Protein 8AHZ (pdb70)

Structure (mmCIF, N/CA/C/O backbone):
data_8AHZ
#
_entry.id   8AHZ
#
_cell.length_a   84.310
_cell.length_b   84.310
_cell.length_c   230.190
_cell.angle_alpha   90.000
_cell.angle_beta   90.000
_cell.angle_gamma   90.000
#
_symmetry.space_group_name_H-M   'P 41 21 2'
#
loop_
_entity.id
_entity.type
_entity.pdbx_description
1 polymer 'Enoyl-CoA hydratase'
2 non-polymer 1,2-ETHANEDIOL
3 non-polymer IMIDAZOLE
4 non-polymer 'CHLORIDE ION'
5 water water
#
loop_
_atom_site.group_PDB
_atom_site.id
_atom_site.type_symbol
_atom_site.label_atom_id
_atom_site.label_alt_id
_atom_site.label_comp_id
_atom_site.label_asym_id
_atom_site.label_entity_id
_atom_site.label_seq_id
_atom_site.pdbx_PDB_ins_code
_atom_site.Cartn_x
_atom_site.Cartn_y
_atom_site.Cartn_z
_atom_site.occupancy
_atom_site.B_iso_or_equiv
_atom_site.auth_seq_id
_atom_site.auth_comp_id
_atom_site.auth_asym_id
_atom_site.auth_atom_id
_atom_site.pdbx_PDB_model_num
ATOM 1 N N . GLY A 1 1 ? 2.951 38.376 0.358 0.70 62.84 -3 GLY A N 1
ATOM 2 C CA . GLY A 1 1 ? 3.175 39.408 -0.697 0.70 62.48 -3 GLY A CA 1
ATOM 3 C C . GLY A 1 1 ? 4.478 40.175 -0.478 0.70 60.01 -3 GLY A C 1
ATOM 4 O O . GLY A 1 1 ? 5.478 39.882 -1.132 0.70 60.79 -3 GLY A O 1
ATOM 5 N N . PRO A 1 2 ? 4.515 41.174 0.441 0.70 57.40 -2 PRO A N 1
ATOM 6 C CA . PRO A 1 2 ? 5.689 42.035 0.607 0.70 54.34 -2 PRO A CA 1
ATOM 7 C C . PRO A 1 2 ? 6.961 41.248 0.957 0.70 49.39 -2 PRO A C 1
ATOM 8 O O . PRO A 1 2 ? 6.904 40.418 1.838 0.70 49.63 -2 PRO A O 1
ATOM 12 N N . GLY A 1 3 ? 8.056 41.524 0.244 1.00 45.85 -1 GLY A N 1
ATOM 13 C CA . GLY A 1 3 ? 9.399 40.979 0.521 1.00 41.66 -1 GLY A CA 1
ATOM 14 C C . GLY A 1 3 ? 9.794 41.304 1.948 1.00 37.80 -1 GLY A C 1
ATOM 15 O O . GLY A 1 3 ? 9.640 42.459 2.363 1.00 37.62 -1 GLY A O 1
ATOM 16 N N . SER A 1 4 ? 10.250 40.327 2.717 1.00 35.25 0 SER A N 1
ATOM 17 C CA . SER A 1 4 ? 10.628 40.569 4.136 1.00 34.38 0 SER A CA 1
ATOM 18 C C . SER A 1 4 ? 11.883 41.458 4.206 1.00 30.72 0 SER A C 1
ATOM 19 O O . SER A 1 4 ? 12.064 42.159 5.226 1.00 28.54 0 SER A O 1
ATOM 22 N N . VAL A 1 5 ? 12.734 41.386 3.188 1.00 27.20 1 VAL A N 1
ATOM 23 C CA . VAL A 1 5 ? 14.072 42.045 3.183 1.00 26.55 1 VAL A CA 1
ATOM 24 C C . VAL A 1 5 ? 14.250 42.860 1.903 1.00 27.22 1 VAL A C 1
ATOM 25 O O . VAL A 1 5 ? 13.967 42.334 0.787 1.00 28.48 1 VAL A O 1
ATOM 29 N N A ARG A 1 6 ? 14.729 44.095 2.039 0.50 25.65 2 ARG A N 1
ATOM 30 N N B ARG A 1 6 ? 14.725 44.098 2.035 0.50 26.44 2 ARG A N 1
ATOM 31 C CA A ARG A 1 6 ? 15.131 44.961 0.908 0.50 26.12 2 ARG A CA 1
ATOM 32 C CA B ARG A 1 6 ? 15.128 44.944 0.891 0.50 27.43 2 ARG A CA 1
ATOM 33 C C A ARG A 1 6 ? 16.656 45.058 0.941 0.50 25.49 2 ARG A C 1
ATOM 34 C C B ARG A 1 6 ? 16.651 45.067 0.934 0.50 26.23 2 ARG A C 1
ATOM 35 O O A ARG A 1 6 ? 17.180 45.417 2.004 0.50 24.30 2 ARG A O 1
ATOM 36 O O B ARG A 1 6 ? 17.166 45.465 1.990 0.50 24.98 2 ARG A O 1
ATOM 51 N N . VAL A 1 7 ? 17.333 44.730 -0.162 1.00 25.42 3 VAL A N 1
ATOM 52 C CA . VAL A 1 7 ? 18.817 44.798 -0.234 1.00 25.16 3 VAL A CA 1
ATOM 53 C C . VAL A 1 7 ? 19.226 46.118 -0.879 1.00 26.02 3 VAL A C 1
ATOM 54 O O . VAL A 1 7 ? 18.674 46.444 -1.955 1.00 26.75 3 VAL A O 1
ATOM 58 N N . VAL A 1 8 ? 20.175 46.819 -0.262 1.00 25.20 4 VAL A N 1
ATOM 59 C CA . VAL A 1 8 ? 20.770 48.078 -0.795 1.00 27.15 4 VAL A CA 1
ATOM 60 C C . VAL A 1 8 ? 22.286 47.878 -0.857 1.00 26.79 4 VAL A C 1
ATOM 61 O O . VAL A 1 8 ? 22.876 47.518 0.161 1.00 25.27 4 VAL A O 1
ATOM 65 N N . ARG A 1 9 ? 22.892 48.063 -2.030 1.00 27.97 5 ARG A N 1
ATOM 66 C CA . ARG A 1 9 ? 24.369 48.000 -2.182 1.00 29.55 5 ARG A CA 1
ATOM 67 C C . ARG A 1 9 ? 24.985 49.382 -1.967 1.00 31.04 5 ARG A C 1
ATOM 68 O O . ARG A 1 9 ? 24.442 50.378 -2.488 1.00 29.98 5 ARG A O 1
ATOM 76 N N . GLY A 1 10 ? 26.142 49.430 -1.301 1.00 30.84 6 GLY A N 1
ATOM 77 C CA . GLY A 1 10 ? 26.994 50.630 -1.166 1.00 32.92 6 GLY A CA 1
ATOM 78 C C . GLY A 1 10 ? 28.434 50.290 -1.494 1.00 32.69 6 GLY A C 1
ATOM 79 O O . GLY A 1 10 ? 28.693 49.131 -1.775 1.00 30.21 6 GLY A O 1
ATOM 80 N N . ARG A 1 11 ? 29.356 51.255 -1.472 1.00 33.11 7 ARG A N 1
ATOM 81 C CA . ARG A 1 11 ? 30.790 50.964 -1.672 1.00 31.86 7 ARG A CA 1
ATOM 82 C C . ARG A 1 11 ? 31.288 50.242 -0.415 1.00 29.04 7 ARG A C 1
ATOM 83 O O . ARG A 1 11 ? 31.249 50.779 0.699 1.00 29.23 7 ARG A O 1
ATOM 85 N N . GLY A 1 12 ? 31.699 48.989 -0.579 1.00 26.43 8 GLY A N 1
ATOM 86 C CA . GLY A 1 12 ? 32.284 48.230 0.540 1.00 23.74 8 GLY A CA 1
ATOM 87 C C . GLY A 1 12 ? 31.256 47.605 1.460 1.00 23.23 8 GLY A C 1
ATOM 88 O O . GLY A 1 12 ? 31.664 46.994 2.434 1.00 21.52 8 GLY A O 1
ATOM 89 N N . LEU A 1 13 ? 29.972 47.764 1.143 1.00 22.64 9 LEU A N 1
ATOM 90 C CA . LEU A 1 13 ? 28.946 47.259 2.085 1.00 23.26 9 LEU A CA 1
ATOM 91 C C . LEU A 1 13 ? 27.666 46.777 1.413 1.00 22.60 9 LEU A C 1
ATOM 92 O O . LEU A 1 13 ? 27.354 47.246 0.317 1.00 23.50 9 LEU A O 1
ATOM 97 N N . LEU A 1 14 ? 26.989 45.844 2.073 1.00 20.61 10 LEU A N 1
ATOM 98 C CA . LEU A 1 14 ? 25.653 45.423 1.623 1.00 20.94 10 LEU A CA 1
ATOM 99 C C . LEU A 1 14 ? 24.723 45.605 2.819 1.00 20.81 10 LEU A C 1
ATOM 100 O O . LEU A 1 14 ? 25.090 45.191 3.905 1.00 20.38 10 LEU A O 1
ATOM 105 N N . ARG A 1 15 ? 23.559 46.222 2.571 1.00 21.40 11 ARG A N 1
ATOM 106 C CA . ARG A 1 15 ? 22.592 46.520 3.659 1.00 21.54 11 ARG A CA 1
ATOM 107 C C . ARG A 1 15 ? 21.284 45.746 3.477 1.00 21.72 11 ARG A C 1
ATOM 108 O O . ARG A 1 15 ? 20.586 46.001 2.479 1.00 21.40 11 ARG A O 1
ATOM 116 N N . ALA A 1 16 ? 20.972 44.844 4.404 1.00 20.14 12 ALA A N 1
ATOM 117 C CA . ALA A 1 16 ? 19.725 44.070 4.421 1.00 20.68 12 ALA A CA 1
ATOM 118 C C . ALA A 1 16 ? 18.763 44.816 5.333 1.00 20.68 12 ALA A C 1
ATOM 119 O O . ALA A 1 16 ? 19.013 44.878 6.561 1.00 21.37 12 ALA A O 1
ATOM 121 N N . VAL A 1 17 ? 17.689 45.343 4.763 1.00 21.67 13 VAL A N 1
ATOM 122 C CA . VAL A 1 17 ? 16.673 46.116 5.526 1.00 21.81 13 VAL A CA 1
ATOM 123 C C . VAL A 1 17 ? 15.451 45.216 5.758 1.00 22.51 13 VAL A C 1
ATOM 124 O O . VAL A 1 17 ? 14.852 44.756 4.770 1.00 22.59 13 VAL A O 1
ATOM 128 N N . LEU A 1 18 ? 15.124 44.955 7.015 1.00 21.50 14 LEU A N 1
ATOM 129 C CA . LEU A 1 18 ? 13.856 44.294 7.382 1.00 23.90 14 LEU A CA 1
ATOM 130 C C . LEU A 1 18 ? 12.755 45.292 7.037 1.00 24.79 14 LEU A C 1
ATOM 131 O O . LEU A 1 18 ? 12.787 46.407 7.607 1.00 23.78 14 LEU A O 1
ATOM 136 N N . ASP A 1 19 ? 11.890 44.940 6.087 1.00 25.84 15 ASP A N 1
ATOM 137 C CA . ASP A 1 19 ? 11.044 45.923 5.356 1.00 27.39 15 ASP A CA 1
ATOM 138 C C . ASP A 1 19 ? 9.541 45.604 5.457 1.00 28.60 15 ASP A C 1
ATOM 139 O O . ASP A 1 19 ? 8.803 45.911 4.483 1.00 28.34 15 ASP A O 1
ATOM 144 N N . ARG A 1 20 ? 9.056 45.143 6.610 1.00 27.72 16 ARG A N 1
ATOM 145 C CA . ARG A 1 20 ? 7.604 44.916 6.888 1.00 30.47 16 ARG A CA 1
ATOM 146 C C . ARG A 1 20 ? 7.223 45.623 8.187 1.00 30.20 16 ARG A C 1
ATOM 147 O O . ARG A 1 20 ? 6.885 44.984 9.191 1.00 31.29 16 ARG A O 1
ATOM 155 N N . PRO A 1 21 ? 7.282 46.969 8.228 1.00 30.12 17 PRO A N 1
ATOM 156 C CA . PRO A 1 21 ? 7.102 47.687 9.490 1.00 31.28 17 PRO A CA 1
ATOM 157 C C . PRO A 1 21 ? 5.695 47.489 10.069 1.00 33.73 17 PRO A C 1
ATOM 158 O O . PRO A 1 21 ? 5.551 47.394 11.267 1.00 33.20 17 PRO A O 1
ATOM 162 N N . GLU A 1 22 ? 4.695 47.364 9.210 1.00 36.16 18 GLU A N 1
ATOM 163 C CA . GLU A 1 22 ? 3.302 47.284 9.712 1.00 40.04 18 GLU A CA 1
ATOM 164 C C . GLU A 1 22 ? 3.038 45.882 10.280 1.00 39.46 18 GLU A C 1
ATOM 165 O O . GLU A 1 22 ? 2.113 45.765 11.091 1.00 42.24 18 GLU A O 1
ATOM 171 N N . ARG A 1 23 ? 3.885 44.890 9.974 1.00 36.29 19 ARG A N 1
ATOM 172 C CA . ARG A 1 23 ? 3.812 43.531 10.567 1.00 35.51 19 ARG A CA 1
ATOM 173 C C . ARG A 1 23 ? 4.791 43.419 11.755 1.00 33.02 19 ARG A C 1
ATOM 174 O O . ARG A 1 23 ? 4.874 42.337 12.328 1.00 31.98 19 ARG A O 1
ATOM 182 N N . ARG A 1 24 ? 5.514 44.495 12.088 1.00 31.90 20 ARG A N 1
ATOM 183 C CA . ARG A 1 24 ? 6.514 44.569 13.191 1.00 30.92 20 ARG A CA 1
ATOM 184 C C . ARG A 1 24 ? 7.728 43.703 12.838 1.00 28.07 20 ARG A C 1
ATOM 185 O O . ARG A 1 24 ? 8.428 43.273 13.752 1.00 27.11 20 ARG A O 1
ATOM 193 N N . ASN A 1 25 ? 8.017 43.488 11.556 1.00 26.78 21 ASN A N 1
ATOM 194 C CA . ASN A 1 25 ? 9.267 42.800 11.132 1.00 25.91 21 ASN A CA 1
ATOM 195 C C . ASN A 1 25 ? 9.435 41.472 11.859 1.00 26.52 21 ASN A C 1
ATOM 196 O O . ASN A 1 25 ? 10.437 41.226 12.542 1.00 24.57 21 ASN A O 1
ATOM 201 N N . PRO A 1 26 ? 8.470 40.546 11.698 1.00 27.82 22 PRO A N 1
ATOM 202 C CA . PRO A 1 26 ? 8.523 39.264 12.391 1.00 27.95 22 PRO A CA 1
ATOM 203 C C . PRO A 1 26 ? 9.518 38.304 11.746 1.00 28.07 22 PRO A C 1
ATOM 204 O O . PRO A 1 26 ? 9.800 38.447 10.561 1.00 27.74 22 PRO A O 1
ATOM 208 N N . ILE A 1 27 ? 9.982 37.322 12.514 1.00 27.06 23 ILE A N 1
ATOM 209 C CA . ILE A 1 27 ? 10.811 36.200 12.000 1.00 26.99 23 ILE A CA 1
ATOM 210 C C . ILE A 1 27 ? 9.867 35.126 11.460 1.00 28.87 23 ILE A C 1
ATOM 211 O O . ILE A 1 27 ? 8.997 34.643 12.218 1.00 31.23 23 ILE A O 1
ATOM 216 N N . ASP A 1 28 ? 9.992 34.808 10.184 1.00 28.47 24 ASP A N 1
ATOM 217 C CA . ASP A 1 28 ? 9.306 33.660 9.545 1.00 29.82 24 ASP A CA 1
ATOM 218 C C . ASP A 1 28 ? 10.328 33.005 8.621 1.00 29.51 24 ASP A C 1
ATOM 219 O O . ASP A 1 28 ? 11.462 33.539 8.529 1.00 27.25 24 ASP A O 1
ATOM 224 N N . ALA A 1 29 ? 9.985 31.862 8.026 1.00 30.60 25 ALA A N 1
ATOM 225 C CA . ALA A 1 29 ? 10.924 31.101 7.163 1.00 32.20 25 ALA A CA 1
ATOM 226 C C . ALA A 1 29 ? 11.443 32.022 6.059 1.00 31.32 25 ALA A C 1
ATOM 227 O O . ALA A 1 29 ? 12.650 31.940 5.744 1.00 30.93 25 ALA A O 1
ATOM 229 N N . GLY A 1 30 ? 10.565 32.863 5.502 1.00 31.81 26 GLY A N 1
ATOM 230 C CA . GLY A 1 30 ? 10.900 33.806 4.415 1.00 30.96 26 GLY A CA 1
ATOM 231 C C . GLY A 1 30 ? 11.952 34.820 4.836 1.00 28.87 26 GLY A C 1
ATOM 232 O O . GLY A 1 30 ? 12.883 35.060 4.056 1.00 28.21 26 GLY A O 1
ATOM 233 N N . LEU A 1 31 ? 11.827 35.419 6.024 1.00 26.07 27 LEU A N 1
ATOM 234 C CA A LEU A 1 31 ? 12.845 36.383 6.512 0.50 25.63 27 LEU A CA 1
ATOM 235 C CA B LEU A 1 31 ? 12.846 36.381 6.499 0.50 25.98 27 LEU A CA 1
ATOM 236 C C . LEU A 1 31 ? 14.190 35.664 6.593 1.00 24.66 27 LEU A C 1
ATOM 237 O O . LEU A 1 31 ? 15.190 36.242 6.170 1.00 23.24 27 LEU A O 1
ATOM 246 N N . LEU A 1 32 ? 14.210 34.475 7.192 1.00 25.26 28 LEU A N 1
ATOM 247 C CA . LEU A 1 32 ? 15.511 33.799 7.444 1.00 25.29 28 LEU A CA 1
ATOM 248 C C . LEU A 1 32 ? 16.149 33.424 6.105 1.00 25.10 28 LEU A C 1
ATOM 249 O O . LEU A 1 32 ? 17.372 33.636 5.976 1.00 24.16 28 LEU A O 1
ATOM 254 N N . THR A 1 33 ? 15.373 32.866 5.170 1.00 25.88 29 THR A N 1
ATOM 255 C CA . THR A 1 33 ? 15.894 32.554 3.819 1.00 26.09 29 THR A CA 1
ATOM 256 C C . THR A 1 33 ? 16.445 33.827 3.161 1.00 24.76 29 THR A C 1
ATOM 257 O O . THR A 1 33 ? 17.521 33.748 2.524 1.00 24.21 29 THR A O 1
ATOM 261 N N . SER A 1 34 ? 15.681 34.919 3.176 1.00 24.56 30 SER A N 1
ATOM 262 C CA A SER A 1 34 ? 16.066 36.199 2.521 0.50 24.22 30 SER A CA 1
ATOM 263 C CA B SER A 1 34 ? 16.067 36.197 2.518 0.50 24.23 30 SER A CA 1
ATOM 264 C C . SER A 1 34 ? 17.357 36.741 3.146 1.00 23.35 30 SER A C 1
ATOM 265 O O . SER A 1 34 ? 18.202 37.248 2.404 1.00 22.72 30 SER A O 1
ATOM 270 N N . LEU A 1 35 ? 17.502 36.660 4.478 1.00 22.10 31 LEU A N 1
ATOM 271 C CA . LEU A 1 35 ? 18.731 37.196 5.109 1.00 21.59 31 LEU A CA 1
ATOM 272 C C . LEU A 1 35 ? 19.922 36.302 4.747 1.00 21.48 31 LEU A C 1
ATOM 273 O O . LEU A 1 35 ? 21.038 36.818 4.502 1.00 21.18 31 LEU A O 1
ATOM 278 N N . ALA A 1 36 ? 19.736 34.993 4.708 1.00 21.71 32 ALA A N 1
ATOM 279 C CA . ALA A 1 36 ? 20.813 34.080 4.302 1.00 22.45 32 ALA A CA 1
ATOM 280 C C . ALA A 1 36 ? 21.217 34.373 2.849 1.00 22.95 32 ALA A C 1
ATOM 281 O O . ALA A 1 36 ? 22.415 34.381 2.574 1.00 23.35 32 ALA A O 1
ATOM 283 N N . ARG A 1 37 ? 20.265 34.616 1.945 1.00 23.10 33 ARG A N 1
ATOM 284 C CA A ARG A 1 37 ? 20.581 34.950 0.537 0.70 23.57 33 ARG A CA 1
ATOM 285 C CA B ARG A 1 37 ? 20.550 34.966 0.529 0.30 23.46 33 ARG A CA 1
ATOM 286 C C . ARG A 1 37 ? 21.308 36.302 0.476 1.00 22.64 33 ARG A C 1
ATOM 287 O O . ARG A 1 37 ? 22.232 36.426 -0.349 1.00 21.94 33 ARG A O 1
ATOM 302 N N . ALA A 1 38 ? 20.901 37.284 1.290 1.00 22.25 34 ALA A N 1
ATOM 303 C CA . ALA A 1 38 ? 21.575 38.603 1.284 1.00 21.87 34 ALA A CA 1
ATOM 304 C C . ALA A 1 38 ? 23.027 38.408 1.716 1.00 21.32 34 ALA A C 1
ATOM 305 O O . ALA A 1 38 ? 23.933 39.065 1.142 1.00 21.39 34 ALA A O 1
ATOM 307 N N . LEU A 1 39 ? 23.245 37.581 2.735 1.00 21.07 35 LEU A N 1
ATOM 308 C CA . LEU A 1 39 ? 24.614 37.365 3.267 1.00 21.05 35 LEU A CA 1
ATOM 309 C C . LEU A 1 39 ? 25.431 36.637 2.198 1.00 21.63 35 LEU A C 1
ATOM 310 O O . LEU A 1 39 ? 26.598 36.989 2.021 1.00 21.32 35 LEU A O 1
ATOM 315 N N . ASP A 1 40 ? 24.847 35.656 1.526 1.00 22.18 36 ASP A N 1
ATOM 316 C CA . ASP A 1 40 ? 25.517 34.965 0.383 1.00 24.29 36 ASP A CA 1
ATOM 317 C C . ASP A 1 40 ? 25.976 36.005 -0.650 1.00 23.11 36 ASP A C 1
ATOM 318 O O . ASP A 1 40 ? 27.104 35.929 -1.150 1.00 23.14 36 ASP A O 1
ATOM 323 N N . GLN A 1 41 ? 25.076 36.895 -1.040 1.00 23.26 37 GLN A N 1
ATOM 324 C CA . GLN A 1 41 ? 25.341 37.947 -2.055 1.00 24.47 37 GLN A CA 1
ATOM 325 C C . GLN A 1 41 ? 26.520 38.786 -1.563 1.00 22.66 37 GLN A C 1
ATOM 326 O O . GLN A 1 41 ? 27.414 39.078 -2.371 1.00 22.49 37 GLN A O 1
ATOM 332 N N . ALA A 1 42 ? 26.464 39.236 -0.310 1.00 20.99 38 ALA A N 1
ATOM 333 C CA . ALA A 1 42 ? 27.502 40.116 0.271 1.00 20.18 38 ALA A CA 1
ATOM 334 C C . ALA A 1 42 ? 28.865 39.401 0.278 1.00 20.23 38 ALA A C 1
ATOM 335 O O . ALA A 1 42 ? 29.861 39.980 -0.146 1.00 21.55 38 ALA A O 1
ATOM 337 N N . GLU A 1 43 ? 28.900 38.139 0.692 1.00 20.12 39 GLU A N 1
ATOM 338 C CA . GLU A 1 43 ? 30.164 37.366 0.779 1.00 20.14 39 GLU A CA 1
ATOM 339 C C . GLU A 1 43 ? 30.726 37.105 -0.619 1.00 21.25 39 GLU A C 1
ATOM 340 O O . GLU A 1 43 ? 31.939 37.113 -0.778 1.00 20.73 39 GLU A O 1
ATOM 346 N N A SER A 1 44 ? 29.862 36.877 -1.603 0.50 21.47 40 SER A N 1
ATOM 347 N N B SER A 1 44 ? 29.865 36.862 -1.613 0.50 22.02 40 SER A N 1
ATOM 348 C CA A SER A 1 44 ? 30.270 36.588 -2.997 0.50 21.69 40 SER A CA 1
ATOM 349 C CA B SER A 1 44 ? 30.292 36.579 -3.007 0.50 22.59 40 SER A CA 1
ATOM 350 C C A SER A 1 44 ? 31.027 37.774 -3.603 0.50 21.72 40 SER A C 1
ATOM 351 C C B SER A 1 44 ? 31.056 37.776 -3.582 0.50 22.19 40 SER A C 1
ATOM 352 O O A SER A 1 44 ? 31.900 37.551 -4.475 0.50 21.84 40 SER A O 1
ATOM 353 O O B SER A 1 44 ? 31.981 37.565 -4.397 0.50 22.29 40 SER A O 1
ATOM 358 N N . ASP A 1 45 ? 30.684 38.995 -3.201 1.00 21.29 41 ASP A N 1
ATOM 359 C CA . ASP A 1 45 ? 31.346 40.214 -3.701 1.00 21.95 41 ASP A CA 1
ATOM 360 C C . ASP A 1 45 ? 32.625 40.416 -2.911 1.00 21.30 41 ASP A C 1
ATOM 361 O O . ASP A 1 45 ? 32.536 40.771 -1.719 1.00 20.84 41 ASP A O 1
ATOM 366 N N . GLN A 1 46 ? 33.786 40.169 -3.536 1.00 20.44 42 GLN A N 1
ATOM 367 C CA . GLN A 1 46 ? 35.048 40.193 -2.779 1.00 20.68 42 GLN A CA 1
ATOM 368 C C . GLN A 1 46 ? 35.385 41.623 -2.326 1.00 21.10 42 GLN A C 1
ATOM 369 O O . GLN A 1 46 ? 36.189 41.732 -1.388 1.00 23.17 42 GLN A O 1
ATOM 375 N N . ASP A 1 47 ? 34.725 42.660 -2.855 1.00 20.73 43 ASP A N 1
ATOM 376 C CA . ASP A 1 47 ? 34.970 44.049 -2.401 1.00 22.08 43 ASP A CA 1
ATOM 377 C C . ASP A 1 47 ? 34.019 44.435 -1.268 1.00 22.21 43 ASP A C 1
ATOM 378 O O . ASP A 1 47 ? 34.168 45.528 -0.693 1.00 22.29 43 ASP A O 1
ATOM 383 N N . CYS A 1 48 ? 33.039 43.597 -0.965 1.00 21.11 44 CYS A N 1
ATOM 384 C CA . CYS A 1 48 ? 32.154 43.844 0.192 1.00 21.46 44 CYS A CA 1
ATOM 385 C C . CYS A 1 48 ? 32.917 43.527 1.482 1.00 21.15 44 CYS A C 1
ATOM 386 O O . CYS A 1 48 ? 33.530 42.441 1.575 1.00 21.59 44 CYS A O 1
ATOM 389 N N . ARG A 1 49 ? 32.913 44.449 2.442 1.00 19.50 45 ARG A N 1
ATOM 390 C CA . ARG A 1 49 ? 33.660 44.274 3.706 1.00 19.65 45 ARG A CA 1
ATOM 391 C C . ARG A 1 49 ? 32.693 44.271 4.897 1.00 19.57 45 ARG A C 1
ATOM 392 O O . ARG A 1 49 ? 33.105 43.774 5.962 1.00 19.39 45 ARG A O 1
ATOM 400 N N . VAL A 1 50 ? 31.493 44.810 4.729 1.00 19.63 46 VAL A N 1
ATOM 401 C CA . VAL A 1 50 ? 30.551 45.002 5.868 1.00 18.89 46 VAL A CA 1
ATOM 402 C C . VAL A 1 50 ? 29.165 44.543 5.415 1.00 19.36 46 VAL A C 1
ATOM 403 O O . VAL A 1 50 ? 28.775 44.885 4.285 1.00 20.46 46 VAL A O 1
ATOM 407 N N . PHE A 1 51 ? 28.466 43.826 6.295 1.00 18.52 47 PHE A N 1
ATOM 408 C CA . PHE A 1 51 ? 27.048 43.460 6.135 1.00 18.14 47 PHE A CA 1
ATOM 409 C C . PHE A 1 51 ? 26.267 44.204 7.195 1.00 18.75 47 PHE A C 1
ATOM 410 O O . PHE A 1 51 ? 26.584 44.019 8.367 1.00 18.97 47 PHE A O 1
ATOM 418 N N . VAL A 1 52 ? 25.321 45.035 6.779 1.00 19.12 48 VAL A N 1
ATOM 419 C CA . VAL A 1 52 ? 24.568 45.878 7.734 1.00 19.49 48 VAL A CA 1
ATOM 420 C C . VAL A 1 52 ? 23.140 45.360 7.784 1.00 19.55 48 VAL A C 1
ATOM 421 O O . VAL A 1 52 ? 22.485 45.292 6.720 1.00 20.26 48 VAL A O 1
ATOM 425 N N . LEU A 1 53 ? 22.679 45.046 8.986 1.00 18.30 49 LEU A N 1
ATOM 426 C CA . LEU A 1 53 ? 21.288 44.619 9.227 1.00 19.28 49 LEU A CA 1
ATOM 427 C C . LEU A 1 53 ? 20.580 45.820 9.848 1.00 19.41 49 LEU A C 1
ATOM 428 O O . LEU A 1 53 ? 20.934 46.242 10.963 1.00 19.47 49 LEU A O 1
ATOM 433 N N . SER A 1 54 ? 19.609 46.362 9.152 1.00 19.87 50 SER A N 1
ATOM 434 C CA . SER A 1 54 ? 18.818 47.501 9.683 1.00 19.56 50 SER A CA 1
ATOM 435 C C . SER A 1 54 ? 17.340 47.227 9.435 1.00 21.00 50 SER A C 1
ATOM 436 O O . SER A 1 54 ? 16.973 46.153 8.878 1.00 20.82 50 SER A O 1
ATOM 439 N N . SER A 1 55 ? 16.472 48.131 9.878 1.00 20.55 51 SER A N 1
ATOM 440 C CA . SER A 1 55 ? 15.041 47.824 9.918 1.00 21.23 51 SER A CA 1
ATOM 441 C C . SER A 1 55 ? 14.211 49.093 9.749 1.00 22.99 51 SER A C 1
ATOM 442 O O . SER A 1 55 ? 14.773 50.158 9.353 1.00 22.92 51 SER A O 1
ATOM 445 N N . THR A 1 56 ? 12.907 48.959 9.975 1.00 23.40 52 THR A N 1
ATOM 446 C CA . THR A 1 56 ? 11.876 49.965 9.623 1.00 24.49 52 THR A CA 1
ATOM 447 C C . THR A 1 56 ? 10.831 50.023 10.735 1.00 25.87 52 THR A C 1
ATOM 448 O O . THR A 1 56 ? 10.549 48.986 11.367 1.00 24.79 52 THR A O 1
ATOM 452 N N . GLY A 1 57 ? 10.229 51.196 10.911 1.00 26.84 53 GLY A N 1
ATOM 453 C CA . GLY A 1 57 ? 9.107 51.412 11.846 1.00 27.31 53 GLY A CA 1
ATOM 454 C C . GLY A 1 57 ? 9.540 51.248 13.292 1.00 27.19 53 GLY A C 1
ATOM 455 O O . GLY A 1 57 ? 10.718 51.487 13.614 1.00 27.93 53 GLY A O 1
ATOM 456 N N . GLU A 1 58 ? 8.614 50.832 14.143 0.90 27.19 54 GLU A N 1
ATOM 457 C CA . GLU A 1 58 ? 8.801 50.874 15.612 0.90 28.14 54 GLU A CA 1
ATOM 458 C C . GLU A 1 58 ? 9.553 49.633 16.098 0.90 26.10 54 GLU A C 1
ATOM 459 O O . GLU A 1 58 ? 10.155 49.703 17.174 0.90 24.15 54 GLU A O 1
ATOM 465 N N . ASP A 1 59 ? 9.490 48.555 15.332 1.00 26.84 55 ASP A N 1
ATOM 466 C CA . ASP A 1 59 ? 10.084 47.248 15.698 1.00 25.88 55 ASP A CA 1
ATOM 467 C C . ASP A 1 59 ? 11.264 46.941 14.781 1.00 25.23 55 ASP A C 1
ATOM 468 O O . ASP A 1 59 ? 11.093 46.841 13.569 1.00 24.76 55 ASP A O 1
ATOM 473 N N . PHE A 1 60 ? 12.457 46.825 15.358 1.00 22.50 56 PHE A N 1
ATOM 474 C CA . PHE A 1 60 ? 13.632 46.277 14.664 1.00 21.97 56 PHE A CA 1
ATOM 475 C C . PHE A 1 60 ? 13.234 44.875 14.178 1.00 22.16 56 PHE A C 1
ATOM 476 O O . PHE A 1 60 ? 13.376 44.545 13.005 1.00 21.85 56 PHE A O 1
ATOM 484 N N . CYS A 1 61 ? 12.798 44.054 15.126 1.00 21.75 57 CYS A N 1
ATOM 485 C CA . CYS A 1 61 ? 12.397 42.662 14.822 1.00 22.32 57 CYS A CA 1
ATOM 486 C C . CYS A 1 61 ? 11.606 42.138 16.021 1.00 23.61 57 CYS A C 1
ATOM 487 O O . CYS A 1 61 ? 12.156 42.137 17.110 1.00 23.26 57 CYS A O 1
ATOM 490 N N . ALA A 1 62 ? 10.364 41.722 15.791 1.00 24.44 58 ALA A N 1
ATOM 491 C CA . ALA A 1 62 ? 9.478 41.300 16.899 1.00 27.24 58 ALA A CA 1
ATOM 492 C C . ALA A 1 62 ? 9.629 39.816 17.226 1.00 26.60 58 ALA A C 1
ATOM 493 O O . ALA A 1 62 ? 8.932 39.352 18.121 1.00 27.90 58 ALA A O 1
ATOM 495 N N . GLY A 1 63 ? 10.486 39.108 16.512 1.00 26.05 59 GLY A N 1
ATOM 496 C CA . GLY A 1 63 ? 10.611 37.651 16.703 1.00 26.94 59 GLY A CA 1
ATOM 497 C C . GLY A 1 63 ? 9.480 36.904 16.017 1.00 30.21 59 GLY A C 1
ATOM 498 O O . GLY A 1 63 ? 8.797 37.479 15.131 1.00 29.31 59 GLY A O 1
ATOM 499 N N . THR A 1 64 ? 9.257 35.651 16.409 1.00 31.77 60 THR A N 1
ATOM 500 C CA A THR A 1 64 ? 8.310 34.752 15.703 0.50 36.08 60 THR A CA 1
ATOM 501 C CA B THR A 1 64 ? 8.310 34.752 15.703 0.50 36.08 60 THR A CA 1
ATOM 502 C C . THR A 1 64 ? 6.889 35.034 16.198 1.00 39.50 60 THR A C 1
ATOM 503 O O . THR A 1 64 ? 6.734 35.287 17.386 1.00 41.37 60 THR A O 1
ATOM 510 N N . ASP A 1 65 ? 5.918 35.010 15.281 1.00 47.97 61 ASP A N 1
ATOM 511 C CA . ASP A 1 65 ? 4.468 35.192 15.565 1.00 54.75 61 ASP A CA 1
ATOM 512 C C . ASP A 1 65 ? 3.953 33.983 16.351 1.00 56.18 61 ASP A C 1
ATOM 513 O O . ASP A 1 65 ? 4.035 32.879 15.775 1.00 57.08 61 ASP A O 1
ATOM 518 N N . LEU A 1 76 ? 13.096 16.587 15.556 0.80 45.86 72 LEU A N 1
ATOM 519 C CA . LEU A 1 76 ? 14.302 17.156 14.911 0.80 42.24 72 LEU A CA 1
ATOM 520 C C . LEU A 1 76 ? 15.322 16.037 14.735 0.80 41.39 72 LEU A C 1
ATOM 521 O O . LEU A 1 76 ? 15.723 15.411 15.714 0.80 40.73 72 LEU A O 1
ATOM 526 N N . PRO A 1 77 ? 15.781 15.740 13.496 1.00 40.82 73 PRO A N 1
ATOM 527 C CA . PRO A 1 77 ? 16.762 14.680 13.283 1.00 42.12 73 PRO A CA 1
ATOM 528 C C . PRO A 1 77 ? 18.014 14.935 14.128 1.00 43.09 73 PRO A C 1
ATOM 529 O O . PRO A 1 77 ? 18.348 16.088 14.381 1.00 38.09 73 PRO A O 1
ATOM 533 N N . ASP A 1 78 ? 18.668 13.859 14.560 1.00 43.83 74 ASP A N 1
ATOM 534 C CA . ASP A 1 78 ? 19.887 13.956 15.403 1.00 44.29 74 ASP A CA 1
ATOM 535 C C . ASP A 1 78 ? 20.946 14.823 14.704 1.00 43.11 74 ASP A C 1
ATOM 536 O O . ASP A 1 78 ? 21.220 14.619 13.493 1.00 43.03 74 ASP A O 1
ATOM 541 N N . GLY A 1 79 ? 21.495 15.804 15.429 1.00 39.48 75 GLY A N 1
ATOM 542 C CA . GLY A 1 79 ? 22.555 16.698 14.933 1.00 36.95 75 GLY A CA 1
ATOM 543 C C . GLY A 1 79 ? 22.023 17.860 14.113 1.00 35.09 75 GLY A C 1
ATOM 544 O O . GLY A 1 79 ? 22.827 18.769 13.844 1.00 34.63 75 GLY A O 1
ATOM 545 N N . ALA A 1 80 ? 20.736 17.876 13.758 1.00 33.52 76 ALA A N 1
ATOM 546 C CA . ALA A 1 80 ? 20.162 18.908 12.859 1.00 33.77 76 ALA A CA 1
ATOM 547 C C . ALA A 1 80 ? 19.975 20.215 13.637 1.00 31.00 76 ALA A C 1
ATOM 548 O O . ALA A 1 80 ? 19.697 20.180 14.853 1.00 30.46 76 ALA A O 1
ATOM 550 N N . GLU A 1 81 ? 20.118 21.331 12.943 1.00 30.31 77 GLU A N 1
ATOM 551 C CA . GLU A 1 81 ? 19.972 22.687 13.518 1.00 29.39 77 GLU A CA 1
ATOM 552 C C . GLU A 1 81 ? 18.847 23.392 12.769 1.00 29.58 77 GLU A C 1
ATOM 553 O O . GLU A 1 81 ? 18.744 23.213 11.521 1.00 28.71 77 GLU A O 1
ATOM 559 N N . LEU A 1 82 ? 18.054 24.192 13.478 1.00 27.74 78 LEU A N 1
ATOM 560 C CA . LEU A 1 82 ? 17.012 25.045 12.853 1.00 27.30 78 LEU A CA 1
ATOM 561 C C . LEU A 1 82 ? 17.668 26.201 12.094 1.00 25.77 78 LEU A C 1
ATOM 562 O O . LEU A 1 82 ? 18.751 26.691 12.437 1.00 24.95 78 LEU A O 1
ATOM 567 N N . PRO A 1 83 ? 17.010 26.679 11.021 1.00 26.12 79 PRO A N 1
ATOM 568 C CA . PRO A 1 83 ? 17.531 27.785 10.215 1.00 25.42 79 PRO A CA 1
ATOM 569 C C . PRO A 1 83 ? 17.923 29.037 11.018 1.00 24.20 79 PRO A C 1
ATOM 570 O O . PRO A 1 83 ? 18.889 29.713 10.658 1.00 24.65 79 PRO A O 1
ATOM 574 N N . TYR A 1 84 ? 17.178 29.375 12.072 1.00 22.98 80 TYR A N 1
ATOM 575 C CA . TYR A 1 84 ? 17.510 30.564 12.882 1.00 22.01 80 TYR A CA 1
ATOM 576 C C . TYR A 1 84 ? 18.915 30.382 13.461 1.00 21.62 80 TYR A C 1
ATOM 577 O O . TYR A 1 84 ? 19.736 31.306 13.394 1.00 20.69 80 TYR A O 1
ATOM 586 N N . TRP A 1 85 ? 19.226 29.198 14.005 1.00 20.97 81 TRP A N 1
ATOM 587 C CA . TRP A 1 85 ? 20.573 28.917 14.555 1.00 20.91 81 TRP A CA 1
ATOM 588 C C . TRP A 1 85 ? 21.645 29.089 13.461 1.00 20.98 81 TRP A C 1
ATOM 589 O O . TRP A 1 85 ? 22.698 29.709 13.704 1.00 21.34 81 TRP A O 1
ATOM 600 N N A THR A 1 86 ? 21.416 28.478 12.297 0.50 21.75 82 THR A N 1
ATOM 601 N N B THR A 1 86 ? 21.427 28.509 12.287 0.50 22.28 82 THR A N 1
ATOM 602 C CA A THR A 1 86 ? 22.365 28.513 11.153 0.50 22.16 82 THR A CA 1
ATOM 603 C CA B THR A 1 86 ? 22.455 28.524 11.218 0.50 23.06 82 THR A CA 1
ATOM 604 C C A THR A 1 86 ? 22.707 29.972 10.832 0.50 21.75 82 THR A C 1
ATOM 605 C C B THR A 1 86 ? 22.720 29.981 10.812 0.50 22.24 82 THR A C 1
ATOM 606 O O A THR A 1 86 ? 23.897 30.288 10.669 0.50 21.45 82 THR A O 1
ATOM 607 O O B THR A 1 86 ? 23.893 30.323 10.615 0.50 21.85 82 THR A O 1
ATOM 614 N N . LEU A 1 87 ? 21.681 30.822 10.742 1.00 21.30 83 LEU A N 1
ATOM 615 C CA . LEU A 1 87 ? 21.872 32.258 10.377 1.00 21.54 83 LEU A CA 1
ATOM 616 C C . LEU A 1 87 ? 22.684 32.974 11.458 1.00 20.43 83 LEU A C 1
ATOM 617 O O . LEU A 1 87 ? 23.651 33.710 11.099 1.00 20.09 83 LEU A O 1
ATOM 622 N N . LEU A 1 88 ? 22.324 32.823 12.746 1.00 20.17 84 LEU A N 1
ATOM 623 C CA . LEU A 1 88 ? 23.086 33.510 13.814 1.00 20.52 84 LEU A CA 1
ATOM 624 C C . LEU A 1 88 ? 24.548 33.065 13.762 1.00 19.21 84 LEU A C 1
ATOM 625 O O . LEU A 1 88 ? 25.461 33.899 13.860 1.00 19.69 84 LEU A O 1
ATOM 630 N N . GLU A 1 89 ? 24.792 31.764 13.627 1.00 20.09 85 GLU A N 1
ATOM 631 C CA . GLU A 1 89 ? 26.184 31.277 13.542 1.00 21.69 85 GLU A CA 1
ATOM 632 C C . GLU A 1 89 ? 26.893 31.909 12.339 1.00 20.78 85 GLU A C 1
ATOM 633 O O . GLU A 1 89 ? 28.040 32.330 12.474 1.00 21.24 85 GLU A O 1
ATOM 639 N N . ARG A 1 90 ? 26.218 32.034 11.204 1.00 20.51 86 ARG A N 1
ATOM 640 C CA . ARG A 1 90 ? 26.843 32.658 10.022 1.00 21.34 86 ARG A CA 1
ATOM 641 C C . ARG A 1 90 ? 27.224 34.094 10.310 1.00 20.88 86 ARG A C 1
ATOM 642 O O . ARG A 1 90 ? 28.281 34.522 9.810 1.00 20.84 86 ARG A O 1
ATOM 650 N N . LEU A 1 91 ? 26.402 34.842 11.057 1.00 19.71 87 LEU A N 1
ATOM 651 C CA . LEU A 1 91 ? 26.730 36.262 11.338 1.00 19.75 87 LEU A CA 1
ATOM 652 C C . LEU A 1 91 ? 28.014 36.347 12.164 1.00 21.91 87 LEU A C 1
ATOM 653 O O . LEU A 1 91 ? 28.737 37.355 12.049 1.00 22.37 87 LEU A O 1
ATOM 658 N N . THR A 1 92 ? 28.331 35.321 12.965 1.00 19.84 88 THR A N 1
ATOM 659 C CA . THR A 1 92 ? 29.575 35.295 13.776 1.00 19.76 88 THR A CA 1
ATOM 660 C C . THR A 1 92 ? 30.761 34.746 12.983 1.00 21.25 88 THR A C 1
ATOM 661 O O . THR A 1 92 ? 31.896 35.022 13.442 1.00 23.16 88 THR A O 1
ATOM 665 N N . ARG A 1 93 ? 30.537 34.016 11.891 1.00 21.64 89 ARG A N 1
ATOM 666 C CA . ARG A 1 93 ? 31.626 33.311 11.150 1.00 23.50 89 ARG A CA 1
ATOM 667 C C . ARG A 1 93 ? 31.885 33.963 9.795 1.00 23.12 89 ARG A C 1
ATOM 668 O O . ARG A 1 93 ? 32.917 33.640 9.189 1.00 24.29 89 ARG A O 1
ATOM 676 N N . SER A 1 94 ? 31.027 34.882 9.360 1.00 20.51 90 SER A N 1
ATOM 677 C CA . SER A 1 94 ? 31.171 35.588 8.062 1.00 20.47 90 SER A CA 1
ATOM 678 C C . SER A 1 94 ? 32.514 36.302 7.998 1.00 20.42 90 SER A C 1
ATOM 679 O O . SER A 1 94 ? 32.940 36.914 8.981 1.00 21.36 90 SER A O 1
ATOM 682 N N . PRO A 1 95 ? 33.203 36.349 6.832 1.00 20.01 91 PRO A N 1
ATOM 683 C CA . PRO A 1 95 ? 34.408 37.176 6.706 1.00 19.49 91 PRO A CA 1
ATOM 684 C C . PRO A 1 95 ? 34.084 38.667 6.751 1.00 19.28 91 PRO A C 1
ATOM 685 O O . PRO A 1 95 ? 34.982 39.495 6.900 1.00 21.63 91 PRO A O 1
ATOM 689 N N . LEU A 1 96 ? 32.799 38.986 6.569 1.00 19.55 92 LEU A N 1
ATOM 690 C CA . LEU A 1 96 ? 32.316 40.385 6.637 1.00 19.66 92 LEU A CA 1
ATOM 691 C C . LEU A 1 96 ? 32.200 40.814 8.097 1.00 19.36 92 LEU A C 1
ATOM 692 O O . LEU A 1 96 ? 31.730 40.008 8.925 1.00 19.40 92 LEU A O 1
ATOM 697 N N . ALA A 1 97 ? 32.454 42.090 8.357 1.00 18.27 93 ALA A N 1
ATOM 698 C CA . ALA A 1 97 ? 32.072 42.704 9.645 1.00 18.18 93 ALA A CA 1
ATOM 699 C C . ALA A 1 97 ? 30.547 42.809 9.602 1.00 18.62 93 ALA A C 1
ATOM 700 O O . ALA A 1 97 ? 30.006 43.398 8.639 1.00 20.03 93 ALA A O 1
ATOM 702 N N . THR A 1 98 ? 29.869 42.218 10.560 1.00 17.62 94 THR A N 1
ATOM 703 C CA . THR A 1 98 ? 28.385 42.225 10.592 1.00 17.53 94 THR A CA 1
ATOM 704 C C . THR A 1 98 ? 27.961 43.291 11.596 1.00 17.41 94 THR A C 1
ATOM 705 O O . THR A 1 98 ? 28.473 43.278 12.742 1.00 17.11 94 THR A O 1
ATOM 709 N N . VAL A 1 99 ? 27.038 44.155 11.213 1.00 17.09 95 VAL A N 1
ATOM 710 C CA . VAL A 1 99 ? 26.683 45.340 12.029 1.00 17.63 95 VAL A CA 1
ATOM 711 C C . VAL A 1 99 ? 25.169 45.422 12.134 1.00 18.47 95 VAL A C 1
ATOM 712 O O . VAL A 1 99 ? 24.533 45.537 11.087 1.00 19.01 95 VAL A O 1
ATOM 716 N N . ALA A 1 100 ? 24.632 45.423 13.358 1.00 17.38 96 ALA A N 1
ATOM 717 C CA . ALA A 1 100 ? 23.190 45.572 13.578 1.00 17.19 96 ALA A CA 1
ATOM 718 C C . ALA A 1 100 ? 22.909 47.035 13.927 1.00 18.16 96 ALA A C 1
ATOM 719 O O . ALA A 1 100 ? 23.581 47.579 14.838 1.00 18.39 96 ALA A O 1
ATOM 721 N N . VAL A 1 101 ? 21.964 47.629 13.209 1.00 17.52 97 VAL A N 1
ATOM 722 C CA . VAL A 1 101 ? 21.550 49.030 13.411 1.00 18.55 97 VAL A CA 1
ATOM 723 C C . VAL A 1 101 ? 20.167 48.984 14.056 1.00 18.62 97 VAL A C 1
ATOM 724 O O . VAL A 1 101 ? 19.163 48.744 13.335 1.00 19.72 97 VAL A O 1
ATOM 728 N N . VAL A 1 102 ? 20.123 49.165 15.371 1.00 18.57 98 VAL A N 1
ATOM 729 C CA . VAL A 1 102 ? 18.877 48.952 16.140 1.00 19.20 98 VAL A CA 1
ATOM 730 C C . VAL A 1 102 ? 18.322 50.315 16.562 1.00 19.89 98 VAL A C 1
ATOM 731 O O . VAL A 1 102 ? 18.903 50.984 17.463 1.00 19.33 98 VAL A O 1
ATOM 735 N N . ASP A 1 103 ? 17.235 50.716 15.920 1.00 20.75 99 ASP A N 1
ATOM 736 C CA . ASP A 1 103 ? 16.532 52.003 16.185 1.00 21.78 99 ASP A CA 1
ATOM 737 C C . ASP A 1 103 ? 15.063 51.687 16.454 1.00 23.37 99 ASP A C 1
ATOM 738 O O . ASP A 1 103 ? 14.163 52.464 16.040 1.00 25.61 99 ASP A O 1
ATOM 743 N N . GLY A 1 104 ? 14.806 50.581 17.136 1.00 22.42 100 GLY A N 1
ATOM 744 C CA . GLY A 1 104 ? 13.439 50.143 17.423 1.00 22.79 100 GLY A CA 1
ATOM 745 C C . GLY A 1 104 ? 13.437 48.966 18.372 1.00 22.41 100 GLY A C 1
ATOM 746 O O . GLY A 1 104 ? 14.518 48.589 18.887 1.00 20.68 100 GLY A O 1
ATOM 747 N N . ARG A 1 105 ? 12.267 48.384 18.600 1.00 22.86 101 ARG A N 1
ATOM 748 C CA . ARG A 1 105 ? 12.140 47.268 19.575 1.00 23.36 101 ARG A CA 1
ATOM 749 C C . ARG A 1 105 ? 12.676 45.980 18.944 1.00 22.50 101 ARG A C 1
ATOM 750 O O . ARG A 1 105 ? 12.239 45.620 17.863 1.00 23.28 101 ARG A O 1
ATOM 758 N N . ALA A 1 106 ? 13.596 45.307 19.636 1.00 21.37 102 ALA A N 1
ATOM 759 C CA . ALA A 1 106 ? 14.083 43.942 19.330 1.00 20.83 102 ALA A CA 1
ATOM 760 C C . ALA A 1 106 ? 13.482 43.025 20.390 1.00 21.79 102 ALA A C 1
ATOM 761 O O . ALA A 1 106 ? 13.784 43.222 21.616 1.00 21.15 102 ALA A O 1
ATOM 763 N N . THR A 1 107 ? 12.561 42.159 19.991 1.00 22.19 103 THR A N 1
ATOM 764 C CA . THR A 1 107 ? 11.802 41.337 20.962 1.00 22.93 103 THR A CA 1
ATOM 765 C C . THR A 1 107 ? 12.058 39.865 20.647 1.00 22.83 103 THR A C 1
ATOM 766 O O . THR A 1 107 ? 12.073 39.506 19.460 1.00 22.26 103 THR A O 1
ATOM 770 N N . ALA A 1 108 ? 12.269 39.075 21.689 1.00 22.96 104 ALA A N 1
ATOM 771 C CA . ALA A 1 108 ? 12.410 37.621 21.514 1.00 22.78 104 ALA A CA 1
ATOM 772 C C . ALA A 1 108 ? 13.534 37.328 20.520 1.00 22.42 104 ALA A C 1
ATOM 773 O O . ALA A 1 108 ? 14.623 37.820 20.730 1.00 21.68 104 ALA A O 1
ATOM 775 N N . GLY A 1 109 ? 13.248 36.532 19.494 1.00 23.37 105 GLY A N 1
ATOM 776 C CA . GLY A 1 109 ? 14.267 36.164 18.497 1.00 21.75 105 GLY A CA 1
ATOM 777 C C . GLY A 1 109 ? 14.947 37.371 17.868 1.00 21.03 105 GLY A C 1
ATOM 778 O O . GLY A 1 109 ? 16.060 37.223 17.394 1.00 22.14 105 GLY A O 1
ATOM 779 N N . GLY A 1 110 ? 14.261 38.510 17.833 1.00 20.07 106 GLY A N 1
ATOM 780 C CA . GLY A 1 110 ? 14.888 39.746 17.317 1.00 19.77 106 GLY A CA 1
ATOM 781 C C . GLY A 1 110 ? 16.146 40.119 18.075 1.00 19.85 106 GLY A C 1
ATOM 782 O O . GLY A 1 110 ? 17.104 40.687 17.498 1.00 20.10 106 GLY A O 1
ATOM 783 N N . VAL A 1 111 ? 16.209 39.810 19.367 1.00 19.53 107 VAL A N 1
ATOM 784 C CA . VAL A 1 111 ? 17.404 40.128 20.189 1.00 19.14 107 VAL A CA 1
ATOM 785 C C . VAL A 1 111 ? 18.598 39.305 19.700 1.00 19.74 107 VAL A C 1
ATOM 786 O O . VAL A 1 111 ? 19.693 39.867 19.528 1.00 19.64 107 VAL A O 1
ATOM 790 N N . GLY A 1 112 ? 18.399 38.005 19.492 1.00 19.86 108 GLY A N 1
ATOM 791 C CA . GLY A 1 112 ? 19.478 37.126 19.013 1.00 20.17 108 GLY A CA 1
ATOM 792 C C . GLY A 1 112 ? 19.989 37.569 17.648 1.00 20.11 108 GLY A C 1
ATOM 793 O O . GLY A 1 112 ? 21.208 37.511 17.421 1.00 19.75 108 GLY A O 1
ATOM 794 N N . LEU A 1 113 ? 19.116 38.018 16.758 1.00 20.06 109 LEU A N 1
ATOM 795 C CA A LEU A 1 113 ? 19.518 38.452 15.409 0.50 20.10 109 LEU A CA 1
ATOM 796 C CA B LEU A 1 113 ? 19.503 38.476 15.396 0.50 21.72 109 LEU A CA 1
ATOM 797 C C . LEU A 1 113 ? 20.489 39.634 15.524 1.00 20.24 109 LEU A C 1
ATOM 798 O O . LEU A 1 113 ? 21.533 39.628 14.834 1.00 21.02 109 LEU A O 1
ATOM 807 N N . ALA A 1 114 ? 20.193 40.601 16.384 1.00 19.43 110 ALA A N 1
ATOM 808 C CA . ALA A 1 114 ? 21.127 41.726 16.615 1.00 19.23 110 ALA A CA 1
ATOM 809 C C . ALA A 1 114 ? 22.403 41.223 17.293 1.00 19.16 110 ALA A C 1
ATOM 810 O O . ALA A 1 114 ? 23.506 41.574 16.870 1.00 19.38 110 ALA A O 1
ATOM 812 N N . ALA A 1 115 ? 22.266 40.446 18.366 1.00 18.08 111 ALA A N 1
ATOM 813 C CA . ALA A 1 115 ? 23.385 40.036 19.242 1.00 18.06 111 ALA A CA 1
ATOM 814 C C . ALA A 1 115 ? 24.434 39.220 18.491 1.00 17.86 111 ALA A C 1
ATOM 815 O O . ALA A 1 115 ? 25.626 39.256 18.911 1.00 18.14 111 ALA A O 1
ATOM 817 N N . ALA A 1 116 ? 24.029 38.495 17.443 1.00 17.66 112 ALA A N 1
ATOM 818 C CA . ALA A 1 116 ? 24.949 37.651 16.637 1.00 18.45 112 ALA A CA 1
ATOM 819 C C . ALA A 1 116 ? 25.835 38.498 15.722 1.00 19.15 112 ALA A C 1
ATOM 820 O O . ALA A 1 116 ? 26.792 37.960 15.180 1.00 19.17 112 ALA A O 1
ATOM 822 N N . CYS A 1 117 ? 25.514 39.777 15.506 1.00 18.13 113 CYS A N 1
ATOM 823 C CA . CYS A 1 117 ? 26.381 40.664 14.715 1.00 18.69 113 CYS A CA 1
ATOM 824 C C . CYS A 1 117 ? 27.651 40.968 15.513 1.00 18.34 113 CYS A C 1
ATOM 825 O O . CYS A 1 117 ? 27.627 40.961 16.793 1.00 18.49 113 CYS A O 1
ATOM 828 N N . ASP A 1 118 ? 28.735 41.272 14.802 1.00 18.23 114 ASP A N 1
ATOM 829 C CA . ASP A 1 118 ? 30.015 41.701 15.421 1.00 19.05 114 ASP A CA 1
ATOM 830 C C . ASP A 1 118 ? 29.860 42.998 16.227 1.00 17.85 114 ASP A C 1
ATOM 831 O O . ASP A 1 118 ? 30.506 43.132 17.304 1.00 18.34 114 ASP A O 1
ATOM 836 N N . LEU A 1 119 ? 29.121 43.962 15.675 1.00 18.01 115 LEU A N 1
ATOM 837 C CA . LEU A 1 119 ? 28.880 45.271 16.327 1.00 17.83 115 LEU A CA 1
ATOM 838 C C . LEU A 1 119 ? 27.379 45.541 16.351 1.00 18.38 115 LEU A C 1
ATOM 839 O O . LEU A 1 119 ? 26.708 45.346 15.337 1.00 19.00 115 LEU A O 1
ATOM 844 N N . VAL A 1 120 ? 26.873 45.891 17.519 1.00 17.82 116 VAL A N 1
ATOM 845 C CA . VAL A 1 120 ? 25.469 46.321 17.711 1.00 17.97 116 VAL A CA 1
ATOM 846 C C . VAL A 1 120 ? 25.493 47.819 17.980 1.00 17.99 116 VAL A C 1
ATOM 847 O O . VAL A 1 120 ? 26.164 48.254 18.961 1.00 17.50 116 VAL A O 1
ATOM 851 N N . LEU A 1 121 ? 24.761 48.577 17.167 1.00 17.34 117 LEU A N 1
ATOM 852 C CA . LEU A 1 121 ? 24.616 50.047 17.329 1.00 18.54 117 LEU A CA 1
ATOM 853 C C . LEU A 1 121 ? 23.184 50.305 17.804 1.00 19.66 117 LEU A C 1
ATOM 854 O O . LEU A 1 121 ? 22.269 49.769 17.156 1.00 19.65 117 LEU A O 1
ATOM 859 N N . ALA A 1 122 ? 22.991 51.041 18.900 1.00 19.36 118 ALA A N 1
ATOM 860 C CA . ALA A 1 122 ? 21.669 51.227 19.524 1.00 19.77 118 ALA A CA 1
ATOM 861 C C . ALA A 1 122 ? 21.364 52.716 19.568 1.00 20.09 118 ALA A C 1
ATOM 862 O O . ALA A 1 122 ? 22.178 53.460 20.153 1.00 21.00 118 ALA A O 1
ATOM 864 N N . GLY A 1 123 ? 20.256 53.116 18.951 1.00 20.51 119 GLY A N 1
ATOM 865 C CA . GLY A 1 123 ? 19.721 54.486 19.064 1.00 21.29 119 GLY A CA 1
ATOM 866 C C . GLY A 1 123 ? 18.803 54.632 20.264 1.00 23.67 119 GLY A C 1
ATOM 867 O O . GLY A 1 123 ? 18.462 53.622 20.933 1.00 22.70 119 GLY A O 1
ATOM 868 N N . GLU A 1 124 ? 18.304 55.844 20.493 1.00 25.64 120 GLU A N 1
ATOM 869 C CA . GLU A 1 124 ? 17.411 56.124 21.647 1.00 27.82 120 GLU A CA 1
ATOM 870 C C . GLU A 1 124 ? 16.135 55.278 21.625 1.00 27.36 120 GLU A C 1
ATOM 871 O O . GLU A 1 124 ? 15.605 55.050 22.706 1.00 29.63 120 GLU A O 1
ATOM 877 N N . ARG A 1 125 ? 15.651 54.868 20.455 1.00 26.66 121 ARG A N 1
ATOM 878 C CA . ARG A 1 125 ? 14.402 54.076 20.341 1.00 28.63 121 ARG A CA 1
ATOM 879 C C . ARG A 1 125 ? 14.676 52.579 20.508 1.00 25.31 121 ARG A C 1
ATOM 880 O O . ARG A 1 125 ? 13.708 51.819 20.550 1.00 25.81 121 ARG A O 1
ATOM 888 N N . ALA A 1 126 ? 15.945 52.169 20.615 1.00 22.92 122 ALA A N 1
ATOM 889 C CA . ALA A 1 126 ? 16.275 50.747 20.778 1.00 21.18 122 ALA A CA 1
ATOM 890 C C . ALA A 1 126 ? 15.713 50.249 22.112 1.00 21.75 122 ALA A C 1
ATOM 891 O O . ALA A 1 126 ? 15.856 50.921 23.149 1.00 21.71 122 ALA A O 1
ATOM 893 N N . ARG A 1 127 ? 15.122 49.061 22.074 1.00 21.58 123 ARG A N 1
ATOM 894 C CA . ARG A 1 127 ? 14.715 48.308 23.271 1.00 22.21 123 ARG A CA 1
ATOM 895 C C . ARG A 1 127 ? 15.052 46.850 22.966 1.00 22.93 123 ARG A C 1
ATOM 896 O O . ARG A 1 127 ? 14.923 46.420 21.809 1.00 25.67 123 ARG A O 1
ATOM 904 N N . PHE A 1 128 ? 15.572 46.135 23.935 1.00 21.09 124 PHE A N 1
ATOM 905 C CA . PHE A 1 128 ? 15.860 44.699 23.775 1.00 20.53 124 PHE A CA 1
ATOM 906 C C . PHE A 1 128 ? 15.118 43.963 24.883 1.00 20.71 124 PHE A C 1
ATOM 907 O O . PHE A 1 128 ? 15.261 44.393 26.060 1.00 21.50 124 PHE A O 1
ATOM 915 N N . ARG A 1 129 ? 14.347 42.933 24.532 1.00 20.98 125 ARG A N 1
ATOM 916 C CA . ARG A 1 129 ? 13.634 42.156 25.579 1.00 21.39 125 ARG A CA 1
ATOM 917 C C . ARG A 1 129 ? 13.398 40.719 25.128 1.00 21.23 125 ARG A C 1
ATOM 918 O O . ARG A 1 129 ? 12.768 40.531 24.097 1.00 20.41 125 ARG A O 1
ATOM 926 N N . LEU A 1 130 ? 13.936 39.773 25.889 1.00 21.37 126 LEU A N 1
ATOM 927 C CA . LEU A 1 130 ? 13.653 38.335 25.719 1.00 22.10 126 LEU A CA 1
ATOM 928 C C . LEU A 1 130 ? 12.357 38.037 26.467 1.00 22.09 126 LEU A C 1
ATOM 929 O O . LEU A 1 130 ? 12.368 38.003 27.717 1.00 23.93 126 LEU A O 1
ATOM 934 N N . THR A 1 131 ? 11.280 37.788 25.738 1.00 22.72 127 THR A N 1
ATOM 935 C CA . THR A 1 131 ? 9.931 37.582 26.330 1.00 23.29 127 THR A CA 1
ATOM 936 C C . THR A 1 131 ? 9.581 36.099 26.441 1.00 23.58 127 THR A C 1
ATOM 937 O O . THR A 1 131 ? 8.474 35.776 26.965 1.00 24.65 127 THR A O 1
ATOM 941 N N . GLU A 1 132 ? 10.481 35.223 26.030 1.00 22.69 128 GLU A N 1
ATOM 942 C CA . GLU A 1 132 ? 10.200 33.770 25.857 1.00 24.12 128 GLU A CA 1
ATOM 943 C C . GLU A 1 132 ? 9.637 33.113 27.121 1.00 23.79 128 GLU A C 1
ATOM 944 O O . GLU A 1 132 ? 8.688 32.318 26.975 1.00 24.03 128 GLU A O 1
ATOM 950 N N . VAL A 1 133 ? 10.144 33.433 28.316 1.00 23.08 129 VAL A N 1
ATOM 951 C CA . VAL A 1 133 ? 9.692 32.690 29.526 1.00 23.47 129 VAL A CA 1
ATOM 952 C C . VAL A 1 133 ? 8.217 33.010 29.780 1.00 24.49 129 VAL A C 1
ATOM 953 O O . VAL A 1 133 ? 7.553 32.185 30.415 1.00 24.20 129 VAL A O 1
ATOM 957 N N . LEU A 1 134 ? 7.695 34.133 29.281 1.00 24.91 130 LEU A N 1
ATOM 958 C CA . LEU A 1 134 ? 6.277 34.518 29.537 1.00 25.53 130 LEU A CA 1
ATOM 959 C C . LEU A 1 134 ? 5.353 33.592 28.742 1.00 26.09 130 LEU A C 1
ATOM 960 O O . LEU A 1 134 ? 4.165 33.543 29.068 1.00 28.80 130 LEU A O 1
ATOM 965 N N . ALA A 1 135 ? 5.872 32.896 27.737 1.00 25.71 131 ALA A N 1
ATOM 966 C CA . ALA A 1 135 ? 5.118 31.946 26.882 1.00 27.10 131 ALA A CA 1
ATOM 967 C C . ALA A 1 135 ? 5.547 30.514 27.204 1.00 27.83 131 ALA A C 1
ATOM 968 O O . ALA A 1 135 ? 5.114 29.574 26.471 1.00 28.33 131 ALA A O 1
ATOM 970 N N . GLY A 1 136 ? 6.333 30.334 28.271 1.00 25.91 132 GLY A N 1
ATOM 971 C CA . GLY A 1 136 ? 6.797 29.003 28.702 1.00 26.62 132 GLY A CA 1
ATOM 972 C C . GLY A 1 136 ? 7.938 28.482 27.846 1.00 26.15 132 GLY A C 1
ATOM 973 O O . GLY A 1 136 ? 8.190 27.263 27.881 1.00 26.08 132 GLY A O 1
ATOM 974 N N . LEU A 1 137 ? 8.633 29.374 27.135 1.00 26.70 133 LEU A N 1
ATOM 975 C CA . LEU A 1 137 ? 9.755 29.010 26.234 1.00 26.14 133 LEU A CA 1
ATOM 976 C C . LEU A 1 137 ? 11.103 29.397 26.851 1.00 25.99 133 LEU A C 1
ATOM 977 O O . LEU A 1 137 ? 11.175 30.277 27.733 1.00 25.37 133 LEU A O 1
ATOM 982 N N . VAL A 1 138 ? 12.150 28.710 26.413 1.00 25.81 134 VAL A N 1
ATOM 983 C CA . VAL A 1 138 ? 13.565 29.081 26.697 1.00 25.04 134 VAL A CA 1
ATOM 984 C C . VAL A 1 138 ? 14.148 29.563 25.386 1.00 24.75 134 VAL A C 1
ATOM 985 O O . VAL A 1 138 ? 14.082 28.807 24.420 1.00 25.45 134 VAL A O 1
ATOM 989 N N . PRO A 1 139 ? 14.760 30.774 25.332 1.00 23.05 135 PRO A N 1
ATOM 990 C CA . PRO A 1 139 ? 15.329 31.307 24.093 1.00 22.33 135 PRO A CA 1
ATOM 991 C C . PRO A 1 139 ? 16.712 30.686 23.853 1.00 21.66 135 PRO A C 1
ATOM 992 O O . PRO A 1 139 ? 17.693 31.386 23.791 1.00 20.87 135 PRO A O 1
ATOM 996 N N . ALA A 1 140 ? 16.741 29.365 23.673 1.00 20.97 136 ALA A N 1
ATOM 997 C CA . ALA A 1 140 ? 18.007 28.597 23.699 1.00 21.91 136 ALA A CA 1
ATOM 998 C C . ALA A 1 140 ? 18.905 28.955 22.513 1.00 21.22 136 ALA A C 1
ATOM 999 O O . ALA A 1 140 ? 20.121 28.905 22.630 1.00 21.81 136 ALA A O 1
ATOM 1009 N N . ALA A 1 142 ? 19.064 31.893 20.812 1.00 21.08 138 ALA A N 1
ATOM 1010 C CA . ALA A 1 142 ? 19.595 33.269 20.939 1.00 20.47 138 ALA A CA 1
ATOM 1011 C C . ALA A 1 142 ? 20.578 33.413 22.109 1.00 20.74 138 ALA A C 1
ATOM 1012 O O . ALA A 1 142 ? 21.496 34.212 22.005 1.00 20.05 138 ALA A O 1
ATOM 1014 N N . LEU A 1 143 ? 20.363 32.674 23.193 1.00 20.66 139 LEU A N 1
ATOM 1015 C CA . LEU A 1 143 ? 21.169 32.873 24.428 1.00 20.12 139 LEU A CA 1
ATOM 1016 C C . LEU A 1 143 ? 22.691 32.840 24.227 1.00 19.52 139 LEU A C 1
ATOM 1017 O O . LEU A 1 143 ? 23.343 33.694 24.802 1.00 19.96 139 LEU A O 1
ATOM 1022 N N . PRO A 1 144 ? 23.295 31.893 23.482 1.00 20.17 140 PRO A N 1
ATOM 1023 C CA . PRO A 1 144 ? 24.741 31.916 23.330 1.00 20.30 140 PRO A CA 1
ATOM 1024 C C . PRO A 1 144 ? 25.236 33.234 22.711 1.00 21.74 140 PRO A C 1
ATOM 1025 O O . PRO A 1 144 ? 26.279 33.678 23.077 1.00 22.48 140 PRO A O 1
ATOM 1029 N N . PHE A 1 145 ? 24.452 33.819 21.809 1.00 20.50 141 PHE A N 1
ATOM 1030 C CA . PHE A 1 145 ? 24.847 35.060 21.088 1.00 19.64 141 PHE A CA 1
ATOM 1031 C C . PHE A 1 145 ? 24.655 36.257 22.007 1.00 19.61 141 PHE A C 1
ATOM 1032 O O . PHE A 1 145 ? 25.399 37.245 21.880 1.00 20.19 141 PHE A O 1
ATOM 1040 N N . VAL A 1 146 ? 23.681 36.188 22.916 1.00 18.37 142 VAL A N 1
ATOM 1041 C CA . VAL A 1 146 ? 23.484 37.243 23.944 1.00 19.01 142 VAL A CA 1
ATOM 1042 C C . VAL A 1 146 ? 24.585 37.096 25.019 1.00 18.46 142 VAL A C 1
ATOM 1043 O O . VAL A 1 146 ? 25.262 38.113 25.353 1.00 19.13 142 VAL A O 1
ATOM 1047 N N . ALA A 1 147 ? 24.784 35.893 25.553 1.00 18.39 143 ALA A N 1
ATOM 1048 C CA . ALA A 1 147 ? 25.699 35.684 26.700 1.00 19.36 143 ALA A CA 1
ATOM 1049 C C . ALA A 1 147 ? 27.160 35.939 26.277 1.00 19.10 143 ALA A C 1
ATOM 1050 O O . ALA A 1 147 ? 27.948 36.294 27.118 1.00 19.91 143 ALA A O 1
ATOM 1052 N N . ARG A 1 148 ? 27.523 35.756 25.004 1.00 20.07 144 ARG A N 1
ATOM 1053 C CA . ARG A 1 148 ? 28.915 36.027 24.559 1.00 21.32 144 ARG A CA 1
ATOM 1054 C C . ARG A 1 148 ? 29.160 37.550 24.643 1.00 21.63 144 ARG A C 1
ATOM 1055 O O . ARG A 1 148 ? 30.330 37.984 24.604 1.00 23.55 144 ARG A O 1
ATOM 1063 N N . ARG A 1 149 ? 28.105 38.358 24.725 1.00 20.05 145 ARG A N 1
ATOM 1064 C CA . ARG A 1 149 ? 28.18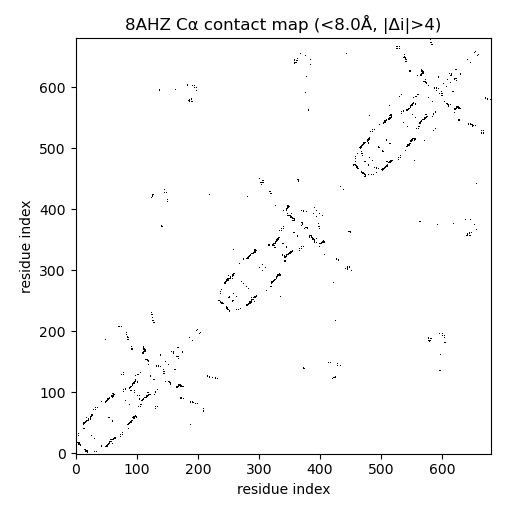9 39.835 24.874 1.00 19.35 145 ARG A CA 1
ATOM 1065 C C . ARG A 1 149 ? 28.021 40.290 26.322 1.00 20.81 145 ARG A C 1
ATOM 1066 O O . ARG A 1 149 ? 28.798 41.163 26.752 1.00 20.96 145 ARG A O 1
ATOM 1074 N N . THR A 1 150 ? 26.994 39.801 27.029 1.00 19.27 146 THR A N 1
ATOM 1075 C CA . THR A 1 150 ? 26.580 40.309 28.354 1.00 19.61 146 THR A CA 1
ATOM 1076 C C . THR A 1 150 ? 27.220 39.512 29.488 1.00 20.44 146 THR A C 1
ATOM 1077 O O . THR A 1 150 ? 27.172 39.973 30.637 1.00 21.78 146 THR A O 1
ATOM 1081 N N . GLY A 1 151 ? 27.732 38.329 29.183 1.00 21.39 147 GLY A N 1
ATOM 1082 C CA . GLY A 1 151 ? 28.119 37.359 30.219 1.00 20.87 147 GLY A CA 1
ATOM 1083 C C . GLY A 1 151 ? 26.935 36.510 30.632 1.00 19.87 147 GLY A C 1
ATOM 1084 O O . GLY A 1 151 ? 25.753 36.888 30.404 1.00 19.76 147 GLY A O 1
ATOM 1085 N N . GLU A 1 152 ? 27.206 35.354 31.200 1.00 19.96 148 GLU A N 1
ATOM 1086 C CA . GLU A 1 152 ? 26.139 34.364 31.507 1.00 20.01 148 GLU A CA 1
ATOM 1087 C C . GLU A 1 152 ? 25.132 34.967 32.488 1.00 19.89 148 GLU A C 1
ATOM 1088 O O . GLU A 1 152 ? 23.935 34.728 32.305 1.00 19.65 148 GLU A O 1
ATOM 1094 N N . GLN A 1 153 ? 25.546 35.632 33.562 1.00 19.74 149 GLN A N 1
ATOM 1095 C CA . GLN A 1 153 ? 24.568 36.005 34.615 1.00 19.24 149 GLN A CA 1
ATOM 1096 C C . GLN A 1 153 ? 23.540 36.984 34.050 1.00 19.30 149 GLN A C 1
ATOM 1097 O O . GLN A 1 153 ? 22.309 36.792 34.261 1.00 18.88 149 GLN A O 1
ATOM 1103 N N A ARG A 1 154 ? 23.982 38.060 33.398 0.70 19.20 150 ARG A N 1
ATOM 1104 N N B ARG A 1 154 ? 24.000 38.041 33.380 0.30 19.22 150 ARG A N 1
ATOM 1105 C CA A ARG A 1 154 ? 22.990 39.076 32.933 0.70 20.82 150 ARG A CA 1
ATOM 1106 C CA B ARG A 1 154 ? 23.084 39.097 32.867 0.30 20.06 150 ARG A CA 1
ATOM 1107 C C A ARG A 1 154 ? 22.113 38.459 31.826 0.70 20.04 150 ARG A C 1
ATOM 1108 C C B ARG A 1 154 ? 22.147 38.490 31.813 0.30 19.77 150 ARG A C 1
ATOM 1109 O O A ARG A 1 154 ? 20.899 38.785 31.800 0.70 20.52 150 ARG A O 1
ATOM 1110 O O B ARG A 1 154 ? 20.944 38.836 31.833 0.30 20.05 150 ARG A O 1
ATOM 1125 N N . ALA A 1 155 ? 22.655 37.609 30.946 1.00 19.67 151 ALA A N 1
ATOM 1126 C CA . ALA A 1 155 ? 21.839 36.957 29.878 1.00 19.78 151 ALA A CA 1
ATOM 1127 C C . ALA A 1 155 ? 20.739 36.086 30.507 1.00 19.59 151 ALA A C 1
ATOM 1128 O O . ALA A 1 155 ? 19.567 36.226 30.128 1.00 19.20 151 ALA A O 1
ATOM 1130 N N . PHE A 1 156 ? 21.087 35.255 31.486 1.00 19.56 152 PHE A N 1
ATOM 1131 C CA . PHE A 1 156 ? 20.122 34.307 32.094 1.00 19.76 152 PHE A CA 1
ATOM 1132 C C . PHE A 1 156 ? 19.176 35.048 33.046 1.00 19.16 152 PHE A C 1
ATOM 1133 O O . PHE A 1 156 ? 17.968 34.730 33.048 1.00 19.97 152 PHE A O 1
ATOM 1141 N N . ALA A 1 157 ? 19.656 36.034 33.798 1.00 19.74 153 ALA A N 1
ATOM 1142 C CA . ALA A 1 157 ? 18.776 36.814 34.709 1.00 20.77 153 ALA A CA 1
ATOM 1143 C C . ALA A 1 157 ? 17.786 37.655 33.885 1.00 21.00 153 ALA A C 1
ATOM 1144 O O . ALA A 1 157 ? 16.590 37.723 34.256 1.00 21.01 153 ALA A O 1
ATOM 1146 N N . ALA A 1 158 ? 18.243 38.257 32.773 1.00 20.31 154 ALA A N 1
ATOM 1147 C CA . ALA A 1 158 ? 17.392 39.063 31.874 1.00 21.05 154 ALA A CA 1
ATOM 1148 C C . ALA A 1 158 ? 16.321 38.158 31.253 1.00 20.61 154 ALA A C 1
ATOM 1149 O O . ALA A 1 158 ? 15.173 38.604 31.057 1.00 22.12 154 ALA A O 1
ATOM 1151 N N . THR A 1 159 ? 16.667 36.897 31.021 1.00 19.75 155 THR A N 1
ATOM 1152 C CA . THR A 1 159 ? 15.716 35.918 30.442 1.00 20.58 155 THR A CA 1
ATOM 1153 C C . THR A 1 159 ? 14.681 35.562 31.505 1.00 20.45 155 THR A C 1
ATOM 1154 O O . THR A 1 159 ? 13.455 35.623 31.220 1.00 22.27 155 THR A O 1
ATOM 1158 N N . LEU A 1 160 ? 15.132 35.230 32.711 1.00 19.80 156 LEU A N 1
ATOM 1159 C CA . LEU A 1 160 ? 14.230 34.825 33.831 1.00 21.27 156 LEU A CA 1
ATOM 1160 C C . LEU A 1 160 ? 13.255 35.966 34.160 1.00 23.05 156 LEU A C 1
ATOM 1161 O O . LEU A 1 160 ? 12.061 35.692 34.463 1.00 23.41 156 LEU A O 1
ATOM 1166 N N . ARG A 1 161 ? 13.704 37.219 34.077 1.00 22.60 157 ARG A N 1
ATOM 1167 C CA . ARG A 1 161 ? 12.886 38.415 34.448 1.00 24.43 157 ARG A CA 1
ATOM 1168 C C . ARG A 1 161 ? 12.191 39.059 33.231 1.00 25.23 157 ARG A C 1
ATOM 1169 O O . ARG A 1 161 ? 11.462 40.046 33.438 1.00 25.14 157 ARG A O 1
ATOM 1177 N N . ALA A 1 162 ? 12.422 38.583 31.999 1.00 23.73 158 ALA A N 1
ATOM 1178 C CA . ALA A 1 162 ? 11.990 39.259 30.746 1.00 23.18 158 ALA A CA 1
ATOM 1179 C C . ALA A 1 162 ? 12.345 40.744 30.827 1.00 23.15 158 ALA A C 1
ATOM 1180 O O . ALA A 1 162 ? 11.458 41.606 30.605 1.00 24.59 158 ALA A O 1
ATOM 1182 N N . GLU A 1 163 ? 13.585 41.031 31.207 1.00 21.66 159 GLU A N 1
ATOM 1183 C CA . GLU A 1 163 ? 14.086 42.403 31.448 1.00 23.92 159 GLU A CA 1
ATOM 1184 C C . GLU A 1 163 ? 14.120 43.165 30.121 1.00 23.30 159 GLU A C 1
ATOM 1185 O O . GLU A 1 163 ? 14.615 42.620 29.124 1.00 22.72 159 GLU A O 1
ATOM 1191 N N . GLU A 1 164 ? 13.656 44.406 30.127 1.00 24.12 160 GLU A N 1
ATOM 1192 C CA . GLU A 1 164 ? 13.740 45.296 28.931 1.00 24.70 160 GLU A CA 1
ATOM 1193 C C . GLU A 1 164 ? 14.967 46.198 29.107 1.00 23.84 160 GLU A C 1
ATOM 1194 O O . GLU A 1 164 ? 15.114 46.827 30.182 1.00 24.74 160 GLU A O 1
ATOM 1200 N N . PHE A 1 165 ? 15.855 46.227 28.125 1.00 22.99 161 PHE A N 1
ATOM 1201 C CA . PHE A 1 165 ? 17.013 47.142 28.080 1.00 23.76 161 PHE A CA 1
ATOM 1202 C C . PHE A 1 165 ? 16.739 48.270 27.095 1.00 25.05 161 PHE A C 1
ATOM 1203 O O . PHE A 1 165 ? 16.454 47.976 25.928 1.00 25.55 161 PHE A O 1
ATOM 1211 N N . ASP A 1 166 ? 16.923 49.520 27.510 1.00 24.64 162 ASP A N 1
ATOM 1212 C CA . ASP A 1 166 ? 17.004 50.631 26.528 1.00 24.68 162 ASP A CA 1
ATOM 1213 C C . ASP A 1 166 ? 18.448 50.732 26.042 1.00 24.00 162 ASP A C 1
ATOM 1214 O O . ASP A 1 166 ? 19.270 49.857 26.375 1.00 22.29 162 ASP A O 1
ATOM 1219 N N . ALA A 1 167 ? 18.756 51.737 25.214 1.00 23.14 163 ALA A N 1
ATOM 1220 C CA . ALA A 1 167 ? 20.067 51.836 24.540 1.00 24.03 163 ALA A CA 1
ATOM 1221 C C . ALA A 1 167 ? 21.181 51.950 25.586 1.00 23.51 163 ALA A C 1
ATOM 1222 O O . ALA A 1 167 ? 22.169 51.237 25.467 1.00 24.28 163 ALA A O 1
ATOM 1224 N N . GLY A 1 168 ? 21.006 52.818 26.575 1.00 24.59 164 GLY A N 1
ATOM 1225 C CA . GLY A 1 168 ? 21.970 53.021 27.674 1.00 25.30 164 GLY A CA 1
ATOM 1226 C C . GLY A 1 168 ? 22.218 51.732 28.430 1.00 23.97 164 GLY A C 1
ATOM 1227 O O . GLY A 1 168 ? 23.383 51.408 28.645 1.00 24.49 164 GLY A O 1
ATOM 1228 N N . ALA A 1 169 ? 21.159 51.032 28.846 1.00 23.93 165 ALA A N 1
ATOM 1229 C CA . ALA A 1 169 ? 21.270 49.757 29.600 1.00 23.76 165 ALA A CA 1
ATOM 1230 C C . ALA A 1 169 ? 21.980 48.700 28.752 1.00 22.06 165 ALA A C 1
ATOM 1231 O O . ALA A 1 169 ? 22.888 48.004 29.257 1.00 21.70 165 ALA A O 1
ATOM 1233 N N . ALA A 1 170 ? 21.611 48.609 27.477 1.00 21.01 166 ALA A N 1
ATOM 1234 C CA . ALA A 1 170 ? 22.224 47.653 26.531 1.00 20.45 166 ALA A CA 1
ATOM 1235 C C . ALA A 1 170 ? 23.715 47.947 26.393 1.00 20.20 166 ALA A C 1
ATOM 1236 O O . ALA A 1 170 ? 24.514 47.011 26.397 1.00 19.89 166 ALA A O 1
ATOM 1238 N N . HIS A 1 171 ? 24.106 49.205 26.293 1.00 21.07 167 HIS A N 1
ATOM 1239 C CA . HIS A 1 171 ? 25.533 49.594 26.162 1.00 22.70 167 HIS A CA 1
ATOM 1240 C C . HIS A 1 171 ? 26.277 49.223 27.447 1.00 22.44 167 HIS A C 1
ATOM 1241 O O . HIS A 1 171 ? 27.361 48.621 27.362 1.00 22.55 167 HIS A O 1
ATOM 1248 N N . ARG A 1 172 ? 25.682 49.491 28.595 1.00 22.99 168 ARG A N 1
ATOM 1249 C CA . ARG A 1 172 ? 26.364 49.256 29.898 1.00 24.72 168 ARG A CA 1
ATOM 1250 C C . ARG A 1 172 ? 26.630 47.760 30.076 1.00 24.88 168 ARG A C 1
ATOM 1251 O O . ARG A 1 172 ? 27.710 47.428 30.620 1.00 26.63 168 ARG A O 1
ATOM 1259 N N . VAL A 1 173 ? 25.722 46.889 29.653 1.00 23.43 169 VAL A N 1
ATOM 1260 C CA . VAL A 1 173 ? 25.880 45.417 29.851 1.00 24.09 169 VAL A CA 1
ATOM 1261 C C . VAL A 1 173 ? 26.614 44.737 28.691 1.00 25.41 169 VAL A C 1
ATOM 1262 O O . VAL A 1 173 ? 26.815 43.499 28.811 1.00 26.21 169 VAL A O 1
ATOM 1266 N N . GLY A 1 174 ? 26.972 45.462 27.615 1.00 23.50 170 GLY A N 1
ATOM 1267 C CA . GLY A 1 174 ? 27.692 44.917 26.445 1.00 23.29 170 GLY A CA 1
ATOM 1268 C C . GLY A 1 174 ? 26.805 44.332 25.361 1.00 21.76 170 GLY A C 1
ATOM 1269 O O . GLY A 1 174 ? 27.353 43.943 24.311 1.00 20.73 170 GLY A O 1
ATOM 1270 N N . LEU A 1 175 ? 25.484 44.370 25.506 1.00 20.53 171 LEU A N 1
ATOM 1271 C CA . LEU A 1 175 ? 24.567 43.956 24.418 1.00 20.63 171 LEU A CA 1
ATOM 1272 C C . LEU A 1 175 ? 24.698 44.897 23.214 1.00 20.27 171 LEU A C 1
ATOM 1273 O O . LEU A 1 175 ? 24.646 44.413 22.060 1.00 20.70 171 LEU A O 1
ATOM 1278 N N . ALA A 1 176 ? 24.883 46.185 23.450 1.00 19.82 172 ALA A N 1
ATOM 1279 C CA . ALA A 1 176 ? 25.207 47.168 22.387 1.00 18.91 172 ALA A CA 1
ATOM 1280 C C . ALA A 1 176 ? 26.658 47.578 22.530 1.00 19.13 172 ALA A C 1
ATOM 1281 O O . ALA A 1 176 ? 27.107 47.810 23.663 1.00 20.41 172 ALA A O 1
ATOM 1283 N N . ASP A 1 177 ? 27.391 47.661 21.430 1.00 18.20 173 ASP A N 1
ATOM 1284 C CA . ASP A 1 177 ? 28.792 48.149 21.446 1.00 18.97 173 ASP A CA 1
ATOM 1285 C C . ASP A 1 177 ? 28.816 49.669 21.471 1.00 20.60 173 ASP A C 1
ATOM 1286 O O . ASP A 1 177 ? 29.762 50.255 22.025 1.00 21.14 173 ASP A O 1
ATOM 1291 N N . LEU A 1 178 ? 27.853 50.291 20.799 1.00 20.51 174 LEU A N 1
ATOM 1292 C CA . LEU A 1 178 ? 27.798 51.770 20.643 1.00 21.89 174 LEU A CA 1
ATOM 1293 C C . LEU A 1 178 ? 26.362 52.194 20.863 1.00 20.86 174 LEU A C 1
ATOM 1294 O O . LEU A 1 178 ? 25.462 51.459 20.442 1.00 20.29 174 LEU A O 1
ATOM 1299 N N . ALA A 1 179 ? 26.173 53.359 21.481 1.00 22.06 175 ALA A N 1
ATOM 1300 C CA . ALA A 1 179 ? 24.836 53.922 21.710 1.00 21.59 175 ALA A CA 1
ATOM 1301 C C . ALA A 1 179 ? 24.905 55.417 21.409 1.00 22.24 175 ALA A C 1
ATOM 1302 O O . ALA A 1 179 ? 25.954 56.065 21.613 1.00 24.08 175 ALA A O 1
ATOM 1304 N N . GLY A 1 180 ? 23.816 55.922 20.886 1.00 21.81 176 GLY A N 1
ATOM 1305 C CA . GLY A 1 180 ? 23.716 57.346 20.554 1.00 22.65 176 GLY A CA 1
ATOM 1306 C C . GLY A 1 180 ? 22.290 57.697 20.196 1.00 22.61 176 GLY A C 1
ATOM 1307 O O . GLY A 1 180 ? 21.376 56.918 20.387 1.00 22.53 176 GLY A O 1
ATOM 1308 N N . PRO A 1 181 ? 22.070 58.949 19.757 1.00 23.11 177 PRO A N 1
ATOM 1309 C CA . PRO A 1 181 ? 20.734 59.387 19.393 1.00 23.47 177 PRO A CA 1
ATOM 1310 C C . PRO A 1 181 ? 20.058 58.432 18.400 1.00 23.50 177 PRO A C 1
ATOM 1311 O O . PRO A 1 181 ? 18.881 58.103 18.572 1.00 23.34 177 PRO A O 1
ATOM 1315 N N . ARG A 1 182 ? 20.764 58.123 17.312 1.00 23.10 178 ARG A N 1
ATOM 1316 C CA . ARG A 1 182 ? 20.230 57.235 16.254 1.00 23.49 178 ARG A CA 1
ATOM 1317 C C . ARG A 1 182 ? 21.314 56.252 15.828 1.00 22.17 178 ARG A C 1
ATOM 1318 O O . ARG A 1 182 ? 22.428 56.672 15.496 1.00 21.12 178 ARG A O 1
ATOM 1326 N N . ALA A 1 183 ? 20.987 54.971 15.819 1.00 21.62 179 ALA A N 1
ATOM 1327 C CA . ALA A 1 183 ? 21.956 53.919 15.463 1.00 21.29 179 ALA A CA 1
ATOM 1328 C C . ALA A 1 183 ? 22.446 54.155 14.035 1.00 20.51 179 ALA A C 1
ATOM 1329 O O . ALA A 1 183 ? 23.649 53.965 13.765 1.00 20.52 179 ALA A O 1
ATOM 1331 N N . GLU A 1 184 ? 21.554 54.564 13.149 1.00 21.18 180 GLU A N 1
ATOM 1332 C CA . GLU A 1 184 ? 21.911 54.776 11.735 1.00 21.92 180 GLU A CA 1
ATOM 1333 C C . GLU A 1 184 ? 23.061 55.786 11.649 1.00 22.29 180 GLU A C 1
ATOM 1334 O O . GLU A 1 184 ? 23.904 55.617 10.766 1.00 23.49 180 GLU A O 1
ATOM 1340 N N . ASP A 1 185 ? 23.105 56.804 12.512 1.00 21.54 181 ASP A N 1
ATOM 1341 C CA . ASP A 1 185 ? 24.140 57.866 12.423 1.00 22.86 181 ASP A CA 1
ATOM 1342 C C . ASP A 1 185 ? 25.443 57.453 13.129 1.00 22.63 181 ASP A C 1
ATOM 1343 O O . ASP A 1 185 ? 26.461 58.166 12.924 1.00 22.07 181 ASP A O 1
ATOM 1348 N N . LEU A 1 186 ? 25.445 56.328 13.846 1.00 21.61 182 LEU A N 1
ATOM 1349 C CA . LEU A 1 186 ? 26.711 55.796 14.413 1.00 22.19 182 LEU A CA 1
ATOM 1350 C C . LEU A 1 186 ? 27.412 54.973 13.323 1.00 22.10 182 LEU A C 1
ATOM 1351 O O . LEU A 1 186 ? 28.588 54.704 13.469 1.00 21.91 182 LEU A O 1
ATOM 1356 N N . LEU A 1 187 ? 26.689 54.636 12.259 1.00 21.22 183 LEU A N 1
ATOM 1357 C CA . LEU A 1 187 ? 27.257 53.744 11.215 1.00 21.45 183 LEU A CA 1
ATOM 1358 C C . LEU A 1 187 ? 28.379 54.425 10.419 1.00 21.39 183 LEU A C 1
ATOM 1359 O O . LEU A 1 187 ? 29.427 53.823 10.295 1.00 19.90 183 LEU A O 1
ATOM 1364 N N . PRO A 1 188 ? 28.216 55.644 9.864 1.00 21.73 184 PRO A N 1
ATOM 1365 C CA . PRO A 1 188 ? 29.293 56.225 9.071 1.00 22.48 184 PRO A CA 1
ATOM 1366 C C . PRO A 1 188 ? 30.641 56.252 9.820 1.00 23.03 184 PRO A C 1
ATOM 1367 O O . PRO A 1 188 ? 31.602 55.865 9.223 1.00 21.95 184 PRO A O 1
ATOM 1371 N N . PRO A 1 189 ? 30.757 56.710 11.093 1.00 22.68 185 PRO A N 1
ATOM 1372 C CA . PRO A 1 189 ? 32.058 56.627 11.772 1.00 23.44 185 PRO A CA 1
ATOM 1373 C C . PRO A 1 189 ? 32.574 55.189 11.933 1.00 22.25 185 PRO A C 1
ATOM 1374 O O . PRO A 1 189 ? 33.791 54.961 11.864 1.00 23.23 185 PRO A O 1
ATOM 1378 N N . VAL A 1 190 ? 31.673 54.235 12.166 1.00 21.05 186 VAL A N 1
ATOM 1379 C CA . VAL A 1 190 ? 32.051 52.794 12.245 1.00 21.77 186 VAL A CA 1
ATOM 1380 C C . VAL A 1 190 ? 32.628 52.369 10.891 1.00 21.47 186 VAL A C 1
ATOM 1381 O O . VAL A 1 190 ? 33.716 51.719 10.857 1.00 22.39 186 VAL A O 1
ATOM 1385 N N . LEU A 1 191 ? 31.949 52.715 9.796 1.00 21.46 187 LEU A N 1
ATOM 1386 C CA . LEU A 1 191 ? 32.441 52.354 8.443 1.00 21.10 187 LEU A CA 1
ATOM 1387 C C . LEU A 1 191 ? 33.806 53.018 8.192 1.00 22.44 187 LEU A C 1
ATOM 1388 O O . LEU A 1 191 ? 34.693 52.373 7.574 1.00 21.39 187 LEU A O 1
ATOM 1393 N N . ALA A 1 192 ? 33.980 54.287 8.562 1.00 22.18 188 ALA A N 1
ATOM 1394 C CA . ALA A 1 192 ? 35.271 54.985 8.367 1.00 22.64 188 ALA A CA 1
ATOM 1395 C C . ALA A 1 192 ? 36.362 54.215 9.125 1.00 23.08 188 ALA A C 1
ATOM 1396 O O . ALA A 1 192 ? 37.462 54.022 8.570 1.00 24.23 188 ALA A O 1
ATOM 1398 N N . GLY A 1 193 ? 36.094 53.782 10.356 1.00 22.66 189 GLY A N 1
ATOM 1399 C CA . GLY A 1 193 ? 37.038 52.982 11.148 1.00 23.33 189 GLY A CA 1
ATOM 1400 C C . GLY A 1 193 ? 37.350 51.662 10.469 1.00 22.48 189 GLY A C 1
ATOM 1401 O O . GLY A 1 193 ? 38.548 51.296 10.375 1.00 24.05 189 GLY A O 1
ATOM 1402 N N . LEU A 1 194 ? 36.320 50.940 10.016 1.00 22.25 190 LEU A N 1
ATOM 1403 C CA . LEU A 1 194 ? 36.519 49.624 9.348 1.00 22.40 190 LEU A CA 1
ATOM 1404 C C . LEU A 1 194 ? 37.302 49.787 8.048 1.00 22.87 190 LEU A C 1
ATOM 1405 O O . LEU A 1 194 ? 38.041 48.837 7.704 1.00 23.32 190 LEU A O 1
ATOM 1410 N N . GLY A 1 195 ? 37.206 50.939 7.377 1.00 22.57 191 GLY A N 1
ATOM 1411 C CA . GLY A 1 195 ? 37.986 51.233 6.161 1.00 23.81 191 GLY A CA 1
ATOM 1412 C C . GLY A 1 195 ? 39.487 51.282 6.400 1.00 24.15 191 GLY A C 1
ATOM 1413 O O . GLY A 1 195 ? 40.216 51.284 5.424 1.00 25.73 191 GLY A O 1
ATOM 1414 N N . ARG A 1 196 ? 39.936 51.380 7.653 1.00 23.06 192 ARG A N 1
ATOM 1415 C CA . ARG A 1 196 ? 41.369 51.406 8.008 1.00 25.04 192 ARG A CA 1
ATOM 1416 C C . ARG A 1 196 ? 41.928 49.986 8.078 1.00 24.80 192 ARG A C 1
ATOM 1417 O O . ARG A 1 196 ? 43.168 49.845 8.161 1.00 27.54 192 ARG A O 1
ATOM 1425 N N . THR A 1 197 ? 41.072 48.978 8.080 1.00 23.94 193 THR A N 1
ATOM 1426 C CA . THR A 1 197 ? 41.563 47.580 8.024 1.00 23.67 193 THR A CA 1
ATOM 1427 C C . THR A 1 197 ? 41.039 46.947 6.730 1.00 23.29 193 THR A C 1
ATOM 1428 O O . THR A 1 197 ? 40.666 47.686 5.831 1.00 24.53 193 THR A O 1
ATOM 1432 N N . ASP A 1 198 ? 41.009 45.627 6.671 1.00 22.06 194 ASP A N 1
ATOM 1433 C CA . ASP A 1 198 ? 40.559 44.945 5.441 1.00 22.98 194 ASP A CA 1
ATOM 1434 C C . ASP A 1 198 ? 39.776 43.670 5.757 1.00 21.27 194 ASP A C 1
ATOM 1435 O O . ASP A 1 198 ? 39.742 43.258 6.914 1.00 20.67 194 ASP A O 1
ATOM 1440 N N . ARG A 1 199 ? 39.206 43.083 4.717 1.00 20.02 195 ARG A N 1
ATOM 1441 C CA . ARG A 1 199 ? 38.371 41.879 4.896 1.00 19.78 195 ARG A CA 1
ATOM 1442 C C . ARG A 1 199 ? 39.234 40.714 5.400 1.00 19.80 195 ARG A C 1
ATOM 1443 O O . ARG A 1 199 ? 38.750 39.913 6.231 1.00 19.62 195 ARG A O 1
ATOM 1451 N N A SER A 1 200 ? 40.460 40.589 4.885 0.50 18.88 196 SER A N 1
ATOM 1452 N N B SER A 1 200 ? 40.471 40.560 4.920 0.50 20.70 196 SER A N 1
ATOM 1453 C CA A SER A 1 200 ? 41.438 39.563 5.318 0.50 18.83 196 SER A CA 1
ATOM 1454 C CA B SER A 1 200 ? 41.360 39.461 5.374 0.50 21.80 196 SER A CA 1
ATOM 1455 C C A SER A 1 200 ? 41.564 39.596 6.849 0.50 18.75 196 SER A C 1
ATOM 1456 C C B SER A 1 200 ? 41.574 39.571 6.889 0.50 20.33 196 SER A C 1
ATOM 1457 O O A SER A 1 200 ? 41.421 38.555 7.529 0.50 19.33 196 SER A O 1
ATOM 1458 O O B SER A 1 200 ? 41.495 38.539 7.604 0.50 20.61 196 SER A O 1
ATOM 1463 N N . THR A 1 201 ? 41.889 40.772 7.364 1.00 20.04 197 THR A N 1
ATOM 1464 C CA . THR A 1 201 ? 42.154 40.972 8.807 1.00 19.96 197 THR A CA 1
ATOM 1465 C C . THR A 1 201 ? 40.877 40.708 9.617 1.00 19.19 197 THR A C 1
ATOM 1466 O O . THR A 1 201 ? 40.959 40.028 10.640 1.00 18.64 197 THR A O 1
ATOM 1470 N N . THR A 1 202 ? 39.743 41.270 9.231 1.00 19.09 198 THR A N 1
ATOM 1471 C CA . THR A 1 202 ? 38.440 41.064 9.922 1.00 19.29 198 THR A CA 1
ATOM 1472 C C . THR A 1 202 ? 38.126 39.568 10.014 1.00 19.11 198 THR A C 1
ATOM 1473 O O . THR A 1 202 ? 37.763 39.069 11.081 1.00 18.61 198 THR A O 1
ATOM 1477 N N . ALA A 1 203 ? 38.259 38.863 8.890 1.00 18.72 199 ALA A N 1
ATOM 1478 C CA . ALA A 1 203 ? 37.928 37.423 8.850 1.00 19.03 199 ALA A CA 1
ATOM 1479 C C . ALA A 1 203 ? 38.871 36.640 9.778 1.00 19.09 199 ALA A C 1
ATOM 1480 O O . ALA A 1 203 ? 38.392 35.723 10.467 1.00 20.22 199 ALA A O 1
ATOM 1482 N N . ALA A 1 204 ? 40.166 36.950 9.819 1.00 18.28 200 ALA A N 1
ATOM 1483 C CA . ALA A 1 204 ? 41.144 36.262 10.679 1.00 18.57 200 ALA A CA 1
ATOM 1484 C C . ALA A 1 204 ? 40.827 36.541 12.159 1.00 18.60 200 ALA A C 1
ATOM 1485 O O . ALA A 1 204 ? 40.945 35.635 13.004 1.00 19.62 200 ALA A O 1
ATOM 1487 N N . LEU A 1 205 ? 40.429 37.771 12.466 1.00 18.07 201 LEU A N 1
ATOM 1488 C CA . LEU A 1 205 ? 40.029 38.128 13.852 1.00 18.18 201 LEU A CA 1
ATOM 1489 C C . LEU A 1 205 ? 38.808 37.303 14.268 1.00 17.92 201 LEU A C 1
ATOM 1490 O O . LEU A 1 205 ? 38.778 36.757 15.383 1.00 17.50 201 LEU A O 1
ATOM 1495 N N . LYS A 1 206 ? 37.803 37.176 13.402 1.00 17.52 202 LYS A N 1
ATOM 1496 C CA . LYS A 1 206 ? 36.564 36.440 13.763 1.00 19.11 202 LYS A CA 1
ATOM 1497 C C . LYS A 1 206 ? 36.868 34.943 13.908 1.00 20.32 202 LYS A C 1
ATOM 1498 O O . LYS A 1 206 ? 36.304 34.297 14.796 1.00 20.56 202 LYS A O 1
ATOM 1504 N N . GLU A 1 207 ? 37.755 34.419 13.062 1.00 20.81 203 GLU A N 1
ATOM 1505 C CA . GLU A 1 207 ? 38.191 33.003 13.155 1.00 21.24 203 GLU A CA 1
ATOM 1506 C C . GLU A 1 207 ? 38.871 32.811 14.505 1.00 20.77 203 GLU A C 1
ATOM 1507 O O . GLU A 1 207 ? 38.691 31.733 15.148 1.00 21.33 203 GLU A O 1
ATOM 1513 N N . TYR A 1 208 ? 39.704 33.759 14.911 1.00 19.34 204 TYR A N 1
ATOM 1514 C CA . TYR A 1 208 ? 40.423 33.627 16.193 1.00 19.66 204 TYR A CA 1
ATOM 1515 C C . TYR A 1 208 ? 39.450 33.728 17.376 1.00 19.44 204 TYR A C 1
ATOM 1516 O O . TYR A 1 208 ? 39.679 33.019 18.389 1.00 19.40 204 TYR A O 1
ATOM 1525 N N . ARG A 1 209 ? 38.386 34.525 17.282 1.00 18.63 205 ARG A N 1
ATOM 1526 C CA . ARG A 1 209 ? 37.357 34.529 18.343 1.00 18.90 205 ARG A CA 1
ATOM 1527 C C . ARG A 1 209 ? 36.781 33.112 18.504 1.00 20.49 205 ARG A C 1
ATOM 1528 O O . ARG A 1 209 ? 36.570 32.675 19.637 1.00 20.18 205 ARG A O 1
ATOM 1536 N N . ALA A 1 210 ? 36.550 32.403 17.405 1.00 20.79 206 ALA A N 1
ATOM 1537 C CA . ALA A 1 210 ? 35.998 31.028 17.429 1.00 21.95 206 ALA A CA 1
ATOM 1538 C C . ALA A 1 210 ? 37.026 30.063 18.044 1.00 22.26 206 ALA A C 1
ATOM 1539 O O . ALA A 1 210 ? 36.628 29.087 18.732 1.00 24.49 206 ALA A O 1
ATOM 1541 N N . ARG A 1 211 ? 38.315 30.303 17.819 1.00 21.69 207 ARG A N 1
ATOM 1542 C CA . ARG A 1 211 ? 39.407 29.503 18.414 1.00 22.37 207 ARG A CA 1
ATOM 1543 C C . ARG A 1 211 ? 39.462 29.709 19.935 1.00 22.16 207 ARG A C 1
ATOM 1544 O O . ARG A 1 211 ? 39.705 28.757 20.649 1.00 23.12 207 ARG A O 1
ATOM 1552 N N A LEU A 1 212 ? 39.315 30.953 20.398 0.50 21.48 208 LEU A N 1
ATOM 1553 N N B LEU A 1 212 ? 39.280 30.942 20.404 0.50 21.04 208 LEU A N 1
ATOM 1554 C CA A LEU A 1 212 ? 39.435 31.318 21.839 0.50 22.02 208 LEU A CA 1
ATOM 1555 C CA B LEU A 1 212 ? 39.462 31.293 21.838 0.50 21.28 208 LEU A CA 1
ATOM 1556 C C A LEU A 1 212 ? 38.150 31.006 22.606 0.50 22.13 208 LEU A C 1
ATOM 1557 C C B LEU A 1 212 ? 38.161 31.095 22.629 0.50 21.60 208 LEU A C 1
ATOM 1558 O O A LEU A 1 212 ? 38.251 30.561 23.789 0.50 23.66 208 LEU A O 1
ATOM 1559 O O B LEU A 1 212 ? 38.256 30.744 23.842 0.50 22.90 208 LEU A O 1
ATOM 1568 N N . PHE A 1 213 ? 36.995 31.292 22.002 1.00 21.68 209 PHE A N 1
ATOM 1569 C CA . PHE A 1 213 ? 35.661 31.200 22.649 1.00 22.28 209 PHE A CA 1
ATOM 1570 C C . PHE A 1 213 ? 34.723 30.357 21.788 1.00 22.98 209 PHE A C 1
ATOM 1571 O O . PHE A 1 213 ? 33.755 30.855 21.214 1.00 23.93 209 PHE A O 1
ATOM 1579 N N . PRO A 1 214 ? 35.036 29.062 21.646 1.00 25.40 210 PRO A N 1
ATOM 1580 C CA . PRO A 1 214 ? 34.256 28.169 20.790 1.00 26.23 210 PRO A CA 1
ATOM 1581 C C . PRO A 1 214 ? 32.881 27.816 21.377 1.00 26.91 210 PRO A C 1
ATOM 1582 O O . PRO A 1 214 ? 32.711 27.866 22.610 1.00 28.44 210 PRO A O 1
ATOM 1586 N N . ARG A 1 215 ? 31.947 27.482 20.488 1.00 26.45 211 ARG A N 1
ATOM 1587 C CA . ARG A 1 215 ? 30.679 26.782 20.812 1.00 27.16 211 ARG A CA 1
ATOM 1588 C C . ARG A 1 215 ? 30.886 25.305 20.459 1.00 27.34 211 ARG A C 1
ATOM 1589 O O . ARG A 1 215 ? 31.453 24.999 19.355 1.00 27.88 211 ARG A O 1
ATOM 1597 N N . ASP A 1 216 ? 30.516 24.384 21.347 1.00 27.18 212 ASP A N 1
ATOM 1598 C CA . ASP A 1 216 ? 30.763 22.952 21.047 1.00 28.25 212 ASP A CA 1
ATOM 1599 C C . ASP A 1 216 ? 29.900 22.537 19.842 1.00 27.58 212 ASP A C 1
ATOM 1600 O O . ASP A 1 216 ? 28.927 23.193 19.503 1.00 25.31 212 ASP A O 1
ATOM 1605 N N . ALA A 1 217 ? 30.250 21.417 19.216 1.00 27.86 213 ALA A N 1
ATOM 1606 C CA . ALA A 1 217 ? 29.673 20.982 17.926 1.00 28.56 213 ALA A CA 1
ATOM 1607 C C . ALA A 1 217 ? 28.194 20.593 18.070 1.00 28.10 213 ALA A C 1
ATOM 1608 O O . ALA A 1 217 ? 27.503 20.613 17.047 1.00 29.34 213 ALA A O 1
ATOM 1610 N N . ARG A 1 218 ? 27.737 20.222 19.265 1.00 26.62 214 ARG A N 1
ATOM 1611 C CA . ARG A 1 218 ? 26.348 19.748 19.496 1.00 27.13 214 ARG A CA 1
ATOM 1612 C C . ARG A 1 218 ? 25.430 20.876 19.967 1.00 25.99 214 ARG A C 1
ATOM 1613 O O . ARG A 1 218 ? 24.206 20.638 20.062 1.00 25.19 214 ARG A O 1
ATOM 1621 N N . LEU A 1 219 ? 25.952 22.076 20.232 1.00 24.32 215 LEU A N 1
ATOM 1622 C CA . LEU A 1 219 ? 25.124 23.119 20.896 1.00 23.97 215 LEU A CA 1
ATOM 1623 C C . LEU A 1 219 ? 23.956 23.531 19.999 1.00 23.72 215 LEU A C 1
ATOM 1624 O O . LEU A 1 219 ? 22.819 23.694 20.510 1.00 24.58 215 LEU A O 1
ATOM 1629 N N . GLY A 1 220 ? 24.185 23.733 18.705 1.00 23.34 216 GLY A N 1
ATOM 1630 C CA . GLY A 1 220 ? 23.085 24.187 17.833 1.00 24.14 216 GLY A CA 1
ATOM 1631 C C . GLY A 1 220 ? 21.934 23.204 17.808 1.00 24.45 216 GLY A C 1
ATOM 1632 O O . GLY A 1 220 ? 20.766 23.616 17.858 1.00 24.74 216 GLY A O 1
ATOM 1633 N N . HIS A 1 221 ? 22.248 21.920 17.735 1.00 24.50 217 HIS A N 1
ATOM 1634 C CA . HIS A 1 221 ? 21.229 20.860 17.767 1.00 24.94 217 HIS A CA 1
ATOM 1635 C C . HIS A 1 221 ? 20.526 20.861 19.125 1.00 24.59 217 HIS A C 1
ATOM 1636 O O . HIS A 1 221 ? 19.286 20.748 19.172 1.00 25.65 217 HIS A O 1
ATOM 1643 N N . ASP A 1 222 ? 21.285 20.896 20.219 1.00 23.88 218 ASP A N 1
ATOM 1644 C CA . ASP A 1 222 ? 20.681 20.881 21.572 1.00 24.69 218 ASP A CA 1
ATOM 1645 C C . ASP A 1 222 ? 19.778 22.105 21.777 1.00 23.72 218 ASP A C 1
ATOM 1646 O O . ASP A 1 222 ? 18.713 21.981 22.430 1.00 23.26 218 ASP A O 1
ATOM 1651 N N . ALA A 1 223 ? 20.212 23.270 21.307 1.00 22.45 219 ALA A N 1
ATOM 1652 C CA . ALA A 1 223 ? 19.451 24.519 21.501 1.00 22.05 219 ALA A CA 1
ATOM 1653 C C . ALA A 1 223 ? 18.186 24.430 20.653 1.00 22.55 219 ALA A C 1
ATOM 1654 O O . ALA A 1 223 ? 17.092 24.783 21.139 1.00 23.23 219 ALA A O 1
ATOM 1656 N N . SER A 1 224 ? 18.315 24.003 19.396 1.00 23.03 220 SER A N 1
ATOM 1657 C CA . SER A 1 224 ? 17.161 23.849 18.481 1.00 23.32 220 SER A CA 1
ATOM 1658 C C . SER A 1 224 ? 16.159 22.888 19.122 1.00 24.84 220 SER A C 1
ATOM 1659 O O . SER A 1 224 ? 14.934 23.142 19.131 1.00 26.43 220 SER A O 1
ATOM 1662 N N . ARG A 1 225 ? 16.648 21.756 19.628 1.00 24.88 221 ARG A N 1
ATOM 1663 C CA . ARG A 1 225 ? 15.755 20.734 20.208 1.00 26.18 221 ARG A CA 1
ATOM 1664 C C . ARG A 1 225 ? 15.015 21.301 21.422 1.00 25.27 221 ARG A C 1
ATOM 1665 O O . ARG A 1 225 ? 13.815 20.967 21.597 1.00 26.07 221 ARG A O 1
ATOM 1673 N N . LEU A 1 226 ? 15.694 22.058 22.291 1.00 24.62 222 LEU A N 1
ATOM 1674 C CA . LEU A 1 226 ? 15.030 22.601 23.509 1.00 25.13 222 LEU A CA 1
ATOM 1675 C C . LEU A 1 226 ? 13.848 23.504 23.120 1.00 26.38 222 LEU A C 1
ATOM 1676 O O . LEU A 1 226 ? 12.815 23.433 23.790 1.00 26.47 222 LEU A O 1
ATOM 1681 N N . LEU A 1 227 ? 13.994 24.348 22.088 1.00 27.47 223 LEU A N 1
ATOM 1682 C CA . LEU A 1 227 ? 12.873 25.227 21.683 1.00 30.10 223 LEU A CA 1
ATOM 1683 C C . LEU A 1 227 ? 11.700 24.347 21.223 1.00 31.45 223 LEU A C 1
ATOM 1684 O O . LEU A 1 227 ? 10.574 24.606 21.660 1.00 30.89 223 LEU A O 1
ATOM 1689 N N . ILE A 1 228 ? 11.948 23.311 20.418 1.00 31.91 224 ILE A N 1
ATOM 1690 C CA . ILE A 1 228 ? 10.882 22.390 19.929 1.00 32.84 224 ILE A CA 1
ATOM 1691 C C . ILE A 1 228 ? 10.216 21.675 21.115 1.00 34.10 224 ILE A C 1
ATOM 1692 O O . ILE A 1 228 ? 8.965 21.608 21.151 1.00 34.31 224 ILE A O 1
ATOM 1697 N N . GLU A 1 229 ? 10.997 21.167 22.064 1.00 33.34 225 GLU A N 1
ATOM 1698 C CA . GLU A 1 229 ? 10.466 20.528 23.305 1.00 33.86 225 GLU A CA 1
ATOM 1699 C C . GLU A 1 229 ? 9.575 21.510 24.081 1.00 34.01 225 GLU A C 1
ATOM 1700 O O . GLU A 1 229 ? 8.471 21.076 24.536 1.00 35.60 225 GLU A O 1
ATOM 1706 N N . ARG A 1 230 ? 9.992 22.761 24.245 1.00 32.01 226 ARG A N 1
ATOM 1707 C CA . ARG A 1 230 ? 9.231 23.750 25.060 1.00 32.44 226 ARG A CA 1
ATOM 1708 C C . ARG A 1 230 ? 7.903 24.056 24.344 1.00 33.38 226 ARG A C 1
ATOM 1709 O O . ARG A 1 230 ? 6.888 24.187 25.040 1.00 34.11 226 ARG A O 1
ATOM 1717 N N . PHE A 1 231 ? 7.885 24.156 23.017 1.00 33.50 227 PHE A N 1
ATOM 1718 C CA . PHE A 1 231 ? 6.628 24.484 22.299 1.00 37.52 227 PHE A CA 1
ATOM 1719 C C . PHE A 1 231 ? 5.628 23.341 22.489 1.00 40.65 227 PHE A C 1
ATOM 1720 O O . PHE A 1 231 ? 4.428 23.596 22.383 1.00 43.88 227 PHE A O 1
ATOM 1728 N N . ALA A 1 232 ? 6.117 22.136 22.776 1.00 41.75 228 ALA A N 1
ATOM 1729 C CA . ALA A 1 232 ? 5.284 20.922 22.991 1.00 41.96 228 ALA A CA 1
ATOM 1730 C C . ALA A 1 232 ? 4.897 20.732 24.469 1.00 41.53 228 ALA A C 1
ATOM 1731 O O . ALA A 1 232 ? 4.107 19.788 24.767 1.00 42.53 228 ALA A O 1
ATOM 1733 N N . ALA A 1 233 ? 5.436 21.510 25.411 1.00 40.72 229 ALA A N 1
ATOM 1734 C CA . ALA A 1 233 ? 5.099 21.377 26.856 1.00 41.61 229 ALA A CA 1
ATOM 1735 C C . ALA A 1 233 ? 3.614 21.701 27.064 1.00 43.26 229 ALA A C 1
ATOM 1736 O O . ALA A 1 233 ? 3.070 22.604 26.417 1.00 45.06 229 ALA A O 1
ATOM 1738 N N . PRO A 1 234 ? 2.894 20.960 27.939 0.60 44.57 230 PRO A N 1
ATOM 1739 C CA . PRO A 1 234 ? 1.443 21.124 28.055 0.60 46.63 230 PRO A CA 1
ATOM 1740 C C . PRO A 1 234 ? 1.100 22.549 28.518 0.60 48.29 230 PRO A C 1
ATOM 1741 O O . PRO A 1 234 ? 0.150 23.158 28.014 0.60 48.02 230 PRO A O 1
ATOM 1745 N N . GLY A 1 235 ? 1.919 23.070 29.431 1.00 49.73 231 GLY A N 1
ATOM 1746 C CA . GLY A 1 235 ? 1.798 24.434 29.986 1.00 51.71 231 GLY A CA 1
ATOM 1747 C C . GLY A 1 235 ? 1.917 25.542 28.947 1.00 52.73 231 GLY A C 1
ATOM 1748 O O . GLY A 1 235 ? 1.379 26.639 29.224 1.00 50.92 231 GLY A O 1
ATOM 1749 N N . THR A 1 236 ? 2.606 25.309 27.819 1.00 53.59 232 THR A N 1
ATOM 1750 C CA . THR A 1 236 ? 2.971 26.369 26.831 1.00 54.30 232 THR A CA 1
ATOM 1751 C C . THR A 1 236 ? 1.700 26.992 26.232 1.00 56.37 232 THR A C 1
ATOM 1752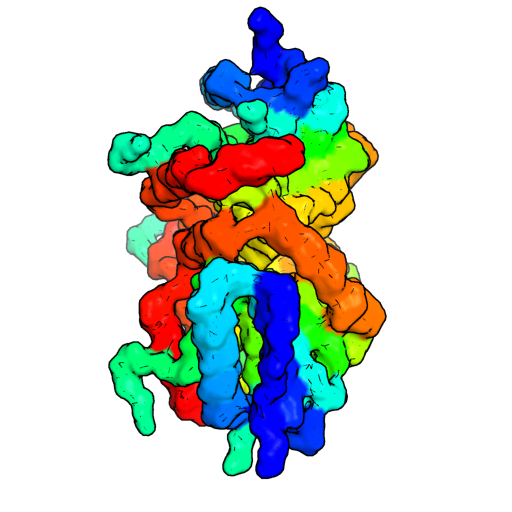 O O . THR A 1 236 ? 1.630 28.253 26.163 1.00 56.31 232 THR A O 1
ATOM 1756 N N . GLY A 1 237 ? 0.735 26.179 25.815 1.00 58.77 233 GLY A N 1
ATOM 1757 C CA . GLY A 1 237 ? -0.489 26.714 25.199 1.00 60.79 233 GLY A CA 1
ATOM 1758 C C . GLY A 1 237 ? -1.281 27.548 26.180 1.00 64.38 233 GLY A C 1
ATOM 1759 O O . GLY A 1 237 ? -1.891 28.538 25.755 1.00 68.07 233 GLY A O 1
ATOM 1760 N N . GLN A 1 238 ? -1.246 27.177 27.456 1.00 66.71 234 GLN A N 1
ATOM 1761 C CA . GLN A 1 238 ? -2.039 27.892 28.487 1.00 67.11 234 GLN A CA 1
ATOM 1762 C C . GLN A 1 238 ? -1.418 29.259 28.759 1.00 68.91 234 GLN A C 1
ATOM 1763 O O . GLN A 1 238 ? -2.169 30.191 29.038 1.00 73.32 234 GLN A O 1
ATOM 1769 N N . LEU A 1 239 ? -0.081 29.384 28.705 1.00 61.92 235 LEU A N 1
ATOM 1770 C CA . LEU A 1 239 ? 0.630 30.673 28.968 1.00 59.72 235 LEU A CA 1
ATOM 1771 C C . LEU A 1 239 ? 0.463 31.588 27.755 1.00 61.74 235 LEU A C 1
ATOM 1772 O O . LEU A 1 239 ? 0.359 32.799 27.966 1.00 62.24 235 LEU A O 1
ATOM 1777 N N . LEU A 1 240 ? 0.547 31.050 26.540 0.70 63.38 236 LEU A N 1
ATOM 1778 C CA . LEU A 1 240 ? 0.221 31.794 25.290 0.70 64.59 236 LEU A CA 1
ATOM 1779 C C . LEU A 1 240 ? -1.200 32.366 25.379 0.70 67.03 236 LEU A C 1
ATOM 1780 O O . LEU A 1 240 ? -1.396 33.512 24.935 0.70 68.42 236 LEU A O 1
ATOM 1785 N N . ALA A 1 241 ? -2.150 31.593 25.918 1.00 69.97 237 ALA A N 1
ATOM 1786 C CA . ALA A 1 241 ? -3.570 3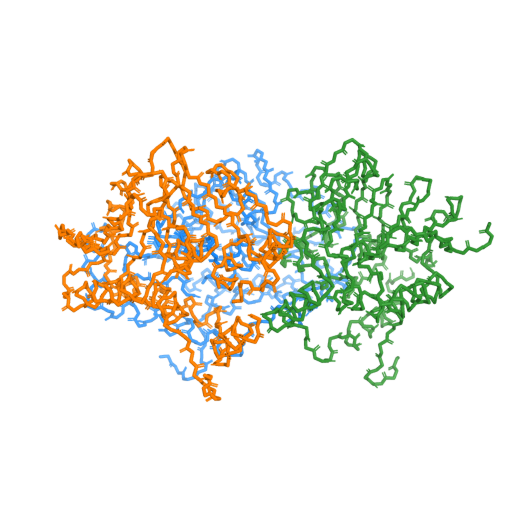1.980 26.116 1.00 71.13 237 ALA A CA 1
ATOM 1787 C C . ALA A 1 241 ? -3.646 33.174 27.073 1.00 74.07 237 ALA A C 1
ATOM 1788 O O . ALA A 1 241 ? -4.280 34.185 26.901 0.00 30.00 237 ALA A O 1
ATOM 1790 N N . ARG A 1 242 ? -2.861 33.100 28.155 1.00 76.23 238 ARG A N 1
ATOM 1791 C CA . ARG A 1 242 ? -2.715 34.179 29.168 1.00 76.03 238 ARG A CA 1
ATOM 1792 C C . ARG A 1 242 ? -2.264 35.465 28.456 1.00 77.33 238 ARG A C 1
ATOM 1793 O O . ARG A 1 242 ? -3.013 36.454 28.539 1.00 80.26 238 ARG A O 1
ATOM 1801 N N . LEU A 1 243 ? -1.124 35.443 27.748 0.80 76.34 239 LEU A N 1
ATOM 1802 C CA . LEU A 1 243 ? -0.587 36.607 26.979 0.80 75.10 239 LEU A CA 1
ATOM 1803 C C . LEU A 1 243 ? -1.699 37.214 26.114 0.80 76.62 239 LEU A C 1
ATOM 1804 O O . LEU A 1 243 ? -2.370 36.501 25.366 0.80 79.42 239 LEU A O 1
ATOM 1809 N N . GLY B 1 1 ? 19.296 26.447 71.581 0.50 51.54 -3 GLY B N 1
ATOM 1810 C CA . GLY B 1 1 ? 18.417 27.647 71.484 0.50 50.49 -3 GLY B CA 1
ATOM 1811 C C . GLY B 1 1 ? 17.648 27.660 70.169 0.50 49.18 -3 GLY B C 1
ATOM 1812 O O . GLY B 1 1 ? 17.114 26.636 69.750 0.50 50.36 -3 GLY B O 1
ATOM 1813 N N . PRO B 1 2 ? 17.592 28.814 69.467 0.50 47.22 -2 PRO B N 1
ATOM 1814 C CA . PRO B 1 2 ? 16.891 28.907 68.186 0.50 45.11 -2 PRO B CA 1
ATOM 1815 C C . PRO B 1 2 ? 17.572 28.080 67.082 0.50 42.05 -2 PRO B C 1
ATOM 1816 O O . PRO B 1 2 ? 18.785 28.096 67.014 0.50 42.48 -2 PRO B O 1
ATOM 1820 N N . GLY B 1 3 ? 16.782 27.342 66.291 0.50 38.71 -1 GLY B N 1
ATOM 1821 C CA . GLY B 1 3 ? 17.239 26.624 65.088 0.50 35.48 -1 GLY B CA 1
ATOM 1822 C C . GLY B 1 3 ? 17.939 27.584 64.150 0.50 31.64 -1 GLY B C 1
ATOM 1823 O O . GLY B 1 3 ? 17.618 28.775 64.187 0.50 30.69 -1 GLY B O 1
ATOM 1824 N N . SER B 1 4 ? 18.889 27.108 63.340 0.50 29.11 0 SER B N 1
ATOM 1825 C CA . SER B 1 4 ? 19.698 27.978 62.450 0.50 28.00 0 SER B CA 1
ATOM 1826 C C . SER B 1 4 ? 18.794 28.692 61.436 0.50 25.95 0 SER B C 1
ATOM 1827 O O . SER B 1 4 ? 19.129 29.808 61.002 0.50 22.23 0 SER B O 1
ATOM 1830 N N . VAL B 1 5 ? 17.715 28.024 61.025 1.00 27.16 1 VAL B N 1
ATOM 1831 C CA . VAL B 1 5 ? 16.858 28.430 59.873 1.00 27.85 1 VAL B CA 1
ATOM 1832 C C . VAL B 1 5 ? 15.405 28.422 60.333 1.00 29.00 1 VAL B C 1
ATOM 1833 O O . VAL B 1 5 ? 14.972 27.417 60.956 1.00 29.92 1 VAL B O 1
ATOM 1837 N N . ARG B 1 6 ? 14.673 29.483 60.046 1.00 29.16 2 ARG B N 1
ATOM 1838 C CA . ARG B 1 6 ? 13.209 29.513 60.241 1.00 30.53 2 ARG B CA 1
ATOM 1839 C C . ARG B 1 6 ? 12.558 29.444 58.863 1.00 29.60 2 ARG B C 1
ATOM 1840 O O . ARG B 1 6 ? 12.913 30.216 57.975 1.00 28.84 2 ARG B O 1
ATOM 1848 N N . VAL B 1 7 ? 11.623 28.515 58.707 1.00 28.21 3 VAL B N 1
ATOM 1849 C CA . VAL B 1 7 ? 10.930 28.321 57.405 1.00 28.12 3 VAL B CA 1
ATOM 1850 C C . VAL B 1 7 ? 9.554 28.985 57.425 1.00 29.61 3 VAL B C 1
ATOM 1851 O O . VAL B 1 7 ? 8.827 28.785 58.401 1.00 28.78 3 VAL B O 1
ATOM 1855 N N . VAL B 1 8 ? 9.248 29.755 56.385 1.00 29.16 4 VAL B N 1
ATOM 1856 C CA . VAL B 1 8 ? 7.916 30.390 56.237 1.00 31.95 4 VAL B CA 1
ATOM 1857 C C . VAL B 1 8 ? 7.361 30.024 54.854 1.00 32.28 4 VAL B C 1
ATOM 1858 O O . VAL B 1 8 ? 8.054 30.263 53.872 1.00 30.18 4 VAL B O 1
ATOM 1862 N N . ARG B 1 9 ? 6.164 29.436 54.804 1.00 34.51 5 ARG B N 1
ATOM 1863 C CA . ARG B 1 9 ? 5.491 29.073 53.534 1.00 36.20 5 ARG B CA 1
ATOM 1864 C C . ARG B 1 9 ? 4.671 30.281 53.072 1.00 37.71 5 ARG B C 1
ATOM 1865 O O . ARG B 1 9 ? 4.050 30.948 53.934 1.00 36.98 5 ARG B O 1
ATOM 1873 N N . GLY B 1 10 ? 4.706 30.573 51.771 1.00 36.68 6 GLY B N 1
ATOM 1874 C CA . GLY B 1 10 ? 3.863 31.585 51.103 1.00 37.72 6 GLY B CA 1
ATOM 1875 C C . GLY B 1 10 ? 3.218 31.018 49.849 1.00 37.65 6 GLY B C 1
ATOM 1876 O O . GLY B 1 10 ? 3.329 29.792 49.626 1.00 36.01 6 GLY B O 1
ATOM 1877 N N . ARG B 1 11 ? 2.546 31.868 49.061 1.00 39.50 7 ARG B N 1
ATOM 1878 C CA . ARG B 1 11 ? 1.847 31.480 47.809 1.00 38.72 7 ARG B CA 1
ATOM 1879 C C . ARG B 1 11 ? 2.901 31.107 46.757 1.00 35.18 7 ARG B C 1
ATOM 1880 O O . ARG B 1 11 ? 3.565 32.024 46.288 1.00 36.29 7 ARG B O 1
ATOM 1882 N N . GLY B 1 12 ? 3.099 29.819 46.482 1.00 32.06 8 GLY B N 1
ATOM 1883 C CA . GLY B 1 12 ? 4.083 29.361 45.483 1.00 30.30 8 GLY B CA 1
ATOM 1884 C C . GLY B 1 12 ? 5.517 29.607 45.914 1.00 27.63 8 GLY B C 1
ATOM 1885 O O . GLY B 1 12 ? 6.395 29.607 45.053 1.00 26.45 8 GLY B O 1
ATOM 1886 N N . LEU B 1 13 ? 5.735 29.801 47.204 1.00 27.37 9 LEU B N 1
ATOM 1887 C CA . LEU B 1 13 ? 7.109 30.110 47.647 1.00 27.74 9 LEU B CA 1
ATOM 1888 C C . LEU B 1 13 ? 7.433 29.555 49.024 1.00 26.83 9 LEU B C 1
ATOM 1889 O O . LEU B 1 13 ? 6.521 29.371 49.828 1.00 28.02 9 LEU B O 1
ATOM 1894 N N . LEU B 1 14 ? 8.706 29.278 49.239 1.00 24.89 10 LEU B N 1
ATOM 1895 C CA . LEU B 1 14 ? 9.159 28.898 50.583 1.00 24.09 10 LEU B CA 1
ATOM 1896 C C . LEU B 1 14 ? 10.300 29.852 50.928 1.00 23.79 10 LEU B C 1
ATOM 1897 O O . LEU B 1 14 ? 11.175 30.044 50.088 1.00 23.78 10 LEU B O 1
ATOM 1902 N N . ARG B 1 15 ? 10.235 30.447 52.102 1.00 23.93 11 ARG B N 1
ATOM 1903 C CA . ARG B 1 15 ? 11.308 31.313 52.607 1.00 24.68 11 ARG B CA 1
ATOM 1904 C C . ARG B 1 15 ? 12.092 30.593 53.700 1.00 24.70 11 ARG B C 1
ATOM 1905 O O . ARG B 1 15 ? 11.485 30.060 54.668 1.00 25.11 11 ARG B O 1
ATOM 1913 N N . ALA B 1 16 ? 13.417 30.598 53.552 1.00 23.77 12 ALA B N 1
ATOM 1914 C CA . ALA B 1 16 ? 14.348 30.128 54.588 1.00 24.06 12 ALA B CA 1
ATOM 1915 C C . ALA B 1 16 ? 15.036 31.365 55.163 1.00 24.01 12 ALA B C 1
ATOM 1916 O O . ALA B 1 16 ? 15.706 32.105 54.409 1.00 23.21 12 ALA B O 1
ATOM 1918 N N . VAL B 1 17 ? 14.831 31.595 56.450 1.00 23.54 13 VAL B N 1
ATOM 1919 C CA A VAL B 1 17 ? 15.408 32.782 57.132 0.50 24.09 13 VAL B CA 1
ATOM 1920 C CA B VAL B 1 17 ? 15.372 32.779 57.175 0.50 24.24 13 VAL B CA 1
ATOM 1921 C C . VAL B 1 17 ? 16.539 32.318 58.052 1.00 24.25 13 VAL B C 1
ATOM 1922 O O . VAL B 1 17 ? 16.295 31.497 58.977 1.00 24.62 13 VAL B O 1
ATOM 1929 N N . LEU B 1 18 ? 17.743 32.817 57.802 1.00 23.93 14 LEU B N 1
ATOM 1930 C CA A LEU B 1 18 ? 18.889 32.572 58.722 0.50 25.31 14 LEU B CA 1
ATOM 1931 C CA B LEU B 1 18 ? 18.881 32.563 58.726 0.50 24.25 14 LEU B CA 1
ATOM 1932 C C . LEU B 1 18 ? 18.599 33.339 60.015 1.00 26.29 14 LEU B C 1
ATOM 1933 O O . LEU B 1 18 ? 18.431 34.573 59.929 1.00 26.34 14 LEU B O 1
ATOM 1942 N N . ASP B 1 19 ? 18.488 32.617 61.143 1.00 27.11 15 ASP B N 1
ATOM 1943 C CA . ASP B 1 19 ? 17.804 33.127 62.362 1.00 29.61 15 ASP B CA 1
ATOM 1944 C C . ASP B 1 19 ? 18.696 33.068 63.612 1.00 29.72 15 ASP B C 1
ATOM 1945 O O . ASP B 1 19 ? 18.132 32.861 64.712 1.00 28.94 15 ASP B O 1
ATOM 1950 N N . ARG B 1 20 ? 20.006 33.292 63.473 1.00 27.93 16 ARG B N 1
ATOM 1951 C CA . ARG B 1 20 ? 20.994 33.404 64.582 1.00 29.91 16 ARG B CA 1
ATOM 1952 C C . ARG B 1 20 ? 21.801 34.690 64.459 1.00 28.20 16 ARG B C 1
ATOM 1953 O O . ARG B 1 20 ? 23.028 34.658 64.346 1.00 26.01 16 ARG B O 1
ATOM 1961 N N . PRO B 1 21 ? 21.123 35.854 64.505 1.00 29.18 17 PRO B N 1
ATOM 1962 C CA . PRO B 1 21 ? 21.775 37.154 64.322 1.00 29.12 17 PRO B CA 1
ATOM 1963 C C . PRO B 1 21 ? 22.828 37.461 65.397 1.00 30.13 17 PRO B C 1
ATOM 1964 O O . PRO B 1 21 ? 23.807 38.146 65.099 1.00 29.11 17 PRO B O 1
ATOM 1968 N N . GLU B 1 22 ? 22.649 36.900 66.592 1.00 33.55 18 GLU B N 1
ATOM 1969 C CA . GLU B 1 22 ? 23.569 37.163 67.727 1.00 35.28 18 GLU B CA 1
ATOM 1970 C C . GLU B 1 22 ? 24.916 36.490 67.488 1.00 34.82 18 GLU B C 1
ATOM 1971 O O . GLU B 1 22 ? 25.896 36.943 68.073 1.00 36.02 18 GLU B O 1
ATOM 1977 N N . ARG B 1 23 ? 24.943 35.439 66.675 1.00 30.87 19 ARG B N 1
ATOM 1978 C CA . ARG B 1 23 ? 26.225 34.776 66.319 1.00 29.68 19 ARG B CA 1
ATOM 1979 C C . ARG B 1 23 ? 26.730 35.265 64.947 1.00 28.64 19 ARG B C 1
ATOM 1980 O O . ARG B 1 23 ? 27.757 34.755 64.486 1.00 28.12 19 ARG B O 1
ATOM 1988 N N . ARG B 1 24 ? 26.042 36.233 64.330 1.00 26.92 20 ARG B N 1
ATOM 1989 C CA . ARG B 1 24 ? 26.304 36.718 62.945 1.00 27.20 20 ARG B CA 1
ATOM 1990 C C . ARG B 1 24 ? 25.993 35.632 61.911 1.00 25.79 20 ARG B C 1
ATOM 1991 O O . ARG B 1 24 ? 26.617 35.656 60.809 1.00 24.91 20 ARG B O 1
ATOM 1999 N N . ASN B 1 25 ? 25.000 34.774 62.155 1.00 25.35 21 ASN B N 1
ATOM 2000 C CA . ASN B 1 25 ? 24.506 33.814 61.122 1.00 25.72 21 ASN B CA 1
ATOM 2001 C C . ASN B 1 25 ? 25.686 33.108 60.450 1.00 25.45 21 ASN B C 1
ATOM 2002 O O . ASN B 1 25 ? 25.813 33.109 59.220 1.00 25.29 21 ASN B O 1
ATOM 2007 N N . PRO B 1 26 ? 26.557 32.423 61.209 1.00 26.39 22 PRO B N 1
ATOM 2008 C CA . PRO B 1 26 ? 27.698 31.733 60.628 1.00 26.98 22 PRO B CA 1
ATOM 2009 C C . PRO B 1 26 ? 27.270 30.402 59.994 1.00 26.85 22 PRO B C 1
ATOM 2010 O O . PRO B 1 26 ? 26.186 29.902 60.256 1.00 26.35 22 PRO B O 1
ATOM 2014 N N . ILE B 1 27 ? 28.149 29.830 59.186 1.00 26.45 23 ILE B N 1
ATOM 2015 C CA . ILE B 1 27 ? 27.878 28.525 58.535 1.00 25.84 23 ILE B CA 1
ATOM 2016 C C . ILE B 1 27 ? 28.459 27.415 59.397 1.00 27.06 23 ILE B C 1
ATOM 2017 O O . ILE B 1 27 ? 29.693 27.278 59.468 1.00 27.60 23 ILE B O 1
ATOM 2022 N N . ASP B 1 28 ? 27.589 26.602 59.977 1.00 28.75 24 ASP B N 1
ATOM 2023 C CA . ASP B 1 28 ? 27.991 25.348 60.645 1.00 30.10 24 ASP B CA 1
ATOM 2024 C C . ASP B 1 28 ? 27.272 24.194 59.943 1.00 28.95 24 ASP B C 1
ATOM 2025 O O . ASP B 1 28 ? 26.446 24.444 59.037 1.00 26.57 24 ASP B O 1
ATOM 2030 N N . ALA B 1 29 ? 27.563 22.967 60.360 1.00 31.07 25 ALA B N 1
ATOM 2031 C CA . ALA B 1 29 ? 26.953 21.762 59.751 1.00 30.77 25 ALA B CA 1
ATOM 2032 C C . ALA B 1 29 ? 25.430 21.886 59.878 1.00 31.37 25 ALA B C 1
ATOM 2033 O O . ALA B 1 29 ? 24.741 21.489 58.913 1.00 32.95 25 ALA B O 1
ATOM 2035 N N . GLY B 1 30 ? 24.935 22.411 61.007 1.00 30.70 26 GLY B N 1
ATOM 2036 C CA . GLY B 1 30 ? 23.507 22.664 61.301 1.00 30.82 26 GLY B CA 1
ATOM 2037 C C . GLY B 1 30 ? 22.840 23.559 60.267 1.00 30.06 26 GLY B C 1
ATOM 2038 O O . GLY B 1 30 ? 21.717 23.227 59.793 1.00 29.17 26 GLY B O 1
ATOM 2039 N N . LEU B 1 31 ? 23.451 24.694 59.952 1.00 27.91 27 LEU B N 1
ATOM 2040 C CA A LEU B 1 31 ? 22.903 25.618 58.929 0.50 26.84 27 LEU B CA 1
ATOM 2041 C CA B LEU B 1 31 ? 22.900 25.618 58.929 0.50 26.71 27 LEU B CA 1
ATOM 2042 C C . LEU B 1 31 ? 22.819 24.875 57.594 1.00 24.96 27 LEU B C 1
ATOM 2043 O O . LEU B 1 31 ? 21.777 24.970 56.923 1.00 23.74 27 LEU B O 1
ATOM 2052 N N . LEU B 1 32 ? 23.874 24.165 57.224 1.00 23.70 28 LEU B N 1
ATOM 2053 C CA . LEU B 1 32 ? 23.889 23.558 55.874 1.00 24.85 28 LEU B CA 1
ATOM 2054 C C . LEU B 1 32 ? 22.808 22.472 55.795 1.00 24.97 28 LEU B C 1
ATOM 2055 O O . LEU B 1 32 ? 22.128 22.372 54.748 1.00 25.40 28 LEU B O 1
ATOM 2060 N N A THR B 1 33 ? 22.688 21.673 56.858 0.50 25.18 29 THR B N 1
ATOM 2061 N N B THR B 1 33 ? 22.643 21.661 56.844 0.50 26.08 29 THR B N 1
ATOM 2062 C CA A THR B 1 33 ? 21.660 20.604 56.976 0.50 25.46 29 THR B CA 1
ATOM 2063 C CA B THR B 1 33 ? 21.611 20.584 56.837 0.50 26.88 29 THR B CA 1
ATOM 2064 C C A THR B 1 33 ? 20.260 21.232 56.871 0.50 25.62 29 THR B C 1
ATOM 2065 C C B THR B 1 33 ? 20.209 21.219 56.870 0.50 26.45 29 THR B C 1
ATOM 2066 O O A THR B 1 33 ? 19.453 20.738 56.057 0.50 24.20 29 THR B O 1
ATOM 2067 O O B THR B 1 33 ? 19.334 20.723 56.126 0.50 24.89 29 THR B O 1
ATOM 2074 N N . SER B 1 34 ? 19.985 22.286 57.647 1.00 25.33 30 SER B N 1
ATOM 2075 C CA . SER B 1 34 ? 18.674 22.988 57.686 1.00 25.88 30 SER B CA 1
ATOM 2076 C C . SER B 1 34 ? 18.345 23.623 56.327 1.00 24.40 30 SER B C 1
ATOM 2077 O O . SER B 1 34 ? 17.194 23.517 55.891 1.00 22.99 30 SER B O 1
ATOM 2080 N N . LEU B 1 35 ? 19.286 24.294 55.675 1.00 22.63 31 LEU B N 1
ATOM 2081 C CA . LEU B 1 35 ? 19.023 24.896 54.341 1.00 23.25 31 LEU B CA 1
ATOM 2082 C C . LEU B 1 35 ? 18.750 23.821 53.285 1.00 21.60 31 LEU B C 1
ATOM 2083 O O . LEU B 1 35 ? 17.831 24.007 52.468 1.00 22.67 31 LEU B O 1
ATOM 2088 N N . ALA B 1 36 ? 19.493 22.727 53.321 1.00 21.81 32 ALA B N 1
ATOM 2089 C CA . ALA B 1 36 ? 19.232 21.615 52.385 1.00 22.10 32 ALA B CA 1
ATOM 2090 C C . ALA B 1 36 ? 17.824 21.062 52.597 1.00 21.96 32 ALA B C 1
ATOM 2091 O O . ALA B 1 36 ? 17.187 20.693 51.630 1.00 21.79 32 ALA B O 1
ATOM 2093 N N A ARG B 1 37 ? 17.437 20.861 53.860 0.50 22.18 33 ARG B N 1
ATOM 2094 N N B ARG B 1 37 ? 17.433 20.872 53.859 0.50 22.58 33 ARG B N 1
ATOM 2095 C CA A ARG B 1 37 ? 16.091 20.309 54.166 0.50 23.19 33 ARG B CA 1
ATOM 2096 C CA B ARG B 1 37 ? 16.094 20.305 54.170 0.50 23.86 33 ARG B CA 1
ATOM 2097 C C A ARG B 1 37 ? 15.028 21.285 53.661 0.50 22.63 33 ARG B C 1
ATOM 2098 C C B ARG B 1 37 ? 15.011 21.281 53.710 0.50 22.99 33 ARG B C 1
ATOM 2099 O O A ARG B 1 37 ? 13.950 20.834 53.277 0.50 22.42 33 ARG B O 1
ATOM 2100 O O B ARG B 1 37 ? 13.982 20.836 53.202 0.50 22.82 33 ARG B O 1
ATOM 2115 N N . ALA B 1 38 ? 15.258 22.582 53.869 1.00 22.25 34 ALA B N 1
ATOM 2116 C CA . ALA B 1 38 ? 14.289 23.594 53.410 1.00 21.86 34 ALA B CA 1
ATOM 2117 C C . ALA B 1 38 ? 14.141 23.542 51.877 1.00 21.40 34 ALA B C 1
ATOM 2118 O O . ALA B 1 38 ? 13.023 23.627 51.396 1.00 20.84 34 ALA B O 1
ATOM 2120 N N . LEU B 1 39 ? 15.257 23.421 51.157 1.00 21.08 35 LEU B N 1
ATOM 2121 C CA . LEU B 1 39 ? 15.177 23.342 49.673 1.00 22.76 35 LEU B CA 1
ATOM 2122 C C . LEU B 1 39 ? 14.479 22.030 49.286 1.00 22.75 35 LEU B C 1
ATOM 2123 O O . LEU B 1 39 ? 13.704 22.037 48.357 1.00 23.32 35 LEU B O 1
ATOM 2128 N N . ASP B 1 40 ? 14.746 20.955 50.022 1.00 23.05 36 ASP B N 1
ATOM 2129 C CA . ASP B 1 40 ? 14.057 19.654 49.784 1.00 23.64 36 ASP B CA 1
ATOM 2130 C C . ASP B 1 40 ? 12.543 19.827 49.943 1.00 23.56 36 ASP B C 1
ATOM 2131 O O . ASP B 1 40 ? 11.799 19.344 49.097 1.00 24.10 36 ASP B O 1
ATOM 2136 N N . GLN B 1 41 ? 12.127 20.492 51.016 1.00 24.07 37 GLN B N 1
ATOM 2137 C CA . GLN B 1 41 ? 10.684 20.701 51.275 1.00 25.21 37 GLN B CA 1
ATOM 2138 C C . GLN B 1 41 ? 10.085 21.508 50.127 1.00 24.60 37 GLN B C 1
ATOM 2139 O O . GLN B 1 41 ? 9.027 21.139 49.636 1.00 23.73 37 GLN B O 1
ATOM 2145 N N . ALA B 1 42 ? 10.788 22.553 49.713 1.00 23.71 38 ALA B N 1
ATOM 2146 C CA . ALA B 1 42 ? 10.298 23.444 48.640 1.00 23.35 38 ALA B CA 1
ATOM 2147 C C . ALA B 1 42 ? 10.211 22.663 47.330 1.00 22.95 38 ALA B C 1
ATOM 2148 O O . ALA B 1 42 ? 9.169 22.735 46.659 1.00 23.12 38 ALA B O 1
ATOM 2150 N N . GLU B 1 43 ? 11.231 21.871 47.010 1.00 22.42 39 GLU B N 1
ATOM 2151 C CA . GLU B 1 43 ? 11.250 21.126 45.727 1.00 22.79 39 GLU B CA 1
ATOM 2152 C C . GLU B 1 43 ? 10.204 19.994 45.762 1.00 23.71 39 GLU B C 1
ATOM 2153 O O . GLU B 1 43 ? 9.671 19.635 44.685 1.00 24.17 39 GLU B O 1
ATOM 2159 N N . SER B 1 44 ? 9.930 19.443 46.940 1.00 23.83 40 SER B N 1
ATOM 2160 C CA . SER B 1 44 ? 8.980 18.303 47.086 1.00 25.53 40 SER B CA 1
ATOM 2161 C C . SER B 1 44 ? 7.530 18.770 46.918 1.00 27.11 40 SER B C 1
ATOM 2162 O O . SER B 1 44 ? 6.652 17.915 46.775 1.00 28.32 40 SER B O 1
ATOM 2165 N N . ASP B 1 45 ? 7.265 20.067 47.032 1.00 26.03 41 ASP B N 1
ATOM 2166 C CA . ASP B 1 45 ? 5.920 20.648 46.822 1.00 26.97 41 ASP B CA 1
ATOM 2167 C C . ASP B 1 45 ? 5.820 21.041 45.356 1.00 27.18 41 ASP B C 1
ATOM 2168 O O . ASP B 1 45 ? 6.468 22.017 44.960 1.00 26.22 41 ASP B O 1
ATOM 2173 N N . GLN B 1 46 ? 5.046 20.306 44.561 1.00 27.74 42 GLN B N 1
ATOM 2174 C CA . GLN B 1 46 ? 5.009 20.557 43.097 1.00 29.35 42 GLN B CA 1
ATOM 2175 C C . GLN B 1 46 ? 4.384 21.934 42.806 1.00 28.91 42 GLN B C 1
ATOM 2176 O O . GLN B 1 46 ? 4.607 22.432 41.718 1.00 29.44 42 GLN B O 1
ATOM 2182 N N . ASP B 1 47 ? 3.688 22.560 43.747 1.00 29.46 43 ASP B N 1
ATOM 2183 C CA . ASP B 1 47 ? 3.085 23.903 43.556 1.00 31.06 43 ASP B CA 1
ATOM 2184 C C . ASP B 1 47 ? 4.078 25.008 43.951 1.00 29.95 43 ASP B C 1
ATOM 2185 O O . ASP B 1 47 ? 3.770 26.201 43.747 1.00 31.47 43 ASP B O 1
ATOM 2190 N N . CYS B 1 48 ? 5.233 24.650 44.505 1.00 27.82 44 CYS B N 1
ATOM 2191 C CA . CYS B 1 48 ? 6.245 25.660 44.916 1.00 26.91 44 CYS B CA 1
ATOM 2192 C C . CYS B 1 48 ? 7.028 26.065 43.676 1.00 25.58 44 CYS B C 1
ATOM 2193 O O . CYS B 1 48 ? 7.386 25.178 42.883 1.00 24.59 44 CYS B O 1
ATOM 2196 N N . ARG B 1 49 ? 7.269 27.365 43.498 1.00 24.66 45 ARG B N 1
ATOM 2197 C CA . ARG B 1 49 ? 7.994 27.870 42.318 1.00 24.07 45 ARG B CA 1
ATOM 2198 C C . ARG B 1 49 ? 9.261 28.629 42.738 1.00 23.45 45 ARG B C 1
ATOM 2199 O O . ARG B 1 49 ? 10.151 28.776 41.871 1.00 23.43 45 ARG B O 1
ATOM 2207 N N . VAL B 1 50 ? 9.295 29.177 43.956 1.00 23.05 46 VAL B N 1
ATOM 2208 C CA . VAL B 1 50 ? 10.366 30.132 44.363 1.00 23.05 46 VAL B CA 1
ATOM 2209 C C . VAL B 1 50 ? 10.906 29.767 45.742 1.00 23.05 46 VAL B C 1
ATOM 2210 O O . VAL B 1 50 ? 10.121 29.464 46.643 1.00 23.12 46 VAL B O 1
ATOM 2214 N N . PHE B 1 51 ? 12.235 29.809 45.880 1.00 21.04 47 PHE B N 1
ATOM 2215 C CA . PHE B 1 51 ? 12.939 29.616 47.165 1.00 21.02 47 PHE B CA 1
ATOM 2216 C C . PHE B 1 51 ? 13.621 30.927 47.515 1.00 20.71 47 PHE B C 1
ATOM 2217 O O . PHE B 1 51 ? 14.448 31.360 46.742 1.00 20.55 47 PHE B O 1
ATOM 2225 N N . VAL B 1 52 ? 13.219 31.532 48.624 1.00 21.17 48 VAL B N 1
ATOM 2226 C CA . VAL B 1 52 ? 13.770 32.842 49.078 1.00 21.84 48 VAL B CA 1
ATOM 2227 C C . VAL B 1 52 ? 14.673 32.604 50.285 1.00 22.91 48 VAL B C 1
ATOM 2228 O O . VAL B 1 52 ? 14.217 32.051 51.293 1.00 23.92 48 VAL B O 1
ATOM 2232 N N . LEU B 1 53 ? 15.914 33.054 50.183 1.00 22.49 49 LEU B N 1
ATOM 2233 C CA . LEU B 1 53 ? 16.905 32.983 51.259 1.00 22.27 49 LEU B CA 1
ATOM 2234 C C . LEU B 1 53 ? 17.050 34.385 51.838 1.00 22.79 49 LEU B C 1
ATOM 2235 O O . LEU B 1 53 ? 17.461 35.307 51.103 1.00 22.67 49 LEU B O 1
ATOM 2240 N N . SER B 1 54 ? 16.692 34.564 53.097 1.00 22.15 50 SER B N 1
ATOM 2241 C CA . SER B 1 54 ? 16.808 35.883 53.749 1.00 22.13 50 SER B CA 1
ATOM 2242 C C . SER B 1 54 ? 17.398 35.685 55.144 1.00 22.79 50 SER B C 1
ATOM 2243 O O . SER B 1 54 ? 17.763 34.547 55.525 1.00 22.68 50 SER B O 1
ATOM 2246 N N . SER B 1 55 ? 17.620 36.780 55.853 1.00 22.88 51 SER B N 1
ATOM 2247 C CA . SER B 1 55 ? 18.408 36.717 57.095 1.00 23.65 51 SER B CA 1
ATOM 2248 C C . SER B 1 55 ? 17.956 37.755 58.125 1.00 24.99 51 SER B C 1
ATOM 2249 O O . SER B 1 55 ? 16.873 38.366 57.965 1.00 25.54 51 SER B O 1
ATOM 2252 N N . THR B 1 56 ? 18.754 37.908 59.179 1.00 25.79 52 THR B N 1
ATOM 2253 C CA . THR B 1 56 ? 18.390 38.647 60.403 1.00 27.26 52 THR B CA 1
ATOM 2254 C C . THR B 1 56 ? 19.596 39.440 60.889 1.00 27.40 52 THR B C 1
ATOM 2255 O O . THR B 1 56 ? 20.715 38.992 60.662 1.00 25.96 52 THR B O 1
ATOM 2259 N N . GLY B 1 57 ? 19.351 40.565 61.572 1.00 28.76 53 GLY B N 1
ATOM 2260 C CA . GLY B 1 57 ? 20.407 41.364 62.200 1.00 29.06 53 GLY B CA 1
ATOM 2261 C C . GLY B 1 57 ? 21.345 42.027 61.206 1.00 29.07 53 GLY B C 1
ATOM 2262 O O . GLY B 1 57 ? 20.979 42.231 59.996 1.00 29.86 53 GLY B O 1
ATOM 2263 N N . GLU B 1 58 ? 22.560 42.300 61.666 1.00 29.65 54 GLU B N 1
ATOM 2264 C CA . GLU B 1 58 ? 23.579 43.073 60.909 1.00 30.06 54 GLU B CA 1
ATOM 2265 C C . GLU B 1 58 ? 24.272 42.188 59.867 1.00 28.21 54 GLU B C 1
ATOM 2266 O O . GLU B 1 58 ? 24.870 42.746 58.937 1.00 26.69 54 GLU B O 1
ATOM 2272 N N . ASP B 1 59 ? 24.242 40.868 60.050 1.00 27.08 55 ASP B N 1
ATOM 2273 C CA . ASP B 1 59 ? 24.995 39.924 59.178 1.00 26.84 55 ASP B CA 1
ATOM 2274 C C . ASP B 1 59 ? 24.021 39.032 58.411 1.00 25.26 55 ASP B C 1
ATOM 2275 O O . ASP B 1 59 ? 23.272 38.275 59.035 1.00 25.10 55 ASP B O 1
ATOM 2280 N N . PHE B 1 60 ? 24.031 39.110 57.086 1.00 23.99 56 PHE B N 1
ATOM 2281 C CA . PHE B 1 60 ? 23.309 38.156 56.213 1.00 22.97 56 PHE B CA 1
ATOM 2282 C C . PHE B 1 60 ? 23.843 36.752 56.507 1.00 23.04 56 PHE B C 1
ATOM 2283 O O . PHE B 1 60 ? 23.065 35.839 56.875 1.00 22.78 56 PHE B O 1
ATOM 2291 N N . CYS B 1 61 ? 25.160 36.600 56.379 1.00 22.93 57 CYS B N 1
ATOM 2292 C CA . CYS B 1 61 ? 25.831 35.300 56.624 1.00 22.89 57 CYS B CA 1
ATOM 2293 C C . CYS B 1 61 ? 27.331 35.566 56.771 1.00 23.40 57 CYS B C 1
ATOM 2294 O O . CYS B 1 61 ? 27.905 36.145 55.859 1.00 22.92 57 CYS B O 1
ATOM 2297 N N . ALA B 1 62 ? 27.924 35.107 57.867 1.00 25.61 58 ALA B N 1
ATOM 2298 C CA . ALA B 1 62 ? 29.330 35.428 58.214 1.00 26.53 58 ALA B CA 1
ATOM 2299 C C . ALA B 1 62 ? 30.310 34.339 57.772 1.00 29.25 58 ALA B C 1
ATOM 2300 O O . ALA B 1 62 ? 31.539 34.547 58.011 1.00 31.77 58 ALA B O 1
ATOM 2302 N N . GLY B 1 63 ? 29.881 33.270 57.130 1.00 28.29 59 GLY B N 1
ATOM 2303 C CA . GLY B 1 63 ? 30.855 32.212 56.775 1.00 30.91 59 GLY B CA 1
ATOM 2304 C C . GLY B 1 63 ? 31.180 31.296 57.956 1.00 28.43 59 GLY B C 1
ATOM 2305 O O . GLY B 1 63 ? 30.430 31.325 58.939 1.00 27.57 59 GLY B O 1
ATOM 2306 N N . THR B 1 64 ? 32.222 30.474 57.840 1.00 29.23 60 THR B N 1
ATOM 2307 C CA . THR B 1 64 ? 32.380 29.215 58.626 1.00 28.91 60 THR B CA 1
ATOM 2308 C C . THR B 1 64 ? 32.396 29.513 60.130 1.00 29.62 60 THR B C 1
ATOM 2309 O O . THR B 1 64 ? 33.173 30.376 60.582 1.00 27.69 60 THR B O 1
ATOM 2313 N N . ASP B 1 65 ? 31.584 28.800 60.897 1.00 29.02 61 ASP B N 1
ATOM 2314 C CA . ASP B 1 65 ? 31.605 28.868 62.383 1.00 28.70 61 ASP B CA 1
ATOM 2315 C C . ASP B 1 65 ? 32.790 28.031 62.867 1.00 29.99 61 ASP B C 1
ATOM 2316 O O . ASP B 1 65 ? 32.712 26.781 62.826 1.00 30.36 61 ASP B O 1
ATOM 2321 N N . LEU B 1 66 ? 33.873 28.674 63.327 1.00 32.11 62 LEU B N 1
ATOM 2322 C CA . LEU B 1 66 ? 35.116 27.964 63.718 1.00 34.47 62 LEU B CA 1
ATOM 2323 C C . LEU B 1 66 ? 34.970 27.387 65.124 1.00 36.24 62 LEU B C 1
ATOM 2324 O O . LEU B 1 66 ? 35.911 26.720 65.587 1.00 38.56 62 LEU B O 1
ATOM 2329 N N . SER B 1 67 ? 33.850 27.646 65.798 1.00 35.66 63 SER B N 1
ATOM 2330 C CA . SER B 1 67 ? 33.511 27.010 67.084 1.00 36.91 63 SER B CA 1
ATOM 2331 C C . SER B 1 67 ? 32.822 25.677 66.731 1.00 39.86 63 SER B C 1
ATOM 2332 O O . SER B 1 67 ? 32.768 24.837 67.619 1.00 43.43 63 SER B O 1
ATOM 2335 N N . PRO B 1 75 ? 39.892 13.621 56.649 0.50 58.21 71 PRO B N 1
ATOM 2336 C CA . PRO B 1 75 ? 40.412 13.505 55.283 0.50 57.21 71 PRO B CA 1
ATOM 2337 C C . PRO B 1 75 ? 39.283 13.372 54.252 0.50 54.31 71 PRO B C 1
ATOM 2338 O O . PRO B 1 75 ? 38.257 12.811 54.586 0.50 54.06 71 PRO B O 1
ATOM 2342 N N . LEU B 1 76 ? 39.505 13.894 53.039 1.00 53.37 72 LEU B N 1
ATOM 2343 C CA . LEU B 1 76 ? 38.504 13.939 51.936 1.00 48.14 72 LEU B CA 1
ATOM 2344 C C . LEU B 1 76 ? 38.838 12.857 50.920 1.00 47.91 72 LEU B C 1
ATOM 2345 O O . LEU B 1 76 ? 39.891 12.902 50.285 1.00 49.37 72 LEU B O 1
ATOM 2350 N N . PRO B 1 77 ? 37.948 11.862 50.708 1.00 45.92 73 PRO B N 1
ATOM 2351 C CA . PRO B 1 77 ? 38.175 10.851 49.684 1.00 46.50 73 PRO B CA 1
ATOM 2352 C C . PRO B 1 77 ? 38.288 11.442 48.276 1.00 47.21 73 PRO B C 1
ATOM 2353 O O . PRO B 1 77 ? 37.536 12.389 47.937 1.00 44.28 73 PRO B O 1
ATOM 2357 N N . ASP B 1 78 ? 39.193 10.873 47.477 1.00 48.44 74 ASP B N 1
ATOM 2358 C CA . ASP B 1 78 ? 39.295 11.151 46.019 1.00 50.44 74 ASP B CA 1
ATOM 2359 C C . ASP B 1 78 ? 37.870 11.168 45.456 1.00 48.67 74 ASP B C 1
ATOM 2360 O O . ASP B 1 78 ? 37.086 10.238 45.763 1.00 50.34 74 ASP B O 1
ATOM 2365 N N . GLY B 1 79 ? 37.509 12.246 44.757 1.00 45.66 75 GLY B N 1
ATOM 2366 C CA . GLY B 1 79 ? 36.206 12.408 44.086 1.00 42.71 75 GLY B CA 1
ATOM 2367 C C . GLY B 1 79 ? 35.072 12.908 44.978 1.00 41.43 75 GLY B C 1
ATOM 2368 O O . GLY B 1 79 ? 33.996 13.147 44.427 1.00 42.76 75 GLY B O 1
ATOM 2369 N N . ALA B 1 80 ? 35.250 13.068 46.293 1.00 37.41 76 ALA B N 1
ATOM 2370 C CA . ALA B 1 80 ? 34.179 13.557 47.197 1.00 34.82 76 ALA B CA 1
ATOM 2371 C C . ALA B 1 80 ? 34.150 15.093 47.222 1.00 32.69 76 ALA B C 1
ATOM 2372 O O . ALA B 1 80 ? 35.201 15.698 47.059 1.00 30.47 76 ALA B O 1
ATOM 2374 N N . GLU B 1 81 ? 32.997 15.674 47.530 1.00 31.47 77 GLU B N 1
ATOM 2375 C CA . GLU B 1 81 ? 32.853 17.156 47.646 1.00 31.55 77 GLU B CA 1
ATOM 2376 C C . GLU B 1 81 ? 32.229 17.473 49.005 1.00 31.59 77 GLU B C 1
ATOM 2377 O O . GLU B 1 81 ? 31.529 16.605 49.592 1.00 32.64 77 GLU B O 1
ATOM 2383 N N . LEU B 1 82 ? 32.504 18.651 49.535 1.00 27.95 78 LEU B N 1
ATOM 2384 C CA . LEU B 1 82 ? 31.981 19.044 50.859 1.00 28.52 78 LEU B CA 1
ATOM 2385 C C . LEU B 1 82 ? 30.546 19.517 50.690 1.00 27.30 78 LEU B C 1
ATOM 2386 O O . LEU B 1 82 ? 30.162 19.974 49.612 1.00 26.50 78 LEU B O 1
ATOM 2391 N N . PRO B 1 83 ? 29.746 19.463 51.776 1.00 25.83 79 PRO B N 1
ATOM 2392 C CA . PRO B 1 83 ? 28.344 19.876 51.757 1.00 25.42 79 PRO B CA 1
ATOM 2393 C C . PRO B 1 83 ? 28.102 21.322 51.323 1.00 24.30 79 PRO B C 1
ATOM 2394 O O . PRO B 1 83 ? 27.060 21.594 50.713 1.00 24.11 79 PRO B O 1
ATOM 2398 N N . TYR B 1 84 ? 28.996 22.237 51.694 1.00 22.96 80 TYR B N 1
ATOM 2399 C CA . TYR B 1 84 ? 28.857 23.649 51.249 1.00 21.45 80 TYR B CA 1
ATOM 2400 C C . TYR B 1 84 ? 28.836 23.701 49.718 1.00 20.63 80 TYR B C 1
ATOM 2401 O O . TYR B 1 84 ? 27.961 24.385 49.147 1.00 20.98 80 TYR B O 1
ATOM 2410 N N . TRP B 1 85 ? 29.774 23.027 49.058 1.00 20.39 81 TRP B N 1
ATOM 2411 C CA . TRP B 1 85 ? 29.826 23.006 47.573 1.00 20.23 81 TRP B CA 1
ATOM 2412 C C . TRP B 1 85 ? 28.489 22.471 47.038 1.00 20.63 81 TRP B C 1
ATOM 2413 O O . TRP B 1 85 ? 27.901 23.044 46.097 1.00 19.79 81 TRP B O 1
ATOM 2424 N N A THR B 1 86 ? 28.060 21.337 47.581 0.50 19.55 82 THR B N 1
ATOM 2425 N N B THR B 1 86 ? 28.049 21.340 47.587 0.50 21.19 82 THR B N 1
ATOM 2426 C CA A THR B 1 86 ? 26.814 20.671 47.118 0.50 19.42 82 THR B CA 1
ATOM 2427 C CA B THR B 1 86 ? 26.809 20.655 47.125 0.50 22.23 82 THR B CA 1
ATOM 2428 C C A THR B 1 86 ? 25.639 21.645 47.219 0.50 19.40 82 THR B C 1
ATOM 2429 C C B THR B 1 86 ? 25.629 21.626 47.231 0.50 20.95 82 THR B C 1
ATOM 2430 O O A THR B 1 86 ? 24.825 21.692 46.282 0.50 19.19 82 THR B O 1
ATOM 2431 O O B THR B 1 86 ? 24.816 21.677 46.290 0.50 20.54 82 THR B O 1
ATOM 2438 N N . LEU B 1 87 ? 25.538 22.386 48.324 1.00 20.15 83 LEU B N 1
ATOM 2439 C CA . LEU B 1 87 ? 24.405 23.316 48.531 1.00 20.98 83 LEU B CA 1
ATOM 2440 C C . LEU B 1 87 ? 24.481 24.442 47.494 1.00 19.95 83 LEU B C 1
ATOM 2441 O O . LEU B 1 87 ? 23.456 24.771 46.892 1.00 19.83 83 LEU B O 1
ATOM 2446 N N . LEU B 1 88 ? 25.655 25.030 47.278 1.00 20.41 84 LEU B N 1
ATOM 2447 C CA . LEU B 1 88 ? 25.785 26.120 46.275 1.00 20.50 84 LEU B CA 1
ATOM 2448 C C . LEU B 1 88 ? 25.373 25.575 44.907 1.00 18.68 84 LEU B C 1
ATOM 2449 O O . LEU B 1 88 ? 24.621 26.250 44.203 1.00 18.01 84 LEU B O 1
ATOM 2454 N N . GLU B 1 89 ? 25.825 24.375 44.509 1.00 19.13 85 GLU B N 1
ATOM 2455 C CA . GLU B 1 89 ? 25.452 23.831 43.182 1.00 20.42 85 GLU B CA 1
ATOM 2456 C C . GLU B 1 89 ? 23.935 23.657 43.137 1.00 20.05 85 GLU B C 1
ATOM 2457 O O . GLU B 1 89 ? 23.307 24.021 42.118 1.00 20.81 85 GLU B O 1
ATOM 2463 N N . ARG B 1 90 ? 23.319 23.195 44.218 1.00 19.49 86 ARG B N 1
ATOM 2464 C CA . ARG B 1 90 ? 21.853 23.013 44.231 1.00 20.40 86 ARG B CA 1
ATOM 2465 C C . ARG B 1 90 ? 21.123 24.328 44.008 1.00 20.20 86 ARG B C 1
ATOM 2466 O O . ARG B 1 90 ? 20.134 24.328 43.274 1.00 19.88 86 ARG B O 1
ATOM 2474 N N . LEU B 1 91 ? 21.592 25.436 44.587 1.00 18.77 87 LEU B N 1
ATOM 2475 C CA . LEU B 1 91 ? 20.901 26.721 44.385 1.00 19.57 87 LEU B CA 1
ATOM 2476 C C . LEU B 1 91 ? 20.938 27.093 42.898 1.00 19.38 87 LEU B C 1
ATOM 2477 O O . LEU B 1 91 ? 19.983 27.759 42.438 1.00 21.67 87 LEU B O 1
ATOM 2482 N N . THR B 1 92 ? 21.982 26.709 42.177 1.00 18.63 88 THR B N 1
ATOM 2483 C CA . THR B 1 92 ? 22.102 27.024 40.739 1.00 18.69 88 THR B CA 1
ATOM 2484 C C . THR B 1 92 ? 21.322 26.026 39.876 1.00 19.07 88 THR B C 1
ATOM 2485 O O . THR B 1 92 ? 21.076 26.389 38.708 1.00 20.18 88 THR B O 1
ATOM 2489 N N . ARG B 1 93 ? 21.001 24.813 40.365 1.00 18.71 89 ARG B N 1
ATOM 2490 C CA . ARG B 1 93 ? 20.435 23.734 39.516 1.00 19.76 89 ARG B CA 1
ATOM 2491 C C . ARG B 1 93 ? 18.979 23.439 39.877 1.00 21.09 89 ARG B C 1
ATOM 2492 O O . ARG B 1 93 ? 18.320 22.684 39.135 1.00 22.65 89 ARG B O 1
ATOM 2500 N N A SER B 1 94 ? 18.486 24.018 40.972 0.50 20.57 90 SER B N 1
ATOM 2501 N N B SER B 1 94 ? 18.476 23.988 40.985 0.50 20.37 90 SER B N 1
ATOM 2502 C CA A SER B 1 94 ? 17.098 23.833 41.466 0.50 20.89 90 SER B CA 1
ATOM 2503 C CA B SER B 1 94 ? 17.105 23.706 41.485 0.50 20.55 90 SER B CA 1
ATOM 2504 C C A SER B 1 94 ? 16.110 24.103 40.337 0.50 20.87 90 SER B C 1
ATOM 2505 C C B SER B 1 94 ? 16.076 24.140 40.448 0.50 20.62 90 SER B C 1
ATOM 2506 O O A SER B 1 94 ? 16.342 24.972 39.490 0.50 21.04 90 SER B O 1
ATOM 2507 O O B SER B 1 94 ? 16.231 25.193 39.832 0.50 20.89 90 SER B O 1
ATOM 2512 N N . PRO B 1 95 ? 14.968 23.383 40.260 1.00 21.09 91 PRO B N 1
ATOM 2513 C CA . PRO B 1 95 ? 13.888 23.823 39.376 1.00 21.58 91 PRO B CA 1
ATOM 2514 C C . PRO B 1 95 ? 13.209 25.097 39.898 1.00 21.81 91 PRO B C 1
ATOM 2515 O O . PRO B 1 95 ? 12.465 25.738 39.158 1.00 23.08 91 PRO B O 1
ATOM 2519 N N . LEU B 1 96 ? 13.402 25.414 41.181 1.00 21.50 92 LEU B N 1
ATOM 2520 C CA . LEU B 1 96 ? 12.893 26.661 41.801 1.00 21.94 92 LEU B CA 1
ATOM 2521 C C . LEU B 1 96 ? 13.775 27.857 41.409 1.00 21.17 92 LEU B C 1
ATOM 2522 O O . LEU B 1 96 ? 14.999 27.734 41.414 1.00 21.36 92 LEU B O 1
ATOM 2527 N N . ALA B 1 97 ? 13.169 29.018 41.219 1.00 20.74 93 ALA B N 1
ATOM 2528 C CA . ALA B 1 97 ? 13.924 30.289 41.163 1.00 20.79 93 ALA B CA 1
ATOM 2529 C C . ALA B 1 97 ? 14.436 30.535 42.582 1.00 21.07 93 ALA B C 1
ATOM 2530 O O . ALA B 1 97 ? 13.623 30.487 43.502 1.00 22.56 93 ALA B O 1
ATOM 2532 N N . THR B 1 98 ? 15.731 30.744 42.753 1.00 20.13 94 THR B N 1
ATOM 2533 C CA . THR B 1 98 ? 16.360 30.971 44.080 1.00 19.20 94 THR B CA 1
ATOM 2534 C C . THR B 1 98 ? 16.697 32.457 44.179 1.00 19.88 94 THR B C 1
ATOM 2535 O O . THR B 1 98 ? 17.305 33.031 43.247 1.00 19.87 94 THR B O 1
ATOM 2539 N N . VAL B 1 99 ? 16.283 33.068 45.270 1.00 19.41 95 VAL B N 1
ATOM 2540 C CA . VAL B 1 99 ? 16.378 34.544 45.432 1.00 20.12 95 VAL B CA 1
ATOM 2541 C C . VAL B 1 99 ? 17.012 34.844 46.780 1.00 21.07 95 VAL B C 1
ATOM 2542 O O . VAL B 1 99 ? 16.430 34.468 47.791 1.00 21.52 95 VAL B O 1
ATOM 2546 N N . ALA B 1 100 ? 18.155 35.533 46.789 1.00 20.51 96 ALA B N 1
ATOM 2547 C CA . ALA B 1 100 ? 18.832 35.950 48.038 1.00 20.77 96 ALA B CA 1
ATOM 2548 C C . ALA B 1 100 ? 18.430 37.388 48.330 1.00 21.19 96 ALA B C 1
ATOM 2549 O O . ALA B 1 100 ? 18.596 38.218 47.425 1.00 21.93 96 ALA B O 1
ATOM 2551 N N . VAL B 1 101 ? 17.950 37.639 49.538 1.00 20.75 97 VAL B N 1
ATOM 2552 C CA . VAL B 1 101 ? 17.561 38.989 50.042 1.00 21.59 97 VAL B CA 1
ATOM 2553 C C . VAL B 1 101 ? 18.633 39.426 51.034 1.00 21.44 97 VAL B C 1
ATOM 2554 O O . VAL B 1 101 ? 18.657 38.916 52.187 1.00 21.17 97 VAL B O 1
ATOM 2558 N N . VAL B 1 102 ? 19.536 40.291 50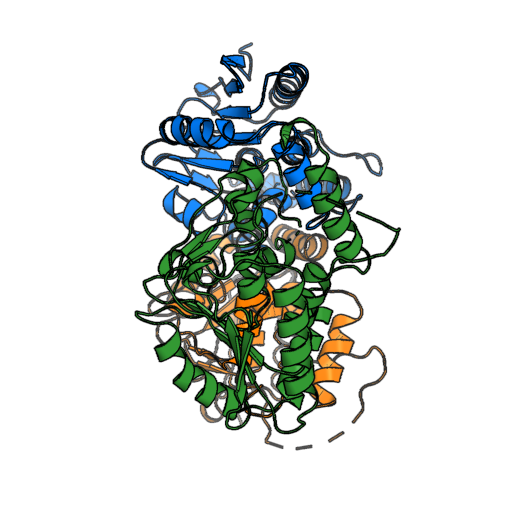.565 1.00 21.63 98 VAL B N 1
ATOM 2559 C CA . VAL B 1 102 ? 20.756 40.669 51.338 1.00 22.08 98 VAL B CA 1
ATOM 2560 C C . VAL B 1 102 ? 20.574 42.089 51.888 1.00 22.62 98 VAL B C 1
ATOM 2561 O O . VAL B 1 102 ? 20.661 43.039 51.135 1.00 21.59 98 VAL B O 1
ATOM 2565 N N . ASP B 1 103 ? 20.386 42.190 53.201 1.00 23.89 99 ASP B N 1
ATOM 2566 C CA . ASP B 1 103 ? 20.159 43.459 53.940 1.00 25.41 99 ASP B CA 1
ATOM 2567 C C . ASP B 1 103 ? 21.163 43.533 55.095 1.00 26.74 99 ASP B C 1
ATOM 2568 O O . ASP B 1 103 ? 20.821 44.061 56.164 1.00 28.09 99 ASP B O 1
ATOM 2573 N N . GLY B 1 104 ? 22.352 42.963 54.901 1.00 24.59 100 GLY B N 1
ATOM 2574 C CA . GLY B 1 104 ? 23.402 42.930 55.924 1.00 24.33 100 GLY B CA 1
ATOM 2575 C C . GLY B 1 104 ? 24.699 42.421 55.337 1.00 23.87 100 GLY B C 1
ATOM 2576 O O . GLY B 1 104 ? 24.782 42.186 54.105 1.00 23.55 100 GLY B O 1
ATOM 2577 N N . ARG B 1 105 ? 25.686 42.207 56.183 1.00 23.82 101 ARG B N 1
ATOM 2578 C CA . ARG B 1 105 ? 27.044 41.793 55.748 1.00 24.39 101 ARG B CA 1
ATOM 2579 C C . ARG B 1 105 ? 27.075 40.313 55.349 1.00 22.99 101 ARG B C 1
ATOM 2580 O O . ARG B 1 105 ? 26.653 39.424 56.145 1.00 22.50 101 ARG B O 1
ATOM 2588 N N . ALA B 1 106 ? 27.593 40.045 54.157 1.00 22.50 102 ALA B N 1
ATOM 2589 C CA . ALA B 1 106 ? 27.896 38.687 53.672 1.00 22.19 102 ALA B CA 1
ATOM 2590 C C . ALA B 1 106 ? 29.413 38.579 53.669 1.00 22.04 102 ALA B C 1
ATOM 2591 O O . ALA B 1 106 ? 30.060 39.375 52.935 1.00 22.13 102 ALA B O 1
ATOM 2593 N N . THR B 1 107 ? 29.960 37.660 54.458 1.00 21.17 103 THR B N 1
ATOM 2594 C CA . THR B 1 107 ? 31.413 37.561 54.663 1.00 22.03 103 THR B CA 1
ATOM 2595 C C . THR B 1 107 ? 31.862 36.150 54.353 1.00 22.00 103 THR B C 1
ATOM 2596 O O . THR B 1 107 ? 31.170 35.213 54.770 1.00 21.74 103 THR B O 1
ATOM 2600 N N . ALA B 1 108 ? 32.966 36.027 53.620 1.00 22.74 104 ALA B N 1
ATOM 2601 C CA . ALA B 1 108 ? 33.627 34.727 53.386 1.00 22.99 104 ALA B CA 1
ATOM 2602 C C . ALA B 1 108 ? 32.607 33.793 52.732 1.00 23.95 104 ALA B C 1
ATOM 2603 O O . ALA B 1 108 ? 32.020 34.181 51.692 1.00 23.16 104 ALA B O 1
ATOM 2605 N N . GLY B 1 109 ? 32.371 32.605 53.288 1.00 22.74 105 GLY B N 1
ATOM 2606 C CA . GLY B 1 109 ? 31.396 31.670 52.691 1.00 22.10 105 GLY B CA 1
ATOM 2607 C C . GLY B 1 109 ? 29.995 32.262 52.549 1.00 21.92 105 GLY B C 1
ATOM 2608 O O . GLY B 1 109 ? 29.234 31.766 51.717 1.00 21.99 105 GLY B O 1
ATOM 2609 N N . GLY B 1 110 ? 29.623 33.279 53.315 1.00 20.73 106 GLY B N 1
ATOM 2610 C CA . GLY B 1 110 ? 28.322 33.957 53.146 1.00 20.62 106 GLY B CA 1
ATOM 2611 C C . GLY B 1 110 ? 28.142 34.593 51.770 1.00 20.09 106 GLY B C 1
ATOM 2612 O O . GLY B 1 110 ? 27.017 34.683 51.298 1.00 20.84 106 GLY B O 1
ATOM 2613 N N . VAL B 1 111 ? 29.228 35.043 51.151 1.00 19.88 107 VAL B N 1
ATOM 2614 C CA . VAL B 1 111 ? 29.214 35.644 49.788 1.00 19.71 107 VAL B CA 1
ATOM 2615 C C . VAL B 1 111 ? 28.809 34.553 48.798 1.00 20.00 107 VAL B C 1
ATOM 2616 O O . VAL B 1 111 ? 27.943 34.842 47.945 1.00 20.18 107 VAL B O 1
ATOM 2620 N N . GLY B 1 112 ? 29.410 33.368 48.902 1.00 20.07 108 GLY B N 1
ATOM 2621 C CA . GLY B 1 112 ? 29.106 32.256 47.969 1.00 20.07 108 GLY B CA 1
ATOM 2622 C C . GLY B 1 112 ? 27.641 31.848 48.077 1.00 19.75 108 GLY B C 1
ATOM 2623 O O . GLY B 1 112 ? 26.988 31.554 47.047 1.00 19.86 108 GLY B O 1
ATOM 2624 N N . LEU B 1 113 ? 27.127 31.830 49.288 1.00 20.54 109 LEU B N 1
ATOM 2625 C CA . LEU B 1 113 ? 25.726 31.454 49.563 1.00 20.17 109 LEU B CA 1
ATOM 2626 C C . LEU B 1 113 ? 24.753 32.374 48.823 1.00 20.91 109 LEU B C 1
ATOM 2627 O O . LEU B 1 113 ? 23.862 31.905 48.139 1.00 20.90 109 LEU B O 1
ATOM 2632 N N . ALA B 1 114 ? 24.960 33.683 48.912 1.00 20.26 110 ALA B N 1
ATOM 2633 C CA . ALA B 1 114 ? 24.154 34.656 48.156 1.00 19.91 110 ALA B CA 1
ATOM 2634 C C . ALA B 1 114 ? 24.390 34.478 46.642 1.00 19.46 110 ALA B C 1
ATOM 2635 O O . ALA B 1 114 ? 23.439 34.424 45.869 1.00 20.09 110 ALA B O 1
ATOM 2637 N N . ALA B 1 115 ? 25.649 34.401 46.228 1.00 19.07 111 ALA B N 1
ATOM 2638 C CA . ALA B 1 115 ? 26.038 34.428 44.807 1.00 19.06 111 ALA B CA 1
ATOM 2639 C C . ALA B 1 115 ? 25.445 33.241 44.046 1.00 18.91 111 ALA B C 1
ATOM 2640 O O . ALA B 1 115 ? 25.241 33.380 42.827 1.00 18.89 111 ALA B O 1
ATOM 2642 N N . ALA B 1 116 ? 25.265 32.087 44.700 1.00 19.52 112 ALA B N 1
ATOM 2643 C CA . ALA B 1 116 ? 24.771 30.853 44.056 1.00 19.04 112 ALA B CA 1
ATOM 2644 C C . ALA B 1 116 ? 23.280 30.983 43.764 1.00 19.33 112 ALA B C 1
ATOM 2645 O O . ALA B 1 116 ? 22.750 30.161 43.001 1.00 19.36 112 ALA B O 1
ATOM 2647 N N . CYS B 1 117 ? 22.587 31.971 44.336 1.00 18.82 113 CYS B N 1
ATOM 2648 C CA . CYS B 1 117 ? 21.156 32.172 44.018 1.00 19.52 113 CYS B CA 1
ATOM 2649 C C . CYS B 1 117 ? 21.016 32.741 42.604 1.00 19.69 113 CYS B C 1
ATOM 2650 O O . CYS B 1 117 ? 21.921 33.457 42.105 1.00 18.70 113 CYS B O 1
ATOM 2653 N N . ASP B 1 118 ? 19.870 32.506 41.997 1.00 19.22 114 ASP B N 1
ATOM 2654 C CA . ASP B 1 118 ? 19.587 32.970 40.626 1.00 19.25 114 ASP B CA 1
ATOM 2655 C C . ASP B 1 118 ? 19.509 34.494 40.590 1.00 19.09 114 ASP B C 1
ATOM 2656 O O . ASP B 1 118 ? 19.990 35.112 39.613 1.00 19.86 114 ASP B O 1
ATOM 2661 N N . LEU B 1 119 ? 18.914 35.080 41.627 1.00 19.62 115 LEU B N 1
ATOM 2662 C CA . LEU B 1 119 ? 18.778 36.548 41.762 1.00 19.50 115 LEU B CA 1
ATOM 2663 C C . LEU B 1 119 ? 19.253 36.957 43.150 1.00 20.92 115 LEU B C 1
ATOM 2664 O O . LEU B 1 119 ? 18.830 36.352 44.148 1.00 20.90 115 LEU B O 1
ATOM 2669 N N . VAL B 1 120 ? 20.086 37.986 43.182 1.00 20.61 116 VAL B N 1
ATOM 2670 C CA . VAL B 1 120 ? 20.578 38.617 44.422 1.00 20.24 116 VAL B CA 1
ATOM 2671 C C . VAL B 1 120 ? 20.011 40.030 44.496 1.00 20.88 116 VAL B C 1
ATOM 2672 O O . VAL B 1 120 ? 20.200 40.800 43.555 1.00 20.75 116 VAL B O 1
ATOM 2676 N N . LEU B 1 121 ? 19.271 40.297 45.559 1.00 20.70 117 LEU B N 1
ATOM 2677 C CA . LEU B 1 121 ? 18.640 41.604 45.888 1.00 21.89 117 LEU B CA 1
ATOM 2678 C C . LEU B 1 121 ? 19.458 42.205 47.021 1.00 22.52 117 LEU B C 1
ATOM 2679 O O . LEU B 1 121 ? 19.611 41.509 48.036 1.00 22.03 117 LEU B O 1
ATOM 2684 N N . ALA B 1 122 ? 19.972 43.427 46.867 1.00 22.82 118 ALA B N 1
ATOM 2685 C CA . ALA B 1 122 ? 20.877 44.047 47.856 1.00 23.09 118 ALA B CA 1
ATOM 2686 C C . ALA B 1 122 ? 20.296 45.377 48.334 1.00 24.04 118 ALA B C 1
ATOM 2687 O O . ALA B 1 122 ? 20.012 46.229 47.497 1.00 24.98 118 ALA B O 1
ATOM 2689 N N . GLY B 1 123 ? 20.137 45.524 49.650 1.00 24.87 119 GLY B N 1
ATOM 2690 C CA . GLY B 1 123 ? 19.736 46.779 50.314 1.00 25.81 119 GLY B CA 1
ATOM 2691 C C . GLY B 1 123 ? 20.917 47.643 50.726 1.00 27.04 119 GLY B C 1
ATOM 2692 O O . GLY B 1 123 ? 22.065 47.243 50.577 1.00 26.56 119 GLY B O 1
ATOM 2693 N N . GLU B 1 124 ? 20.635 48.796 51.319 1.00 29.30 120 GLU B N 1
ATOM 2694 C CA . GLU B 1 124 ? 21.666 49.792 51.726 1.00 31.26 120 GLU B CA 1
ATOM 2695 C C . GLU B 1 124 ? 22.652 49.167 52.728 1.00 29.84 120 GLU B C 1
ATOM 2696 O O . GLU B 1 124 ? 23.825 49.562 52.698 1.00 31.23 120 GLU B O 1
ATOM 2702 N N . ARG B 1 125 ? 22.223 48.227 53.579 1.00 28.82 121 ARG B N 1
ATOM 2703 C CA . ARG B 1 125 ? 23.111 47.591 54.601 1.00 29.10 121 ARG B CA 1
ATOM 2704 C C . ARG B 1 125 ? 23.891 46.412 54.007 1.00 26.87 121 ARG B C 1
ATOM 2705 O O . ARG B 1 125 ? 24.742 45.869 54.715 1.00 26.50 121 ARG B O 1
ATOM 2713 N N . ALA B 1 126 ? 23.655 46.018 52.754 1.00 25.57 122 ALA B N 1
ATOM 2714 C CA . ALA B 1 126 ? 24.389 44.866 52.162 1.00 25.07 122 ALA B CA 1
ATOM 2715 C C . ALA B 1 126 ? 25.869 45.225 52.036 1.00 25.19 122 ALA B C 1
ATOM 2716 O O . ALA B 1 126 ? 26.184 46.320 51.565 1.00 24.65 122 ALA B O 1
ATOM 2718 N N . ARG B 1 127 ? 26.735 44.273 52.344 1.00 24.22 123 ARG B N 1
ATOM 2719 C CA . ARG B 1 127 ? 28.186 44.340 52.107 1.00 23.67 123 ARG B CA 1
ATOM 2720 C C . ARG B 1 127 ? 28.597 42.927 51.706 1.00 23.17 123 ARG B C 1
ATOM 2721 O O . ARG B 1 127 ? 27.976 41.968 52.202 1.00 24.12 123 ARG B O 1
ATOM 2729 N N . PHE B 1 128 ? 29.547 42.781 50.805 1.00 21.12 124 PHE B N 1
ATOM 2730 C CA . PHE B 1 128 ? 30.049 41.456 50.381 1.00 19.97 124 PHE B CA 1
ATOM 2731 C C . PHE B 1 128 ? 31.562 41.525 50.471 1.00 20.93 124 PHE B C 1
ATOM 2732 O O . PHE B 1 128 ? 32.132 42.506 49.921 1.00 22.23 124 PHE B O 1
ATOM 2740 N N . ARG B 1 129 ? 32.195 40.571 51.141 1.00 20.46 125 ARG B N 1
ATOM 2741 C CA . ARG B 1 129 ? 33.680 40.583 51.219 1.00 20.94 125 ARG B CA 1
ATOM 2742 C C . ARG B 1 129 ? 34.168 39.149 51.394 1.00 21.28 125 ARG B C 1
ATOM 2743 O O . ARG B 1 129 ? 33.767 38.494 52.374 1.00 20.42 125 ARG B O 1
ATOM 2751 N N . LEU B 1 130 ? 35.044 38.713 50.494 1.00 21.56 126 LEU B N 1
ATOM 2752 C CA . LEU B 1 130 ? 35.749 37.413 50.640 1.00 22.22 126 LEU B CA 1
ATOM 2753 C C . LEU B 1 130 ? 37.006 37.676 51.453 1.00 22.27 126 LEU B C 1
ATOM 2754 O O . LEU B 1 130 ? 37.879 38.385 50.944 1.00 23.90 126 LEU B O 1
ATOM 2759 N N . THR B 1 131 ? 37.055 37.195 52.680 1.00 23.67 127 THR B N 1
ATOM 2760 C CA . THR B 1 131 ? 38.169 37.486 53.617 1.00 23.26 127 THR B CA 1
ATOM 2761 C C . THR B 1 131 ? 39.166 36.323 53.676 1.00 23.98 127 THR B C 1
ATOM 2762 O O . THR B 1 131 ? 40.148 36.438 54.429 1.00 23.56 127 THR B O 1
ATOM 2766 N N . GLU B 1 132 ? 38.964 35.260 52.908 1.00 23.65 128 GLU B N 1
ATOM 2767 C CA . GLU B 1 132 ? 39.763 34.020 53.030 1.00 23.97 128 GLU B CA 1
ATOM 2768 C C . GLU B 1 132 ? 41.278 34.247 52.890 1.00 23.28 128 GLU B C 1
ATOM 2769 O O . GLU B 1 132 ? 42.023 33.575 53.634 1.00 23.74 128 GLU B O 1
ATOM 2775 N N . VAL B 1 133 ? 41.763 35.087 51.982 1.00 22.39 129 VAL B N 1
ATOM 2776 C CA . VAL B 1 133 ? 43.251 35.179 51.784 1.00 24.10 129 VAL B CA 1
ATOM 2777 C C . VAL B 1 133 ? 43.909 35.731 53.055 1.00 24.53 129 VAL B C 1
ATOM 2778 O O . VAL B 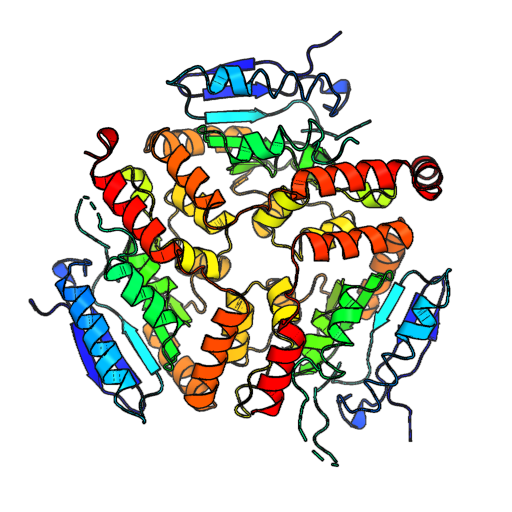1 133 ? 45.103 35.417 53.271 1.00 25.32 129 VAL B O 1
ATOM 2782 N N A LEU B 1 134 ? 43.164 36.485 53.876 0.50 24.73 130 LEU B N 1
ATOM 2783 N N B LEU B 1 134 ? 43.183 36.506 53.875 0.50 25.42 130 LEU B N 1
ATOM 2784 C CA A LEU B 1 134 ? 43.696 37.047 55.148 0.50 25.58 130 LEU B CA 1
ATOM 2785 C CA B LEU B 1 134 ? 43.710 37.018 55.173 0.50 26.70 130 LEU B CA 1
ATOM 2786 C C A LEU B 1 134 ? 43.961 35.920 56.165 0.50 26.62 130 LEU B C 1
ATOM 2787 C C B LEU B 1 134 ? 44.089 35.842 56.084 0.50 27.23 130 LEU B C 1
ATOM 2788 O O A LEU B 1 134 ? 44.743 36.176 57.108 0.50 26.36 130 LEU B O 1
ATOM 2789 O O B LEU B 1 134 ? 45.062 35.967 56.867 0.50 26.63 130 LEU B O 1
ATOM 2798 N N . ALA B 1 135 ? 43.357 34.736 55.988 1.00 26.20 131 ALA B N 1
ATOM 2799 C CA . ALA B 1 135 ? 43.530 33.530 56.831 1.00 27.63 131 ALA B CA 1
ATOM 2800 C C . ALA B 1 135 ? 44.402 32.502 56.106 1.00 28.05 131 ALA B C 1
ATOM 2801 O O . ALA B 1 135 ? 44.509 31.387 56.602 1.00 27.11 131 ALA B O 1
ATOM 2803 N N . GLY B 1 136 ? 45.011 32.857 54.967 1.00 27.30 132 GLY B N 1
ATOM 2804 C CA . GLY B 1 136 ? 45.870 31.930 54.204 1.00 26.97 132 GLY B CA 1
ATOM 2805 C C . GLY B 1 136 ? 45.078 30.898 53.425 1.00 26.07 132 GLY B C 1
ATOM 2806 O O . GLY B 1 136 ? 45.650 29.852 53.066 1.00 26.64 132 GLY B O 1
ATOM 2807 N N . LEU B 1 137 ? 43.815 31.201 53.124 1.00 25.55 133 LEU B N 1
ATOM 2808 C CA . LEU B 1 137 ? 42.899 30.295 52.400 1.00 25.68 133 LEU B CA 1
ATOM 2809 C C . LEU B 1 137 ? 42.578 30.839 51.015 1.00 24.09 133 LEU B C 1
ATOM 2810 O O . LEU B 1 137 ? 42.471 32.043 50.847 1.00 24.09 133 LEU B O 1
ATOM 2815 N N . VAL B 1 138 ? 42.313 29.934 50.078 1.00 24.10 134 VAL B N 1
ATOM 2816 C CA . VAL B 1 138 ? 41.658 30.238 48.790 1.00 22.86 134 VAL B CA 1
ATOM 2817 C C . VAL B 1 138 ? 40.184 29.883 48.950 1.00 22.78 134 VAL B C 1
ATOM 2818 O O . VAL B 1 138 ? 39.877 28.765 49.366 1.00 23.28 134 VAL B O 1
ATOM 2822 N N . PRO B 1 139 ? 39.256 30.812 48.685 1.00 21.33 135 PRO B N 1
ATOM 2823 C CA . PRO B 1 139 ? 37.830 30.530 48.777 1.00 21.74 135 PRO B CA 1
ATOM 2824 C C . PRO B 1 139 ? 37.383 29.760 47.533 1.00 21.50 135 PRO B C 1
ATOM 2825 O O . PRO B 1 139 ? 36.569 30.272 46.742 1.00 21.42 135 PRO B O 1
ATOM 2829 N N . ALA B 1 140 ? 37.921 28.549 47.366 1.00 21.57 136 ALA B N 1
ATOM 2830 C CA . ALA B 1 140 ? 37.785 27.800 46.097 1.00 21.32 136 ALA B CA 1
ATOM 2831 C C . ALA B 1 140 ? 36.332 27.364 45.853 1.00 21.17 136 ALA B C 1
ATOM 2832 O O . ALA B 1 140 ? 35.923 27.257 44.705 1.00 22.05 136 ALA B O 1
ATOM 2842 N N . ALA B 1 142 ? 33.461 28.925 46.937 1.00 20.70 138 ALA B N 1
ATOM 2843 C CA . ALA B 1 142 ? 32.656 30.101 46.630 1.00 20.91 138 ALA B CA 1
ATOM 2844 C C . ALA B 1 142 ? 33.004 30.719 45.269 1.00 20.81 138 ALA B C 1
ATOM 2845 O O . ALA B 1 142 ? 32.114 31.260 44.576 1.00 19.54 138 ALA B O 1
ATOM 2847 N N . LEU B 1 143 ? 34.301 30.759 44.942 1.00 21.23 139 LEU B N 1
ATOM 2848 C CA . LEU B 1 143 ? 34.767 31.470 43.713 1.00 20.73 139 LEU B CA 1
ATOM 2849 C C . LEU B 1 143 ? 33.926 31.175 42.458 1.00 21.12 139 LEU B C 1
ATOM 2850 O O . LEU B 1 143 ? 33.510 32.166 41.836 1.00 20.46 139 LEU B O 1
ATOM 2855 N N . PRO B 1 144 ? 33.658 29.917 42.009 1.00 20.08 140 PRO B N 1
ATOM 2856 C CA . PRO B 1 144 ? 32.936 29.731 40.752 1.00 20.62 140 PRO B CA 1
ATOM 2857 C C . PRO B 1 144 ? 31.591 30.440 40.758 1.00 20.61 140 PRO B C 1
ATOM 2858 O O . PRO B 1 144 ? 31.157 30.934 39.721 1.00 21.28 140 PRO B O 1
ATOM 2862 N N . PHE B 1 145 ? 30.947 30.511 41.917 1.00 19.90 141 PHE B N 1
ATOM 2863 C CA . PHE B 1 145 ? 29.599 31.124 42.014 1.00 20.17 141 PHE B CA 1
ATOM 2864 C C . PHE B 1 145 ? 29.700 32.654 41.968 1.00 20.12 141 PHE B C 1
ATOM 2865 O O . PHE B 1 145 ? 28.750 33.297 41.560 1.00 20.55 141 PHE B O 1
ATOM 2873 N N . VAL B 1 146 ? 30.833 33.190 42.411 1.00 19.12 142 VAL B N 1
ATOM 2874 C CA . VAL B 1 146 ? 31.050 34.657 42.302 1.00 18.53 142 VAL B CA 1
ATOM 2875 C C . VAL B 1 146 ? 31.490 34.979 40.868 1.00 18.69 142 VAL B C 1
ATOM 2876 O O . VAL B 1 146 ? 30.966 35.927 40.316 1.00 19.07 142 VAL B O 1
ATOM 2880 N N . ALA B 1 147 ? 32.392 34.171 40.306 1.00 19.29 143 ALA B N 1
ATOM 2881 C CA . ALA B 1 147 ? 32.976 34.455 38.980 1.00 19.92 143 ALA B CA 1
ATOM 2882 C C . ALA B 1 147 ? 31.907 34.286 37.893 1.00 20.73 143 ALA B C 1
ATOM 2883 O O . ALA B 1 147 ? 31.978 34.999 36.891 1.00 20.37 143 ALA B O 1
ATOM 2885 N N . ARG B 1 148 ? 30.900 33.445 38.108 1.00 20.78 144 ARG B N 1
ATOM 2886 C CA . ARG B 1 148 ? 29.826 33.310 37.089 1.00 21.54 144 ARG B CA 1
ATOM 2887 C C . ARG B 1 148 ? 28.958 34.569 37.085 1.00 21.94 144 ARG B C 1
ATOM 2888 O O . ARG B 1 148 ? 28.216 34.766 36.103 1.00 22.15 144 ARG B O 1
ATOM 2896 N N . ARG B 1 149 ? 29.063 35.414 38.120 1.00 20.35 145 ARG B N 1
ATOM 2897 C CA . ARG B 1 149 ? 28.351 36.717 38.169 1.00 19.23 145 ARG B CA 1
ATOM 2898 C C . ARG B 1 149 ? 29.242 37.884 37.758 1.00 20.96 145 ARG B C 1
ATOM 2899 O O . ARG B 1 149 ? 28.738 38.770 37.048 1.00 22.65 145 ARG B O 1
ATOM 2907 N N . THR B 1 150 ? 30.476 37.934 38.256 1.00 19.50 146 THR B N 1
ATOM 2908 C CA . THR B 1 150 ? 31.347 39.135 38.148 1.00 20.78 146 THR B CA 1
ATOM 2909 C C . THR B 1 150 ? 32.292 39.018 36.960 1.00 21.22 146 THR B C 1
ATOM 2910 O O . THR B 1 150 ? 32.920 40.043 36.606 1.00 22.69 146 THR B O 1
ATOM 2914 N N . GLY B 1 151 ? 32.500 37.805 36.457 1.00 21.87 147 GLY B N 1
ATOM 2915 C CA . GLY B 1 151 ? 33.607 37.481 35.565 1.00 20.85 147 GLY B CA 1
ATOM 2916 C C . GLY B 1 151 ? 34.862 37.144 36.336 1.00 20.90 147 GLY B C 1
ATOM 2917 O O . GLY B 1 151 ? 34.966 37.473 37.565 1.00 20.17 147 GLY B O 1
ATOM 2918 N N . GLU B 1 152 ? 35.773 36.433 35.685 1.00 21.16 148 GLU B N 1
ATOM 2919 C CA . GLU B 1 152 ? 36.974 35.879 36.353 1.00 22.48 148 GLU B CA 1
ATOM 2920 C C . GLU B 1 152 ? 37.849 36.990 36.926 1.00 20.63 148 GLU B C 1
ATOM 2921 O O . GLU B 1 152 ? 38.289 36.824 38.054 1.00 21.28 148 GLU B O 1
ATOM 2927 N N . GLN B 1 153 ? 38.133 38.072 36.210 1.00 19.53 149 GLN B N 1
ATOM 2928 C CA . GLN B 1 153 ? 39.101 39.074 36.734 1.00 20.65 149 GLN B CA 1
ATOM 2929 C C . GLN B 1 153 ? 38.567 39.709 38.012 1.00 19.81 149 GLN B C 1
ATOM 2930 O O . GLN B 1 153 ? 39.322 39.764 39.008 1.00 20.05 149 GLN B O 1
ATOM 2936 N N . ARG B 1 154 ? 37.326 40.191 38.042 1.00 20.29 150 ARG B N 1
ATOM 2937 C CA . ARG B 1 154 ? 36.873 40.890 39.273 1.00 21.46 150 ARG B CA 1
ATOM 2938 C C . ARG B 1 154 ? 36.789 39.890 40.446 1.00 20.69 150 ARG B C 1
ATOM 2939 O O . ARG B 1 154 ? 37.068 40.291 41.600 1.00 20.99 150 ARG B O 1
ATOM 2947 N N . ALA B 1 155 ? 36.425 38.639 40.193 1.00 20.37 151 ALA B N 1
ATOM 2948 C CA . ALA B 1 155 ? 36.278 37.636 41.274 1.00 19.93 151 ALA B CA 1
ATOM 2949 C C . ALA B 1 155 ? 37.643 37.362 41.892 1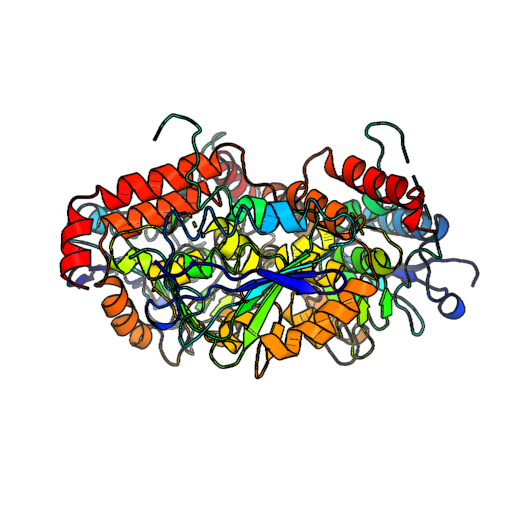.00 20.16 151 ALA B C 1
ATOM 2950 O O . ALA B 1 155 ? 37.759 37.359 43.144 1.00 19.85 151 ALA B O 1
ATOM 2952 N N . PHE B 1 156 ? 38.655 37.150 41.056 1.00 19.36 152 PHE B N 1
ATOM 2953 C CA . PHE B 1 156 ? 40.007 36.791 41.547 1.00 19.80 152 PHE B CA 1
ATOM 2954 C C . PHE B 1 156 ? 40.696 38.033 42.127 1.00 20.01 152 PHE B C 1
ATOM 2955 O O . PHE B 1 156 ? 41.365 37.887 43.167 1.00 20.63 152 PHE B O 1
ATOM 2963 N N . ALA B 1 157 ? 40.538 39.212 41.529 1.00 20.38 153 ALA B N 1
ATOM 2964 C CA . ALA B 1 157 ? 41.144 40.442 42.089 1.00 20.93 153 ALA B CA 1
ATOM 2965 C C . ALA B 1 157 ? 40.484 40.770 43.429 1.00 20.35 153 ALA B C 1
ATOM 2966 O O . ALA B 1 157 ? 41.198 41.134 44.370 1.00 21.82 153 ALA B O 1
ATOM 2968 N N . ALA B 1 158 ? 39.161 40.619 43.533 1.00 20.62 154 ALA B N 1
ATOM 2969 C CA . ALA B 1 158 ? 38.436 40.913 44.794 1.00 21.37 154 ALA B CA 1
ATOM 2970 C C . ALA B 1 158 ? 38.880 39.938 45.873 1.00 22.47 154 ALA B C 1
ATOM 2971 O O . ALA B 1 158 ? 38.888 40.329 47.070 1.00 21.87 154 ALA B O 1
ATOM 2973 N N . THR B 1 159 ? 39.213 38.709 45.485 1.00 21.57 155 THR B N 1
ATOM 2974 C CA . THR B 1 159 ? 39.703 37.698 46.436 1.00 21.83 155 THR B CA 1
ATOM 2975 C C . THR B 1 159 ? 41.091 38.112 46.912 1.00 22.47 155 THR B C 1
ATOM 2976 O O . THR B 1 159 ? 41.333 38.157 48.142 1.00 22.78 155 THR B O 1
ATOM 2980 N N . LEU B 1 160 ? 41.989 38.402 45.981 1.00 21.44 156 LEU B N 1
ATOM 2981 C CA . LEU B 1 160 ? 43.391 38.741 46.312 1.00 22.03 156 LEU B CA 1
ATOM 2982 C C . LEU B 1 160 ? 43.445 39.990 47.208 1.00 22.88 156 LEU B C 1
ATOM 2983 O O . LEU B 1 160 ? 44.312 40.050 48.110 1.00 23.60 156 LEU B O 1
ATOM 2988 N N . ARG B 1 161 ? 42.555 40.949 46.982 1.00 22.13 157 ARG B N 1
ATOM 2989 C CA . ARG B 1 161 ? 42.514 42.243 47.726 1.00 24.18 157 ARG B CA 1
ATOM 2990 C C . ARG B 1 161 ? 41.583 42.199 48.954 1.00 24.66 157 ARG B C 1
ATOM 2991 O O . ARG B 1 161 ? 41.539 43.246 49.658 1.00 24.80 157 ARG B O 1
ATOM 2999 N N . ALA B 1 162 ? 40.803 41.120 49.159 1.00 24.52 158 ALA B N 1
ATOM 3000 C CA . ALA B 1 162 ? 39.694 41.057 50.150 1.00 23.81 158 ALA B CA 1
ATOM 3001 C C . ALA B 1 162 ? 38.816 42.317 50.026 1.00 23.89 158 ALA B C 1
ATOM 3002 O O . ALA B 1 162 ? 38.543 43.027 51.035 1.00 24.00 158 ALA B O 1
ATOM 3004 N N . GLU B 1 163 ? 38.442 42.642 48.796 1.00 23.16 159 GLU B N 1
ATOM 3005 C CA . GLU B 1 163 ? 37.680 43.856 48.438 1.00 23.21 159 GLU B CA 1
ATOM 3006 C C . GLU B 1 163 ? 36.287 43.795 49.059 1.00 23.43 159 GLU B C 1
ATOM 3007 O O . GLU B 1 163 ? 35.636 42.752 48.973 1.00 22.63 159 GLU B O 1
ATOM 3013 N N A GLU B 1 164 ? 35.825 44.896 49.650 0.50 23.89 160 GLU B N 1
ATOM 3014 N N B GLU B 1 164 ? 35.863 44.881 49.701 0.50 24.12 160 GLU B N 1
ATOM 3015 C CA A GLU B 1 164 ? 34.446 44.966 50.192 0.50 24.82 160 GLU B CA 1
ATOM 3016 C CA B GLU B 1 164 ? 34.467 45.024 50.177 0.50 25.30 160 GLU B CA 1
ATOM 3017 C C A GLU B 1 164 ? 33.541 45.775 49.252 0.50 24.96 160 GLU B C 1
ATOM 3018 C C B GLU B 1 164 ? 33.647 45.675 49.057 0.50 25.00 160 GLU B C 1
ATOM 3019 O O A GLU B 1 164 ? 33.828 46.976 48.992 0.50 24.34 160 GLU B O 1
ATOM 3020 O O B GLU B 1 164 ? 34.150 46.633 48.400 0.50 23.97 160 GLU B O 1
ATOM 3031 N N . PHE B 1 165 ? 32.440 45.158 48.827 1.00 24.45 161 PHE B N 1
ATOM 3032 C CA . PHE B 1 165 ? 31.415 45.773 47.953 1.00 24.71 161 PHE B CA 1
ATOM 3033 C C . PHE B 1 165 ? 30.208 46.166 48.784 1.00 25.15 161 PHE B C 1
ATOM 3034 O O . PHE B 1 165 ? 29.677 45.329 49.526 1.00 27.04 161 PHE B O 1
ATOM 3042 N N . ASP B 1 166 ? 29.752 47.404 48.632 1.00 25.50 162 ASP B N 1
ATOM 3043 C CA . ASP B 1 166 ? 28.425 47.818 49.146 1.00 25.52 162 ASP B CA 1
ATOM 3044 C C . ASP B 1 166 ? 27.394 47.470 48.070 1.00 25.08 162 ASP B C 1
ATOM 3045 O O . ASP B 1 166 ? 27.745 46.819 47.066 1.00 24.21 162 ASP B O 1
ATOM 3050 N N . ALA B 1 167 ? 26.133 47.819 48.290 1.00 26.13 163 ALA B N 1
ATOM 3051 C CA . ALA B 1 167 ? 25.039 47.398 47.387 1.00 25.30 163 ALA B CA 1
ATOM 3052 C C . ALA B 1 167 ? 25.291 47.939 45.972 1.00 25.19 163 ALA B C 1
ATOM 3053 O O . ALA B 1 167 ? 25.107 47.211 44.987 1.00 25.86 163 ALA B O 1
ATOM 3055 N N . GLY B 1 168 ? 25.610 49.232 45.850 1.00 25.56 164 GLY B N 1
ATOM 3056 C CA . GLY B 1 168 ? 25.849 49.820 44.529 1.00 25.88 164 GLY B CA 1
ATOM 3057 C C . GLY B 1 168 ? 27.007 49.167 43.818 1.00 24.62 164 GLY B C 1
ATOM 3058 O O . GLY B 1 168 ? 26.861 48.898 42.611 1.00 25.60 164 GLY B O 1
ATOM 3059 N N . ALA B 1 169 ? 28.137 48.966 44.497 1.00 23.69 165 ALA B N 1
ATOM 3060 C CA . ALA B 1 169 ? 29.337 48.320 43.925 1.00 23.14 165 ALA B CA 1
ATOM 3061 C C . ALA B 1 169 ? 28.975 46.880 43.486 1.00 22.53 165 ALA B C 1
ATOM 3062 O O . ALA B 1 169 ? 29.330 46.484 42.377 1.00 23.46 165 ALA B O 1
ATOM 3064 N N . ALA B 1 170 ? 28.281 46.127 44.332 1.00 22.40 166 ALA B N 1
ATOM 3065 C CA . ALA B 1 170 ? 27.836 44.745 44.007 1.00 21.47 166 ALA B CA 1
ATOM 3066 C C . ALA B 1 170 ? 26.968 44.763 42.742 1.00 21.83 166 ALA B C 1
ATOM 3067 O O . ALA B 1 170 ? 27.132 43.904 41.872 1.00 21.65 166 ALA B O 1
ATOM 3069 N N . HIS B 1 171 ? 26.068 45.725 42.609 1.00 22.57 167 HIS B N 1
ATOM 3070 C CA . HIS B 1 171 ? 25.149 45.827 41.446 1.00 24.90 167 HIS B CA 1
ATOM 3071 C C . HIS B 1 171 ? 25.982 46.123 40.194 1.00 24.62 167 HIS B C 1
ATOM 3072 O O . HIS B 1 171 ? 25.781 45.481 39.155 1.00 23.55 167 HIS B O 1
ATOM 3079 N N A ARG B 1 172 ? 26.945 47.037 40.281 0.50 24.58 168 ARG B N 1
ATOM 3080 N N B ARG B 1 172 ? 26.909 47.080 40.295 0.50 26.11 168 ARG B N 1
ATOM 3081 C CA A ARG B 1 172 ? 27.704 47.469 39.078 0.50 25.27 168 ARG B CA 1
ATOM 3082 C CA B ARG B 1 172 ? 27.772 47.496 39.157 0.50 27.85 168 ARG B CA 1
ATOM 3083 C C A ARG B 1 172 ? 28.619 46.345 38.573 0.50 25.18 168 ARG B C 1
ATOM 3084 C C B ARG B 1 172 ? 28.498 46.280 38.578 0.50 26.70 168 ARG B C 1
ATOM 3085 O O A ARG B 1 172 ? 28.893 46.334 37.357 0.50 26.82 168 ARG B O 1
ATOM 3086 O O B ARG B 1 172 ? 28.476 46.128 37.336 0.50 28.46 168 ARG B O 1
ATOM 3101 N N . VAL B 1 173 ? 29.079 45.437 39.443 1.00 25.18 169 VAL B N 1
ATOM 3102 C CA . VAL B 1 173 ? 29.961 44.299 39.037 1.00 24.81 169 VAL B CA 1
ATOM 3103 C C . VAL B 1 173 ? 29.148 43.025 38.743 1.00 24.20 169 VAL B C 1
ATOM 3104 O O . VAL B 1 173 ? 29.777 42.046 38.294 1.00 24.84 169 VAL B O 1
ATOM 3108 N N . GLY B 1 174 ? 27.825 43.013 38.968 1.00 23.67 170 GLY B N 1
ATOM 3109 C CA . GLY B 1 174 ? 26.993 41.833 38.691 1.00 23.10 170 GLY B CA 1
ATOM 3110 C C . GLY B 1 174 ? 26.813 40.895 39.867 1.00 22.79 170 GLY B C 1
ATOM 3111 O O . GLY B 1 174 ? 26.041 39.901 39.741 1.00 21.32 170 GLY B O 1
ATOM 3112 N N . LEU B 1 175 ? 27.454 41.143 41.004 1.00 21.06 171 LEU B N 1
ATOM 3113 C CA . LEU B 1 175 ? 27.269 40.294 42.197 1.00 21.69 171 LEU B CA 1
ATOM 3114 C C . LEU B 1 175 ? 25.824 40.398 42.714 1.00 21.60 171 LEU B C 1
ATOM 3115 O O . LEU B 1 175 ? 25.254 39.378 43.158 1.00 22.05 171 LEU B O 1
ATOM 3120 N N . ALA B 1 176 ? 25.225 41.590 42.647 1.00 20.20 172 ALA B N 1
ATOM 3121 C CA . ALA B 1 176 ? 23.781 41.799 42.879 1.00 21.45 172 ALA B CA 1
ATOM 3122 C C . ALA B 1 176 ? 23.069 42.076 41.553 1.00 22.21 172 ALA B C 1
ATOM 3123 O O . ALA B 1 176 ? 23.580 42.832 40.706 1.00 23.18 172 ALA B O 1
ATOM 3125 N N . ASP B 1 177 ? 21.888 41.500 41.369 1.00 19.74 173 ASP B N 1
ATOM 3126 C CA . ASP B 1 177 ? 21.053 41.738 40.162 1.00 21.40 173 ASP B CA 1
ATOM 3127 C C . ASP B 1 177 ? 20.234 43.015 40.359 1.00 22.86 173 ASP B C 1
ATOM 3128 O O . ASP B 1 177 ? 19.954 43.709 39.364 1.00 23.85 173 ASP B O 1
ATOM 3133 N N . LEU B 1 178 ? 19.788 43.258 41.591 1.00 23.24 174 LEU B N 1
ATOM 3134 C CA . LEU B 1 178 ? 18.943 44.432 41.911 1.00 24.42 174 LEU B CA 1
ATOM 3135 C C . LEU B 1 178 ? 19.457 45.051 43.201 1.00 24.39 174 LEU B C 1
ATOM 3136 O O . LEU B 1 178 ? 19.896 44.318 44.094 1.00 23.42 174 LEU B O 1
ATOM 3141 N N . ALA B 1 179 ? 19.332 46.362 43.315 1.00 23.86 175 ALA B N 1
ATOM 3142 C CA . ALA B 1 179 ? 19.762 47.107 44.498 1.00 25.29 175 ALA B CA 1
ATOM 3143 C C . ALA B 1 179 ? 18.803 48.268 44.759 1.00 26.28 175 ALA B C 1
ATOM 3144 O O . ALA B 1 179 ? 18.218 48.808 43.839 1.00 27.79 175 ALA B O 1
ATOM 3146 N N . GLY B 1 180 ? 18.605 48.546 46.025 1.00 26.72 176 GLY B N 1
ATOM 3147 C CA . GLY B 1 180 ? 17.728 49.633 46.478 1.00 28.16 176 GLY B CA 1
ATOM 3148 C C . GLY B 1 180 ? 17.940 49.877 47.960 1.00 29.05 176 GLY B C 1
ATOM 3149 O O . GLY B 1 180 ? 18.829 49.284 48.583 1.00 28.21 176 GLY B O 1
ATOM 3150 N N . PRO B 1 181 ? 17.136 50.780 48.553 1.00 30.10 177 PRO B N 1
ATOM 3151 C CA . PRO B 1 181 ? 17.212 51.043 49.985 1.00 31.13 177 PRO B CA 1
ATOM 3152 C C . PRO B 1 181 ? 17.085 49.781 50.851 1.00 30.17 177 PRO B C 1
ATOM 3153 O O . PRO B 1 181 ? 17.844 49.688 51.810 1.00 30.19 177 PRO B O 1
ATOM 3157 N N . ARG B 1 182 ? 16.144 48.894 50.534 0.50 28.38 178 ARG B N 1
ATOM 3158 C CA A ARG B 1 182 ? 15.969 47.647 51.318 0.50 29.29 178 ARG B CA 1
ATOM 3159 C CA B ARG B 1 182 ? 15.847 47.673 51.332 0.50 29.35 178 ARG B CA 1
ATOM 3160 C C . ARG B 1 182 ? 15.645 46.490 50.373 0.50 26.28 178 ARG B C 1
ATOM 3161 O O . ARG B 1 182 ? 14.740 46.588 49.551 0.50 22.64 178 ARG B O 1
ATOM 3176 N N . ALA B 1 183 ? 16.437 45.431 50.496 1.00 26.53 179 ALA B N 1
ATOM 3177 C CA . ALA B 1 183 ? 16.340 44.247 49.618 1.00 25.44 179 ALA B CA 1
ATOM 3178 C C . ALA B 1 183 ? 14.939 43.660 49.757 1.00 26.22 179 ALA B C 1
ATOM 3179 O O . ALA B 1 183 ? 14.373 43.204 48.769 1.00 27.06 179 ALA B O 1
ATOM 3181 N N . GLU B 1 184 ? 14.409 43.625 50.973 1.00 27.31 180 GLU B N 1
ATOM 3182 C CA . GLU B 1 184 ? 13.100 42.984 51.224 1.00 28.50 180 GLU B CA 1
ATOM 3183 C C . GLU B 1 184 ? 12.027 43.716 50.412 1.00 29.81 180 GLU B C 1
ATOM 3184 O O . GLU B 1 184 ? 11.067 43.055 49.979 1.00 30.89 180 GLU B O 1
ATOM 3190 N N . ASP B 1 185 ? 12.166 45.029 50.194 1.00 30.63 181 ASP B N 1
ATOM 3191 C CA . ASP B 1 185 ? 11.165 45.819 49.435 1.00 31.90 181 ASP B CA 1
ATOM 3192 C C . ASP B 1 185 ? 11.314 45.589 47.922 1.00 30.54 181 ASP B C 1
ATOM 3193 O O . ASP B 1 185 ? 10.345 45.903 47.203 1.00 30.57 181 ASP B O 1
ATOM 3198 N N . LEU B 1 186 ? 12.446 45.039 47.445 1.00 28.60 182 LEU B N 1
ATOM 3199 C CA . LEU B 1 186 ? 12.659 44.648 46.023 1.00 27.88 182 LEU B CA 1
ATOM 3200 C C . LEU B 1 186 ? 11.948 43.318 45.723 1.00 27.37 182 LEU B C 1
ATOM 3201 O O . LEU B 1 186 ? 11.756 42.989 44.541 1.00 27.68 182 LEU B O 1
ATOM 3206 N N . LEU B 1 187 ? 11.596 42.546 46.745 1.00 26.52 183 LEU B N 1
ATOM 3207 C CA . LEU B 1 187 ? 11.158 41.139 46.558 1.00 26.68 183 LEU B CA 1
ATOM 3208 C C . LEU B 1 187 ? 9.745 41.081 45.975 1.00 26.60 183 LEU B C 1
ATOM 3209 O O . LEU B 1 187 ? 9.520 40.309 45.060 1.00 25.44 183 LEU B O 1
ATOM 3214 N N . PRO B 1 188 ? 8.740 41.868 46.411 1.00 28.32 184 PRO B N 1
ATOM 3215 C CA . PRO B 1 188 ? 7.394 41.711 45.852 1.00 28.89 184 PRO B CA 1
ATOM 3216 C C . PRO B 1 188 ? 7.293 41.901 44.336 1.00 28.80 184 PRO B C 1
ATOM 3217 O O . PRO B 1 188 ? 6.707 41.055 43.661 1.00 28.50 184 PRO B O 1
ATOM 3221 N N . PRO B 1 189 ? 7.921 42.917 43.703 1.00 29.95 185 PRO B N 1
ATOM 3222 C CA . PRO B 1 189 ? 7.964 42.975 42.238 1.00 29.79 185 PRO B CA 1
ATOM 3223 C C . PRO B 1 189 ? 8.694 41.812 41.558 1.00 28.22 185 PRO B C 1
ATOM 3224 O O . PRO B 1 189 ? 8.287 41.409 40.475 1.00 27.23 185 PRO B O 1
ATOM 3228 N N . VAL B 1 190 ? 9.734 41.269 42.189 1.00 26.47 186 VAL B N 1
ATOM 3229 C CA . VAL B 1 190 ? 10.433 40.060 41.657 1.00 25.84 186 VAL B CA 1
ATOM 3230 C C . VAL B 1 190 ? 9.465 38.870 41.687 1.00 25.32 186 VAL B C 1
ATOM 3231 O O . VAL B 1 190 ? 9.357 38.177 40.686 1.00 24.59 186 VAL B O 1
ATOM 3235 N N . LEU B 1 191 ? 8.750 38.670 42.790 1.00 25.39 187 LEU B N 1
ATOM 3236 C CA . LEU B 1 191 ? 7.784 37.549 42.906 1.00 25.63 187 LEU B CA 1
ATOM 3237 C C . LEU B 1 191 ? 6.628 37.754 41.919 1.00 26.79 187 LEU B C 1
ATOM 3238 O O . LEU B 1 191 ? 6.187 36.762 41.331 1.00 26.71 187 LEU B O 1
ATOM 3243 N N . ALA B 1 192 ? 6.165 38.993 41.716 1.00 27.66 188 ALA B N 1
ATOM 3244 C CA . ALA B 1 192 ? 5.070 39.272 40.748 1.00 28.83 188 ALA B CA 1
ATOM 3245 C C . ALA B 1 192 ? 5.555 38.858 39.348 1.00 28.17 188 ALA B C 1
ATOM 3246 O O . ALA B 1 192 ? 4.806 38.173 38.628 1.00 27.71 188 ALA B O 1
ATOM 3248 N N . GLY B 1 193 ? 6.800 39.206 38.990 1.00 27.31 189 GLY B N 1
ATOM 3249 C CA . GLY B 1 193 ? 7.376 38.846 37.685 1.00 27.40 189 GLY B CA 1
ATOM 3250 C C . GLY B 1 193 ? 7.521 37.339 37.510 1.00 27.50 189 GLY B C 1
ATOM 3251 O O . GLY B 1 193 ? 7.134 36.810 36.452 1.00 27.95 189 GLY B O 1
ATOM 3252 N N . LEU B 1 194 ? 8.000 36.643 38.534 1.00 26.34 190 LEU B N 1
ATOM 3253 C CA . LEU B 1 194 ? 8.215 35.167 38.474 1.00 26.07 190 LEU B CA 1
ATOM 3254 C C . LEU B 1 194 ? 6.861 34.454 38.353 1.00 26.92 190 LEU B C 1
ATOM 3255 O O . LEU B 1 194 ? 6.786 33.371 37.706 1.00 27.25 190 LEU B O 1
ATOM 3260 N N . GLY B 1 195 ? 5.791 35.048 38.894 1.00 26.19 191 GLY B N 1
ATOM 3261 C CA . GLY B 1 195 ? 4.430 34.491 38.768 1.00 27.35 191 GLY B CA 1
ATOM 3262 C C . GLY B 1 195 ? 3.918 34.478 37.339 1.00 27.86 191 GLY B C 1
ATOM 3263 O O . GLY B 1 195 ? 2.890 33.819 37.089 1.00 28.46 191 GLY B O 1
ATOM 3264 N N . ARG B 1 196 ? 4.583 35.183 36.418 1.00 28.08 192 ARG B N 1
ATOM 3265 C CA A ARG B 1 196 ? 4.211 35.239 34.981 0.50 28.55 192 ARG B CA 1
ATOM 3266 C CA B ARG B 1 196 ? 4.157 35.216 34.995 0.50 29.28 192 ARG B CA 1
ATOM 3267 C C . ARG B 1 196 ? 4.752 34.025 34.227 1.00 29.30 192 ARG B C 1
ATOM 3268 O O . ARG B 1 196 ? 4.377 33.843 33.035 1.00 30.96 192 ARG B O 1
ATOM 3283 N N . THR B 1 197 ? 5.694 33.289 34.808 1.00 28.47 193 THR B N 1
ATOM 3284 C CA . THR B 1 197 ? 6.194 32.034 34.200 1.00 28.01 193 THR B CA 1
ATOM 3285 C C . THR B 1 197 ? 5.826 30.860 35.111 1.00 28.55 193 THR B C 1
ATOM 3286 O O . THR B 1 197 ? 4.982 31.036 35.980 1.00 30.35 193 THR B O 1
ATOM 3290 N N . ASP B 1 198 ? 6.440 29.707 34.889 1.00 27.99 194 ASP B N 1
ATOM 3291 C CA . ASP B 1 198 ? 6.094 28.515 35.692 1.00 26.72 194 ASP B CA 1
ATOM 3292 C C . ASP B 1 198 ? 7.370 27.754 36.021 1.00 26.22 194 ASP B C 1
ATOM 3293 O O . ASP B 1 198 ? 8.473 28.100 35.514 1.00 25.36 194 ASP B O 1
ATOM 3298 N N . ARG B 1 199 ? 7.226 26.731 36.850 1.00 24.75 195 ARG B N 1
ATOM 3299 C CA . ARG B 1 199 ? 8.392 25.970 37.323 1.00 23.97 195 ARG B CA 1
ATOM 3300 C C . ARG B 1 199 ? 9.023 25.170 36.183 1.00 23.99 195 ARG B C 1
ATOM 3301 O O . ARG B 1 199 ? 10.253 25.061 36.165 1.00 23.08 195 ARG B O 1
ATOM 3309 N N . SER B 1 200 ? 8.223 24.600 35.277 1.00 24.12 196 SER B N 1
ATOM 3310 C CA . SER B 1 200 ? 8.723 23.830 34.116 1.00 24.71 196 SER B CA 1
ATOM 3311 C C . SER B 1 200 ? 9.719 24.695 33.330 1.00 23.44 196 SER B C 1
ATOM 3312 O O . SER B 1 200 ? 10.816 24.208 32.927 1.00 23.40 196 SER B O 1
ATOM 3315 N N . THR B 1 201 ? 9.316 25.931 33.078 1.00 23.12 197 THR B N 1
ATOM 3316 C CA . THR B 1 201 ? 10.123 26.881 32.261 1.00 22.91 197 THR B CA 1
ATOM 3317 C C . THR B 1 201 ? 11.393 27.267 33.026 1.00 23.01 197 THR B C 1
ATOM 3318 O O . THR B 1 201 ? 12.492 27.252 32.415 1.00 21.50 197 THR B O 1
ATOM 3322 N N . THR B 1 202 ? 11.284 27.647 34.293 1.00 22.45 198 THR B N 1
ATOM 3323 C CA . THR B 1 202 ? 12.454 28.036 35.121 1.00 23.37 198 THR B CA 1
ATOM 3324 C C . THR B 1 202 ? 13.436 26.860 35.188 1.00 21.66 198 THR B C 1
ATOM 3325 O O . THR B 1 202 ? 14.655 27.034 35.021 1.00 21.56 198 THR B O 1
ATOM 3329 N N . ALA B 1 203 ? 12.945 25.646 35.396 1.00 21.23 199 ALA B N 1
ATOM 3330 C CA . ALA B 1 203 ? 13.801 24.446 35.431 1.00 21.53 199 ALA B CA 1
ATOM 3331 C C . ALA B 1 203 ? 14.578 24.270 34.130 1.00 20.58 199 ALA B C 1
ATOM 3332 O O . ALA B 1 203 ? 15.797 23.960 34.225 1.00 22.35 199 ALA B O 1
ATOM 3334 N N . ALA B 1 204 ? 13.913 24.383 32.990 1.00 20.72 200 ALA B N 1
ATOM 3335 C CA . ALA B 1 204 ? 14.514 24.198 31.654 1.00 20.68 200 ALA B CA 1
ATOM 3336 C C . ALA B 1 204 ? 15.562 25.297 31.465 1.00 20.50 200 ALA B C 1
ATOM 3337 O O . ALA B 1 204 ? 16.613 25.006 30.884 1.00 21.14 200 ALA B O 1
ATOM 3339 N N . LEU B 1 205 ? 15.258 26.527 31.888 1.00 20.11 201 LEU B N 1
ATOM 3340 C CA . LEU B 1 205 ? 16.210 27.664 31.723 1.00 19.86 201 LEU B CA 1
ATOM 3341 C C . LEU B 1 205 ? 17.490 27.372 32.512 1.00 20.09 201 LEU B C 1
ATOM 3342 O O . LEU B 1 205 ? 18.586 27.574 31.987 1.00 19.48 201 LEU B O 1
ATOM 3347 N N . LYS B 1 206 ? 17.384 26.914 33.760 1.00 20.07 202 LYS B N 1
ATOM 3348 C CA . LYS B 1 206 ? 18.576 26.700 34.607 1.00 20.94 202 LYS B CA 1
ATOM 3349 C C . LYS B 1 206 ? 19.353 25.476 34.120 1.00 20.94 202 LYS B C 1
ATOM 3350 O O . LYS B 1 206 ? 20.589 25.496 34.182 1.00 20.30 202 LYS B O 1
ATOM 3356 N N . GLU B 1 207 ? 18.655 24.471 33.615 1.00 21.96 203 GLU B N 1
ATOM 3357 C CA . GLU B 1 207 ? 19.333 23.301 33.016 1.00 22.64 203 GLU B CA 1
ATOM 3358 C C . GLU B 1 207 ? 20.106 23.767 31.771 1.00 21.08 203 GLU B C 1
ATOM 3359 O O . GLU B 1 207 ? 21.252 23.323 31.555 1.00 20.34 203 GLU B O 1
ATOM 3365 N N . TYR B 1 208 ? 19.516 24.663 30.980 1.00 20.45 204 TYR B N 1
ATOM 3366 C CA . TYR B 1 208 ? 20.222 25.177 29.773 1.00 20.83 204 TYR B CA 1
ATOM 3367 C C . TYR B 1 208 ? 21.442 26.025 30.163 1.00 19.72 204 TYR B C 1
ATOM 3368 O O . TYR B 1 208 ? 22.474 25.977 29.492 1.00 19.74 204 TYR B O 1
ATOM 3377 N N . ARG B 1 209 ? 21.374 26.760 31.274 1.00 19.91 205 ARG B N 1
ATOM 3378 C CA . ARG B 1 209 ? 22.548 27.538 31.737 1.00 20.10 205 ARG B CA 1
ATOM 3379 C C . ARG B 1 209 ? 23.696 26.575 32.041 1.00 20.37 205 ARG B C 1
ATOM 3380 O O . ARG B 1 209 ? 24.842 26.867 31.679 1.00 19.00 205 ARG B O 1
ATOM 3388 N N . ALA B 1 210 ? 23.405 25.422 32.643 1.00 20.70 206 ALA B N 1
ATOM 3389 C CA . ALA B 1 210 ? 24.431 24.393 32.924 1.00 21.34 206 ALA B CA 1
ATOM 3390 C C . ALA B 1 210 ? 24.966 23.777 31.627 1.00 22.22 206 ALA B C 1
ATOM 3391 O O . ALA B 1 210 ? 26.154 23.438 31.583 1.00 23.13 206 ALA B O 1
ATOM 3393 N N . ARG B 1 211 ? 24.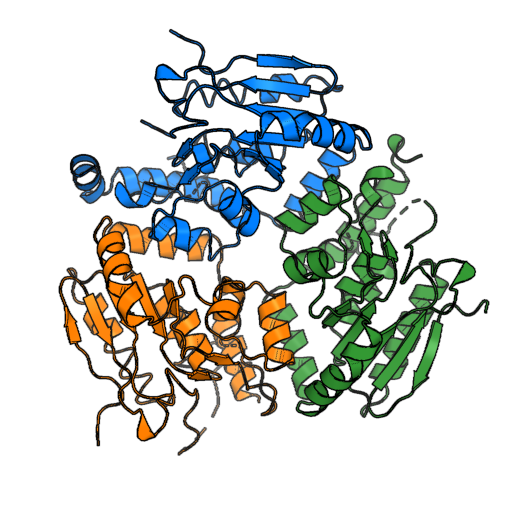123 23.617 30.607 1.00 21.19 207 ARG B N 1
ATOM 3394 C CA . ARG B 1 211 ? 24.523 23.120 29.262 1.00 22.32 207 ARG B CA 1
ATOM 3395 C C . ARG B 1 211 ? 25.503 24.094 28.593 1.00 22.44 207 ARG B C 1
ATOM 3396 O O . ARG B 1 211 ? 26.493 23.637 27.973 1.00 23.17 207 ARG B O 1
ATOM 3404 N N . LEU B 1 212 ? 25.262 25.405 28.707 1.00 21.91 208 LEU B N 1
ATOM 3405 C CA . LEU B 1 212 ? 26.051 26.447 28.001 1.00 22.91 208 LEU B CA 1
ATOM 3406 C C . LEU B 1 212 ? 27.303 26.832 28.807 1.00 21.66 208 LEU B C 1
ATOM 3407 O O . LEU B 1 212 ? 28.354 27.160 28.189 1.00 22.79 208 LEU B O 1
ATOM 3412 N N . PHE B 1 213 ? 27.204 26.847 30.137 1.00 21.66 209 PHE B N 1
ATOM 3413 C CA . PHE B 1 213 ? 28.263 27.312 31.068 1.00 21.52 209 PHE B CA 1
ATOM 3414 C C . PHE B 1 213 ? 28.466 26.261 32.146 1.00 22.78 209 PHE B C 1
ATOM 3415 O O . PHE B 1 213 ? 28.144 26.486 33.305 1.00 21.56 209 PHE B O 1
ATOM 3423 N N . PRO B 1 214 ? 28.990 25.090 31.757 1.00 24.87 210 PRO B N 1
ATOM 3424 C CA . PRO B 1 214 ? 29.152 23.979 32.694 1.00 25.46 210 PRO B CA 1
ATOM 3425 C C . PRO B 1 214 ? 30.285 24.190 33.700 1.00 26.14 210 PRO B C 1
ATOM 3426 O O . PRO B 1 214 ? 31.247 24.912 33.386 1.00 25.97 210 PRO B O 1
ATOM 3430 N N . ARG B 1 215 ? 30.196 23.466 34.820 1.00 25.23 211 ARG B N 1
ATOM 3431 C CA . ARG B 1 215 ? 31.329 23.367 35.766 1.00 25.47 211 ARG B CA 1
ATOM 3432 C C . ARG B 1 215 ? 31.808 21.922 35.561 1.00 28.18 211 ARG B C 1
ATOM 3433 O O . ARG B 1 215 ? 30.943 21.039 35.489 1.00 27.79 211 ARG B O 1
ATOM 3441 N N . ASP B 1 216 ? 33.105 21.680 35.426 1.00 27.32 212 ASP B N 1
ATOM 3442 C CA . ASP B 1 216 ? 33.566 20.302 35.108 1.00 30.06 212 ASP B CA 1
ATOM 3443 C C . ASP B 1 216 ? 33.271 19.330 36.250 1.00 29.42 212 ASP B C 1
ATOM 3444 O O . ASP B 1 216 ? 33.097 19.771 37.379 1.00 28.74 212 ASP B O 1
ATOM 3449 N N . ALA B 1 217 ? 33.278 18.037 35.938 1.00 32.40 213 ALA B N 1
ATOM 3450 C CA . ALA B 1 217 ? 32.902 17.003 36.923 1.00 32.44 213 ALA B CA 1
ATOM 3451 C C . ALA B 1 217 ? 33.865 16.956 38.110 1.00 33.55 213 ALA B C 1
ATOM 3452 O O . ALA B 1 217 ? 33.416 16.577 39.189 1.00 37.20 213 ALA B O 1
ATOM 3454 N N . ARG B 1 218 ? 35.124 17.321 37.900 1.00 29.30 214 ARG B N 1
ATOM 3455 C CA . ARG B 1 218 ? 36.133 17.222 38.988 1.00 30.08 214 ARG B CA 1
ATOM 3456 C C . ARG B 1 218 ? 36.198 18.511 39.824 1.00 28.54 214 ARG B C 1
ATOM 3457 O O . ARG B 1 218 ? 36.928 18.506 40.826 1.00 26.11 214 ARG B O 1
ATOM 3465 N N . LEU B 1 219 ? 35.485 19.574 39.468 1.00 26.48 215 LEU B N 1
ATOM 3466 C CA . LEU B 1 219 ? 35.702 20.886 40.131 1.00 25.37 215 LEU B CA 1
ATOM 3467 C C . LEU B 1 219 ? 35.270 20.833 41.600 1.00 25.97 215 LEU B C 1
ATOM 3468 O O . LEU B 1 219 ? 36.014 21.400 42.423 1.00 26.16 215 LEU B O 1
ATOM 3473 N N . GLY B 1 220 ? 34.112 20.251 41.915 1.00 25.42 216 GLY B N 1
ATOM 3474 C CA . GLY B 1 220 ? 33.620 20.216 43.310 1.00 27.45 216 GLY B CA 1
ATOM 3475 C C . GLY B 1 220 ? 34.642 19.542 44.205 1.00 27.42 216 GLY B C 1
ATOM 3476 O O . GLY B 1 220 ? 34.949 20.073 45.297 1.00 27.64 216 GLY B O 1
ATOM 3477 N N . HIS B 1 221 ? 35.217 18.438 43.738 1.00 26.66 217 HIS B N 1
ATOM 3478 C CA . HIS B 1 221 ? 36.267 17.721 44.508 1.00 27.14 217 HIS B CA 1
ATOM 3479 C C . HIS B 1 221 ? 37.512 18.609 44.614 1.00 26.94 217 HIS B C 1
ATOM 3480 O O . HIS B 1 221 ? 38.067 18.736 45.722 1.00 27.85 217 HIS B O 1
ATOM 3487 N N . ASP B 1 222 ? 37.969 19.165 43.488 1.00 26.09 218 ASP B N 1
ATOM 3488 C CA . ASP B 1 222 ? 39.235 19.947 43.448 1.00 27.62 218 ASP B CA 1
ATOM 3489 C C . ASP B 1 222 ? 39.115 21.192 44.357 1.00 27.10 218 ASP B C 1
ATOM 3490 O O . ASP B 1 222 ? 40.081 21.506 45.094 1.00 27.02 218 ASP B O 1
ATOM 3495 N N . ALA B 1 223 ? 37.963 21.858 44.348 1.00 26.29 219 ALA B N 1
ATOM 3496 C CA . ALA B 1 223 ? 37.707 23.072 45.161 1.00 25.83 219 ALA B CA 1
ATOM 3497 C C . ALA B 1 223 ? 37.636 22.680 46.640 1.00 26.91 219 ALA B C 1
ATOM 3498 O O . ALA B 1 223 ? 38.199 23.391 47.473 1.00 25.69 219 ALA B O 1
ATOM 3500 N N . SER B 1 224 ? 36.936 21.587 46.969 1.00 26.48 220 SER B N 1
ATOM 3501 C CA . SER B 1 224 ? 36.798 21.092 48.361 1.00 27.19 220 SER B CA 1
ATOM 3502 C C . SER B 1 224 ? 38.182 20.741 48.912 1.00 27.75 220 SER B C 1
ATOM 3503 O O . SER B 1 224 ? 38.495 21.097 50.090 1.00 29.48 220 SER B O 1
ATOM 3506 N N . ARG B 1 225 ? 38.990 20.062 48.102 1.00 29.76 221 ARG B N 1
ATOM 3507 C CA . ARG B 1 225 ? 40.327 19.570 48.514 1.00 32.04 221 ARG B CA 1
ATOM 3508 C C . ARG B 1 225 ? 41.226 20.787 48.781 1.00 31.84 221 ARG B C 1
ATOM 3509 O O . ARG B 1 225 ? 41.981 20.778 49.766 1.00 31.58 221 ARG B O 1
ATOM 3517 N N . LEU B 1 226 ? 41.123 21.827 47.962 1.00 30.99 222 LEU B N 1
ATOM 3518 C CA . LEU B 1 226 ? 42.030 22.998 48.081 1.00 31.39 222 LEU B CA 1
ATOM 3519 C C . LEU B 1 226 ? 41.700 23.731 49.388 1.00 33.72 222 LEU B C 1
ATOM 3520 O O . LEU B 1 226 ? 42.638 24.183 50.080 1.00 35.57 222 LEU B O 1
ATOM 3525 N N . LEU B 1 227 ? 40.415 23.815 49.742 1.00 36.01 223 LEU B N 1
ATOM 3526 C CA . LEU B 1 227 ? 39.976 24.461 51.001 1.00 38.54 223 LEU B CA 1
ATOM 3527 C C . LEU B 1 227 ? 40.488 23.632 52.192 1.00 41.02 223 LEU B C 1
ATOM 3528 O O . LEU B 1 227 ? 41.119 24.242 53.064 1.00 40.71 223 LEU B O 1
ATOM 3533 N N . ILE B 1 228 ? 40.364 22.293 52.182 1.00 42.15 224 ILE B N 1
ATOM 3534 C CA . ILE B 1 228 ? 40.890 21.402 53.264 1.00 44.60 224 ILE B CA 1
ATOM 3535 C C . ILE B 1 228 ? 42.418 21.459 53.319 1.00 46.96 224 ILE B C 1
ATOM 3536 O O . ILE B 1 228 ? 42.943 21.630 54.439 1.00 48.71 224 ILE B O 1
ATOM 3541 N N . GLU B 1 229 ? 43.105 21.276 52.186 1.00 45.22 225 GLU B N 1
ATOM 3542 C CA . GLU B 1 229 ? 44.592 21.280 52.120 1.00 47.00 225 GLU B CA 1
ATOM 3543 C C . GLU B 1 229 ? 45.104 22.524 52.856 1.00 47.52 225 GLU B C 1
ATOM 3544 O O . GLU B 1 229 ? 46.153 22.438 53.513 1.00 49.22 225 GLU B O 1
ATOM 3550 N N . ARG B 1 230 ? 44.383 23.642 52.770 1.00 43.78 226 ARG B N 1
ATOM 3551 C CA . ARG B 1 230 ? 44.689 24.838 53.590 1.00 44.46 226 ARG B CA 1
ATOM 3552 C C . ARG B 1 230 ? 43.598 24.961 54.672 1.00 45.29 226 ARG B C 1
ATOM 3553 O O . ARG B 1 230 ? 43.745 24.751 55.873 1.00 52.69 226 ARG B O 1
ATOM 3561 N N . GLY C 1 1 ? 70.595 53.449 30.197 0.50 53.58 -3 GLY C N 1
ATOM 3562 C CA . GLY C 1 1 ? 70.292 53.927 28.817 0.50 53.31 -3 GLY C CA 1
ATOM 3563 C C . GLY C 1 1 ? 69.951 52.765 27.891 0.50 53.02 -3 GLY C C 1
ATOM 3564 O O . GLY C 1 1 ? 68.815 52.303 27.856 0.50 52.30 -3 GLY C O 1
ATOM 3565 N N . PRO C 1 2 ? 70.931 52.225 27.131 0.50 53.63 -2 PRO C N 1
ATOM 3566 C CA . PRO C 1 2 ? 70.658 51.109 26.230 0.50 52.82 -2 PRO C CA 1
ATOM 3567 C C . PRO C 1 2 ? 69.943 49.954 26.954 0.50 50.45 -2 PRO C C 1
ATOM 3568 O O . PRO C 1 2 ? 69.195 49.269 26.295 0.50 48.80 -2 PRO C O 1
ATOM 3572 N N . GLY C 1 3 ? 70.191 49.766 28.261 1.00 50.32 -1 GLY C N 1
ATOM 3573 C CA . GLY C 1 3 ? 69.555 48.730 29.105 1.00 47.55 -1 GLY C CA 1
ATOM 3574 C C . GLY C 1 3 ? 68.040 48.871 29.085 1.00 43.58 -1 GLY C C 1
ATOM 3575 O O . GLY C 1 3 ? 67.530 49.929 29.498 1.00 43.48 -1 GLY C O 1
ATOM 3576 N N . SER C 1 4 ? 67.323 47.866 28.596 1.00 40.99 0 SER C N 1
ATOM 3577 C CA . SER C 1 4 ? 65.851 47.960 28.428 1.00 38.54 0 SER C CA 1
ATOM 3578 C C . SER C 1 4 ? 65.158 47.986 29.800 1.00 36.19 0 SER C C 1
ATOM 3579 O O . SER C 1 4 ? 64.095 48.642 29.916 1.00 34.21 0 SER C O 1
ATOM 3582 N N . VAL C 1 5 ? 65.691 47.251 30.778 1.00 34.54 1 VAL C N 1
ATOM 3583 C CA . VAL C 1 5 ? 65.059 47.078 32.119 1.00 34.30 1 VAL C CA 1
ATOM 3584 C C . VAL C 1 5 ? 66.054 47.462 33.214 1.00 35.79 1 VAL C C 1
ATOM 3585 O O . VAL C 1 5 ? 67.216 46.979 33.165 1.00 35.17 1 VAL C O 1
ATOM 3589 N N . ARG C 1 6 ? 65.608 48.274 34.175 1.00 35.26 2 ARG C N 1
ATOM 3590 C CA . ARG C 1 6 ? 66.326 48.517 35.449 1.00 36.64 2 ARG C CA 1
ATOM 3591 C C . ARG C 1 6 ? 65.593 47.797 36.583 1.00 35.13 2 ARG C C 1
ATOM 3592 O O . ARG C 1 6 ? 64.375 48.027 36.765 1.00 33.53 2 ARG C O 1
ATOM 3600 N N . VAL C 1 7 ? 66.318 46.969 37.333 1.00 35.10 3 VAL C N 1
ATOM 3601 C CA . VAL C 1 7 ? 65.774 46.179 38.480 1.00 34.66 3 VAL C CA 1
ATOM 3602 C C . VAL C 1 7 ? 66.074 46.920 39.786 1.00 35.95 3 VAL C C 1
ATOM 3603 O O . VAL C 1 7 ? 67.258 47.269 40.020 1.00 35.26 3 VAL C O 1
ATOM 3607 N N . VAL C 1 8 ? 65.042 47.228 40.559 1.00 35.43 4 VAL C N 1
ATOM 3608 C CA . VAL C 1 8 ? 65.141 47.836 41.909 1.00 37.63 4 VAL C CA 1
ATOM 3609 C C . VAL C 1 8 ? 64.677 46.750 42.865 1.00 39.54 4 VAL C C 1
ATOM 3610 O O . VAL C 1 8 ? 63.519 46.297 42.722 1.00 36.05 4 VAL C O 1
ATOM 3614 N N . ARG C 1 9 ? 65.511 46.338 43.817 1.00 41.23 5 ARG C N 1
ATOM 3615 C CA . ARG C 1 9 ? 65.072 45.394 44.873 1.00 45.06 5 ARG C CA 1
ATOM 3616 C C . ARG C 1 9 ? 64.441 46.203 46.015 1.00 45.16 5 ARG C C 1
ATOM 3617 O O . ARG C 1 9 ? 64.861 47.352 46.263 1.00 47.03 5 ARG C O 1
ATOM 3625 N N . GLY C 1 10 ? 63.430 45.616 46.663 1.00 44.14 6 GLY C N 1
ATOM 3626 C CA . GLY C 1 10 ? 62.640 46.233 47.746 1.00 43.07 6 GLY C CA 1
ATOM 3627 C C . GLY C 1 10 ? 62.413 45.244 48.876 1.00 44.05 6 GLY C C 1
ATOM 3628 O O . GLY C 1 10 ? 63.029 44.159 48.837 1.00 45.44 6 GLY C O 1
ATOM 3629 N N . ARG C 1 11 ? 61.551 45.611 49.829 1.00 44.43 7 ARG C N 1
ATOM 3630 C CA . ARG C 1 11 ? 61.144 44.803 50.999 1.00 44.57 7 ARG C CA 1
ATOM 3631 C C . ARG C 1 11 ? 60.031 43.846 50.565 1.00 40.12 7 ARG C C 1
ATOM 3632 O O . ARG C 1 11 ? 58.902 44.318 50.366 1.00 41.73 7 ARG C O 1
ATOM 3634 N N . GLY C 1 12 ? 60.382 42.587 50.314 1.00 37.62 8 GLY C N 1
ATOM 3635 C CA . GLY C 1 12 ? 59.400 41.587 49.855 1.00 34.75 8 GLY C CA 1
ATOM 3636 C C . GLY C 1 12 ? 58.940 41.826 48.427 1.00 32.99 8 GLY C C 1
ATOM 3637 O O . GLY C 1 12 ? 57.897 41.287 48.053 1.00 29.55 8 GLY C O 1
ATOM 3638 N N . LEU C 1 13 ? 59.704 42.608 47.665 1.00 32.71 9 LEU C N 1
ATOM 3639 C CA . L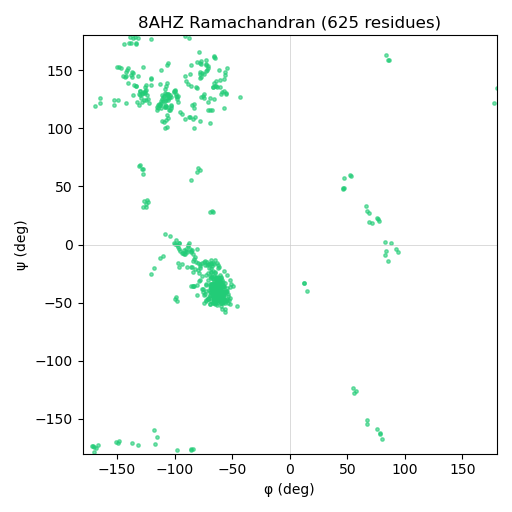EU C 1 13 ? 59.278 42.942 46.290 1.00 33.04 9 LEU C CA 1
ATOM 3640 C C . LEU C 1 13 ? 60.455 43.185 45.352 1.00 31.87 9 LEU C C 1
ATOM 3641 O O . LEU C 1 13 ? 61.534 43.559 45.827 1.00 32.05 9 LEU C O 1
ATOM 3646 N N . LEU C 1 14 ? 60.233 42.929 44.071 1.00 29.18 10 LEU C N 1
ATOM 3647 C CA . LEU C 1 14 ? 61.240 43.274 43.050 1.00 28.81 10 LEU C CA 1
ATOM 3648 C C . LEU C 1 14 ? 60.513 44.121 42.009 1.00 28.97 10 LEU C C 1
ATOM 3649 O O . LEU C 1 14 ? 59.411 43.745 41.615 1.00 27.43 10 LEU C O 1
ATOM 3654 N N . ARG C 1 15 ? 61.102 45.249 41.654 1.00 29.03 11 ARG C N 1
ATOM 3655 C CA . ARG C 1 15 ? 60.544 46.136 40.614 1.00 28.66 11 ARG C CA 1
ATOM 3656 C C . ARG C 1 15 ? 61.399 46.050 39.348 1.00 28.73 11 ARG C C 1
ATOM 3657 O O . ARG C 1 15 ? 62.640 46.253 39.423 1.00 30.24 11 ARG C O 1
ATOM 3665 N N . ALA C 1 16 ? 60.736 45.826 38.213 1.00 27.09 12 ALA C N 1
ATOM 3666 C CA . ALA C 1 16 ? 61.327 45.894 36.866 1.00 26.63 12 ALA C CA 1
ATOM 3667 C C . ALA C 1 16 ? 60.797 47.168 36.225 1.00 27.40 12 ALA C C 1
ATOM 3668 O O . ALA C 1 16 ? 59.566 47.286 36.061 1.00 26.55 12 ALA C O 1
ATOM 3670 N N . VAL C 1 17 ? 61.699 48.090 35.885 1.00 27.32 13 VAL C N 1
ATOM 3671 C CA . VAL C 1 17 ? 61.337 49.404 35.289 1.00 28.05 13 VAL C CA 1
ATOM 3672 C C . VAL C 1 17 ? 61.765 49.379 33.820 1.00 28.47 13 VAL C C 1
ATOM 3673 O O . VAL C 1 17 ? 62.960 49.136 33.541 1.00 28.05 13 VAL C O 1
ATOM 3677 N N . LEU C 1 18 ? 60.815 49.552 32.913 1.00 27.70 14 LEU C N 1
ATOM 3678 C CA . LEU C 1 18 ? 61.132 49.769 31.478 1.00 28.97 14 LEU C CA 1
ATOM 3679 C C . LEU C 1 18 ? 61.783 51.150 31.372 1.00 30.50 14 LEU C C 1
ATOM 3680 O O . LEU C 1 18 ? 61.128 52.147 31.736 1.00 29.07 14 LEU C O 1
ATOM 3685 N N . ASP C 1 19 ? 63.052 51.192 30.960 1.00 31.01 15 ASP C N 1
ATOM 3686 C CA . ASP C 1 19 ? 63.940 52.349 31.253 1.00 32.65 15 ASP C CA 1
ATOM 3687 C C . ASP C 1 19 ? 64.515 52.954 29.957 1.00 32.97 15 ASP C C 1
ATOM 3688 O O . ASP C 1 19 ? 65.676 53.437 29.994 1.00 33.07 15 ASP C O 1
ATOM 3693 N N . ARG C 1 20 ? 63.729 52.993 28.879 1.00 32.72 16 ARG C N 1
ATOM 3694 C CA . ARG C 1 20 ? 64.097 53.631 27.587 1.00 34.24 16 ARG C CA 1
ATOM 3695 C C . ARG C 1 20 ? 62.995 54.608 27.185 1.00 33.07 16 ARG C C 1
ATOM 3696 O O . ARG C 1 20 ? 62.341 54.418 26.155 1.00 33.09 16 ARG C O 1
ATOM 3704 N N . PRO C 1 21 ? 62.787 55.693 27.970 1.00 33.86 17 PRO C N 1
ATOM 3705 C CA . PRO C 1 21 ? 61.664 56.602 27.740 1.00 33.66 17 PRO C CA 1
ATOM 3706 C C . PRO C 1 21 ? 61.721 57.296 26.365 1.00 35.23 17 PRO C C 1
ATOM 3707 O O . PRO C 1 21 ? 60.690 57.501 25.742 1.00 33.25 17 PRO C O 1
ATOM 3711 N N . GLU C 1 22 ? 62.918 57.630 25.880 1.00 37.57 18 GLU C N 1
ATOM 3712 C CA . GLU C 1 22 ? 63.050 58.362 24.592 1.00 39.86 18 GLU C CA 1
ATOM 3713 C C . GLU C 1 22 ? 62.748 57.445 23.400 1.00 39.72 18 GLU C C 1
ATOM 3714 O O . GLU C 1 22 ? 62.341 57.984 22.352 1.00 42.67 18 GLU C O 1
ATOM 3720 N N . ARG C 1 23 ? 62.938 56.130 23.533 1.00 38.06 19 ARG C N 1
ATOM 3721 C CA . ARG C 1 23 ? 62.622 55.131 22.477 1.00 38.16 19 ARG C CA 1
ATOM 3722 C C . ARG C 1 23 ? 61.160 54.680 22.632 1.00 36.04 19 ARG C C 1
ATOM 3723 O O . ARG C 1 23 ? 60.701 53.884 21.807 1.00 35.82 19 ARG C O 1
ATOM 3731 N N . ARG C 1 24 ? 60.461 55.201 23.643 1.00 35.48 20 ARG C N 1
ATOM 3732 C CA . ARG C 1 24 ? 59.047 54.864 23.973 1.00 33.41 20 ARG C CA 1
ATOM 3733 C C . ARG C 1 24 ? 58.943 53.404 24.443 1.00 31.00 20 ARG C C 1
ATOM 3734 O O . ARG C 1 24 ? 57.870 52.802 24.280 1.00 29.89 20 ARG C O 1
ATOM 3742 N N . ASN C 1 25 ? 59.990 52.838 25.050 1.00 29.80 21 ASN C N 1
ATOM 3743 C CA . ASN C 1 25 ? 59.909 51.528 25.753 1.00 29.04 21 ASN C CA 1
ATOM 3744 C C . ASN C 1 25 ? 59.328 50.463 24.828 1.00 28.47 21 ASN C C 1
ATOM 3745 O O . ASN C 1 25 ? 58.315 49.826 25.114 1.00 28.19 21 ASN C O 1
ATOM 3750 N N . PRO C 1 26 ? 59.978 50.208 23.678 1.00 30.00 22 PRO C N 1
ATOM 3751 C CA . PRO C 1 26 ? 59.473 49.238 22.717 1.00 29.56 22 PRO C CA 1
ATOM 3752 C C . PRO C 1 26 ? 59.776 47.814 23.180 1.00 30.00 22 PRO C C 1
ATOM 3753 O O . PRO C 1 26 ? 60.685 47.631 23.977 1.00 31.10 22 PRO C O 1
ATOM 3757 N N . ILE C 1 27 ? 58.977 46.863 22.699 1.00 29.38 23 ILE C N 1
ATOM 3758 C CA . ILE C 1 27 ? 59.200 45.412 22.914 1.00 30.20 23 ILE C CA 1
ATOM 3759 C C . ILE C 1 27 ? 60.203 44.947 21.866 1.00 32.78 23 ILE C C 1
ATOM 3760 O O . ILE C 1 27 ? 59.919 45.057 20.660 1.00 33.43 23 ILE C O 1
ATOM 3765 N N . ASP C 1 28 ? 61.355 44.484 22.317 1.00 33.88 24 ASP C N 1
ATOM 3766 C CA . ASP C 1 28 ? 62.347 43.815 21.445 1.00 34.85 24 ASP C CA 1
ATOM 3767 C C . ASP C 1 28 ? 62.785 42.559 22.192 1.00 34.69 24 ASP C C 1
ATOM 3768 O O . ASP C 1 28 ? 62.339 42.370 23.318 1.00 32.42 24 ASP C O 1
ATOM 3773 N N . ALA C 1 29 ? 63.577 41.692 21.562 1.00 36.09 25 ALA C N 1
ATOM 3774 C CA . ALA C 1 29 ? 63.998 40.417 22.175 1.00 38.22 25 ALA C CA 1
ATOM 3775 C C . ALA C 1 29 ? 64.701 40.720 23.505 1.00 39.17 25 ALA C C 1
ATOM 3776 O O . ALA C 1 29 ? 64.510 39.949 24.466 1.00 40.36 25 ALA C O 1
ATOM 3778 N N . GLY C 1 30 ? 65.459 41.818 23.560 1.00 38.34 26 GLY C N 1
ATOM 3779 C CA . GLY C 1 30 ? 66.188 42.284 24.752 1.00 38.47 26 GLY C CA 1
ATOM 3780 C C . GLY C 1 30 ? 65.265 42.581 25.920 1.00 35.62 26 GLY C C 1
ATOM 3781 O O . GLY C 1 30 ? 65.573 42.141 27.036 1.00 35.97 26 GLY C O 1
ATOM 3782 N N . LEU C 1 31 ? 64.192 43.339 25.700 1.00 34.79 27 LEU C N 1
ATOM 3783 C CA . LEU C 1 31 ? 63.210 43.650 26.773 1.00 33.06 27 LEU C CA 1
ATOM 3784 C C . LEU C 1 31 ? 62.653 42.324 27.308 1.00 31.54 27 LEU C C 1
ATOM 3785 O O . LEU C 1 31 ? 62.522 42.195 28.538 1.00 31.22 27 LEU C O 1
ATOM 3790 N N . LEU C 1 32 ? 62.275 41.387 26.426 1.00 30.82 28 LEU C N 1
ATOM 3791 C CA . LEU C 1 32 ? 61.551 40.162 26.851 1.00 30.99 28 LEU C CA 1
ATOM 3792 C C . LEU C 1 32 ? 62.506 39.279 27.661 1.00 31.25 28 LEU C C 1
ATOM 3793 O O . LEU C 1 32 ? 62.102 38.759 28.726 1.00 31.56 28 LEU C O 1
ATOM 3798 N N . THR C 1 33 ? 63.754 39.175 27.225 1.00 32.59 29 THR C N 1
ATOM 3799 C CA . THR C 1 33 ? 64.782 38.397 27.961 1.00 33.13 29 THR C CA 1
ATOM 3800 C C . THR C 1 33 ? 65.027 39.053 29.318 1.00 32.18 29 THR C C 1
ATOM 3801 O O . THR C 1 33 ? 65.146 38.309 30.308 1.00 33.16 29 THR C O 1
ATOM 3805 N N . SER C 1 34 ? 65.138 40.380 29.375 1.00 32.10 30 SER C N 1
ATOM 3806 C CA . SER C 1 34 ? 65.441 41.109 30.635 1.00 32.33 30 SER C CA 1
ATOM 3807 C C . SER C 1 34 ? 64.283 40.948 31.625 1.00 30.71 30 SER C C 1
ATOM 3808 O O . SER C 1 34 ? 64.539 40.717 32.818 1.00 29.84 30 SER C O 1
ATOM 3811 N N . LEU C 1 35 ? 63.038 41.048 31.158 1.00 29.05 31 LEU C N 1
ATOM 3812 C CA . LEU C 1 35 ? 61.872 40.878 32.058 1.00 28.61 31 LEU C CA 1
ATOM 3813 C C . LEU C 1 35 ? 61.803 39.447 32.587 1.00 27.61 31 LEU C C 1
ATOM 3814 O O . LEU C 1 35 ? 61.503 39.254 33.773 1.00 27.63 31 LEU C O 1
ATOM 3819 N N . ALA C 1 36 ? 62.060 38.463 31.740 1.00 28.16 32 ALA C N 1
ATOM 3820 C CA . ALA C 1 36 ? 62.036 37.040 32.114 1.00 29.92 32 ALA C CA 1
ATOM 3821 C C . ALA C 1 36 ? 63.130 36.812 33.162 1.00 31.36 32 ALA C C 1
ATOM 3822 O O . ALA C 1 36 ? 62.877 36.136 34.149 1.00 31.84 32 ALA C O 1
ATOM 3824 N N . ARG C 1 37 ? 64.317 37.385 32.964 1.00 33.05 33 ARG C N 1
ATOM 3825 C CA . ARG C 1 37 ? 65.425 37.262 33.947 1.00 34.62 33 ARG C CA 1
ATOM 3826 C C . ARG C 1 37 ? 65.061 37.953 35.264 1.00 32.81 33 ARG C C 1
ATOM 3827 O O . ARG C 1 37 ? 65.407 37.394 36.309 1.00 33.11 33 ARG C O 1
ATOM 3835 N N . ALA C 1 38 ? 64.400 39.118 35.228 1.00 31.50 34 ALA C N 1
ATOM 3836 C CA . ALA C 1 38 ? 63.969 39.840 36.453 1.00 31.09 34 ALA C CA 1
ATOM 3837 C C . ALA C 1 38 ? 62.918 39.000 37.202 1.00 30.31 34 ALA C C 1
ATOM 3838 O O . ALA C 1 38 ? 63.002 38.896 38.451 1.00 29.75 34 ALA C O 1
ATOM 3840 N N . LEU C 1 39 ? 61.986 38.381 36.487 1.00 29.84 35 LEU C N 1
ATOM 3841 C CA . LEU C 1 39 ? 60.973 37.511 37.128 1.00 29.67 35 LEU C CA 1
ATOM 3842 C C . LEU C 1 39 ? 61.679 36.284 37.730 1.00 31.37 35 LEU C C 1
ATOM 3843 O O . LEU C 1 39 ? 61.327 35.878 38.834 1.00 30.54 35 LEU C O 1
ATOM 3848 N N . ASP C 1 40 ? 62.677 35.727 37.042 1.00 32.09 36 ASP C N 1
ATOM 3849 C CA . ASP C 1 40 ? 63.483 34.600 37.575 1.00 33.53 36 ASP C CA 1
ATOM 3850 C C . ASP C 1 40 ? 64.154 35.025 38.889 1.00 32.74 36 ASP C C 1
ATOM 3851 O O . ASP C 1 40 ? 64.147 34.237 39.833 1.00 31.14 36 ASP C O 1
ATOM 3856 N N . GLN C 1 41 ? 64.731 36.226 38.932 1.00 33.22 37 GLN C N 1
ATOM 3857 C CA . GLN C 1 41 ? 65.447 36.749 40.130 1.00 34.18 37 GLN C CA 1
ATOM 3858 C C . GLN C 1 41 ? 64.465 36.888 41.296 1.00 32.88 37 GLN C C 1
ATOM 3859 O O . GLN C 1 41 ? 64.811 36.452 42.439 1.00 33.88 37 GLN C O 1
ATOM 3865 N N . ALA C 1 42 ? 63.279 37.433 41.013 1.00 31.05 38 ALA C N 1
ATOM 3866 C CA . ALA C 1 42 ? 62.206 37.636 42.014 1.00 30.73 38 ALA C CA 1
ATOM 3867 C C . ALA C 1 42 ? 61.750 36.264 42.533 1.00 30.12 38 ALA C C 1
ATOM 3868 O O . ALA C 1 42 ? 61.688 36.109 43.743 1.00 31.84 38 ALA C O 1
ATOM 3870 N N . GLU C 1 43 ? 61.499 35.292 41.661 1.00 30.12 39 GLU C N 1
ATOM 3871 C CA . GLU C 1 43 ? 60.948 33.972 42.073 1.00 31.53 39 GLU C CA 1
ATOM 3872 C C . GLU C 1 43 ? 62.001 33.187 42.878 1.00 33.45 39 GLU C C 1
ATOM 3873 O O . GLU C 1 43 ? 61.632 32.482 43.835 1.00 32.11 39 GLU C O 1
ATOM 3879 N N . SER C 1 44 ? 63.280 33.353 42.546 1.00 35.22 40 SER C N 1
ATOM 3880 C CA . SER C 1 44 ? 64.392 32.610 43.197 1.00 38.10 40 SER C CA 1
ATOM 3881 C C . SER C 1 44 ? 64.548 33.054 44.660 1.00 39.07 40 SER C C 1
ATOM 3882 O O . SER C 1 44 ? 65.075 32.252 45.452 1.00 39.75 40 SER C O 1
ATOM 3885 N N . ASP C 1 45 ? 64.177 34.295 44.997 1.00 37.69 41 ASP C N 1
ATOM 3886 C CA . ASP C 1 45 ? 64.215 34.817 46.386 1.00 39.05 41 ASP C CA 1
ATOM 3887 C C . ASP C 1 45 ? 62.949 34.348 47.118 1.00 39.56 41 ASP C C 1
ATOM 3888 O O . ASP C 1 45 ? 61.850 34.879 46.807 1.00 36.30 41 ASP C O 1
ATOM 3893 N N . GLN C 1 46 ? 63.074 33.424 48.075 1.00 40.75 42 GLN C N 1
ATOM 3894 C CA . GLN C 1 46 ? 61.885 32.837 48.749 1.00 42.35 42 GLN C CA 1
ATOM 3895 C C . GLN C 1 46 ? 61.171 33.888 49.611 1.00 39.63 42 GLN C C 1
ATOM 3896 O O . GLN C 1 46 ? 59.998 33.673 49.891 1.00 40.56 42 GLN C O 1
ATOM 3902 N N . ASP C 1 47 ? 61.821 34.994 49.978 1.00 39.22 43 ASP C N 1
ATOM 3903 C CA . ASP C 1 47 ? 61.181 36.105 50.734 1.00 39.87 43 ASP C CA 1
ATOM 3904 C C . ASP C 1 47 ? 60.484 37.110 49.802 1.00 35.84 43 ASP C C 1
ATOM 3905 O O . ASP C 1 47 ? 59.811 38.020 50.319 1.00 36.89 43 ASP C O 1
ATOM 3910 N N . CYS C 1 48 ? 60.617 36.990 48.482 1.00 33.54 44 CYS C N 1
ATOM 3911 C CA . CYS C 1 48 ? 59.970 37.943 47.548 1.00 30.82 44 CYS C CA 1
ATOM 3912 C C . CYS C 1 48 ? 58.503 37.524 47.401 1.00 28.96 44 CYS C C 1
ATOM 3913 O O . CYS C 1 48 ? 58.261 36.308 47.281 1.00 29.42 44 CYS C O 1
ATOM 3916 N N . ARG C 1 49 ? 57.575 38.475 47.471 0.50 26.37 45 ARG C N 1
ATOM 3917 C CA A ARG C 1 49 ? 56.116 38.196 47.403 0.50 26.57 45 ARG C CA 1
ATOM 3918 C CA B ARG C 1 49 ? 56.123 38.175 47.385 0.50 26.82 45 ARG C CA 1
ATOM 3919 C C . ARG C 1 49 ? 55.489 38.898 46.193 0.50 24.13 45 ARG C C 1
ATOM 3920 O O . ARG C 1 49 ? 54.471 38.449 45.754 0.50 20.33 45 ARG C O 1
ATOM 3935 N N . VAL C 1 50 ? 56.095 39.986 45.727 1.00 24.39 46 VAL C N 1
ATOM 3936 C CA . VAL C 1 50 ? 55.468 40.885 44.707 1.00 24.49 46 VAL C CA 1
ATOM 3937 C C . VAL C 1 50 ? 56.488 41.223 43.612 1.00 24.41 46 VAL C C 1
ATOM 3938 O O . VAL C 1 50 ? 57.653 41.547 43.929 1.00 25.68 46 VAL C O 1
ATOM 3942 N N . PHE C 1 51 ? 56.028 41.171 42.354 1.00 23.06 47 PHE C N 1
ATOM 3943 C CA . PHE C 1 51 ? 56.748 41.640 41.159 1.00 24.26 47 PHE C CA 1
ATOM 3944 C C . PHE C 1 51 ? 55.998 42.857 40.613 1.00 23.90 47 PHE C C 1
ATOM 3945 O O . PHE C 1 51 ? 54.845 42.713 40.200 1.00 23.43 47 PHE C O 1
ATOM 3953 N N . VAL C 1 52 ? 56.682 43.997 40.552 1.00 23.47 48 VAL C N 1
ATOM 3954 C CA . VAL C 1 52 ? 56.097 45.277 40.075 1.00 23.97 48 VAL C CA 1
ATOM 3955 C C . VAL C 1 52 ? 56.729 45.613 38.733 1.00 25.03 48 VAL C C 1
ATOM 3956 O O . VAL C 1 52 ? 57.959 45.721 38.665 1.00 25.06 48 VAL C O 1
ATOM 3960 N N . LEU C 1 53 ? 55.886 45.793 37.721 1.00 23.71 49 LEU C N 1
ATOM 3961 C CA . LEU C 1 53 ? 56.296 46.275 36.392 1.00 24.85 49 LEU C CA 1
ATOM 3962 C C . LEU C 1 53 ? 55.890 47.745 36.283 1.00 24.29 49 LEU C C 1
ATOM 3963 O O . LEU C 1 53 ? 54.691 48.045 36.332 1.00 24.26 49 LEU C O 1
ATOM 3968 N N . SER C 1 54 ? 56.846 48.624 36.068 1.00 23.33 50 SER C N 1
ATOM 3969 C CA . SER C 1 54 ? 56.572 50.062 35.871 1.00 24.08 50 SER C CA 1
ATOM 3970 C C . SER C 1 54 ? 57.466 50.570 34.745 1.00 24.82 50 SER C C 1
ATOM 3971 O O . SER C 1 54 ? 58.220 49.766 34.166 1.00 25.14 50 SER C O 1
ATOM 3974 N N . SER C 1 55 ? 57.339 51.844 34.415 1.00 24.68 51 SER C N 1
ATOM 3975 C CA . SER C 1 55 ? 57.941 52.388 33.188 1.00 24.87 51 SER C CA 1
ATOM 3976 C C . SER C 1 55 ? 58.327 53.852 33.389 1.00 25.55 51 SER C C 1
ATOM 3977 O O . SER C 1 55 ? 58.337 54.337 34.525 1.00 26.08 51 SER C O 1
ATOM 3980 N N . THR C 1 56 ? 58.693 54.481 32.292 1.00 26.64 52 THR C N 1
ATOM 3981 C CA . THR C 1 56 ? 59.327 55.813 32.229 1.00 28.08 52 THR C CA 1
ATOM 3982 C C . THR C 1 56 ? 58.770 56.563 31.022 1.00 28.43 52 THR C C 1
ATOM 3983 O O . THR C 1 56 ? 58.473 55.914 30.000 1.00 27.77 52 THR C O 1
ATOM 3987 N N . GLY C 1 57 ? 58.677 57.885 31.134 1.00 29.36 53 GLY C N 1
ATOM 3988 C CA . GLY C 1 57 ? 58.337 58.758 30.008 1.00 31.03 53 GLY C CA 1
ATOM 3989 C C . GLY C 1 57 ? 56.858 58.697 29.683 1.00 30.27 53 GLY C C 1
ATOM 3990 O O . GLY C 1 57 ? 56.067 58.263 30.534 1.00 30.75 53 GLY C O 1
ATOM 3991 N N . GLU C 1 58 ? 56.520 59.079 28.457 1.00 29.87 54 GLU C N 1
ATOM 3992 C CA . GLU C 1 58 ? 55.125 59.250 27.998 1.00 30.04 54 GLU C CA 1
ATOM 3993 C C . GLU C 1 58 ? 54.513 57.883 27.682 1.00 27.91 54 GLU C C 1
ATOM 3994 O O . GLU C 1 58 ? 53.298 57.802 27.632 1.00 25.43 54 GLU C O 1
ATOM 4000 N N . ASP C 1 59 ? 55.349 56.897 27.376 1.00 27.64 55 ASP C N 1
ATOM 4001 C CA . ASP C 1 59 ? 54.896 55.565 26.914 1.00 28.10 55 ASP C CA 1
ATOM 4002 C C . ASP C 1 59 ? 55.265 54.520 27.965 1.00 27.35 55 ASP C C 1
ATOM 4003 O O . ASP C 1 59 ? 56.457 54.345 28.253 1.00 27.16 55 ASP C O 1
ATOM 4008 N N . PHE C 1 60 ? 54.258 53.838 28.486 1.00 24.99 56 PHE C N 1
ATOM 4009 C CA . PHE C 1 60 ? 54.424 52.643 29.341 1.00 24.37 56 PHE C CA 1
ATOM 4010 C C . PHE C 1 60 ? 55.188 51.603 28.510 1.00 23.98 56 PHE C C 1
ATOM 4011 O O . PHE C 1 60 ? 56.256 51.121 28.897 1.00 24.46 56 PHE C O 1
ATOM 4019 N N . CYS C 1 61 ? 54.650 51.346 27.318 1.00 24.47 57 CYS C N 1
ATOM 4020 C CA . CYS C 1 61 ? 55.258 50.363 26.389 1.00 24.63 57 CYS C CA 1
ATOM 4021 C C . CYS C 1 61 ? 54.577 50.502 25.019 1.00 25.05 57 CYS C C 1
ATOM 4022 O O . CYS C 1 61 ? 53.371 50.297 24.951 1.00 23.85 57 CYS C O 1
ATOM 4025 N N . ALA C 1 62 ? 55.345 50.831 23.980 1.00 27.08 58 ALA C N 1
ATOM 4026 C CA . ALA C 1 62 ? 54.767 51.106 22.645 1.00 27.38 58 ALA C CA 1
ATOM 4027 C C . ALA C 1 62 ? 54.612 49.847 21.788 1.00 27.47 58 ALA C C 1
ATOM 4028 O O . ALA C 1 62 ? 54.177 49.985 20.651 1.00 27.55 58 ALA C O 1
ATOM 4030 N N . GLY C 1 63 ? 54.971 48.688 22.316 1.00 26.67 59 GLY C N 1
ATOM 4031 C CA . GLY C 1 63 ? 54.892 47.425 21.568 1.00 27.54 59 GLY C CA 1
ATOM 4032 C C . GLY C 1 63 ? 56.061 47.289 20.608 1.00 30.82 59 GLY C C 1
ATOM 4033 O O . GLY C 1 63 ? 57.059 48.005 20.788 1.00 30.39 59 GLY C O 1
ATOM 4034 N N . THR C 1 64 ? 55.962 46.402 19.624 1.00 31.98 60 THR C N 1
ATOM 4035 C CA . THR C 1 64 ? 57.096 46.081 18.709 1.00 35.33 60 THR C CA 1
ATOM 4036 C C . THR C 1 64 ? 57.117 47.092 17.558 1.00 40.60 60 THR C C 1
ATOM 4037 O O . THR C 1 64 ? 56.039 47.371 17.019 1.00 41.17 60 THR C O 1
ATOM 4041 N N . ASP C 1 65 ? 58.279 47.609 17.165 0.70 45.69 61 ASP C N 1
ATOM 4042 C CA . ASP C 1 65 ? 58.363 48.508 15.978 0.70 50.99 61 ASP C CA 1
ATOM 4043 C C . ASP C 1 65 ? 58.433 47.618 14.728 0.70 52.47 61 ASP C C 1
ATOM 4044 O O . ASP C 1 65 ? 59.356 46.780 14.647 0.70 49.93 61 ASP C O 1
ATOM 4049 N N . LEU C 1 66 ? 57.468 47.781 13.813 0.70 54.58 62 LEU C N 1
ATOM 4050 C CA . LEU C 1 66 ? 57.192 46.853 12.680 0.70 56.68 62 LEU C CA 1
ATOM 4051 C C . LEU C 1 66 ? 57.993 47.267 11.437 0.70 58.14 62 LEU C C 1
ATOM 4052 O O . LEU C 1 66 ? 58.602 48.351 11.482 0.70 59.22 62 LEU C O 1
ATOM 4057 N N . LEU C 1 76 ? 56.991 29.059 11.829 1.00 56.85 72 LEU C N 1
ATOM 4058 C CA . LEU C 1 76 ? 57.224 28.661 13.246 1.00 54.69 72 LEU C CA 1
ATOM 4059 C C . LEU C 1 76 ? 57.145 27.139 13.358 1.00 54.90 72 LEU C C 1
ATOM 4060 O O . LEU C 1 76 ? 56.221 26.531 12.821 1.00 54.29 72 LEU C O 1
ATOM 4065 N N . PRO C 1 77 ? 58.085 26.474 14.066 1.00 54.54 73 PRO C N 1
ATOM 4066 C CA . PRO C 1 77 ? 58.030 25.021 14.231 1.00 55.23 73 PRO C CA 1
ATOM 4067 C C . PRO C 1 77 ? 56.750 24.596 14.963 1.00 55.48 73 PRO C C 1
ATOM 4068 O O . PRO C 1 77 ? 56.276 25.364 15.789 1.00 53.22 73 PRO C O 1
ATOM 4072 N N . ASP C 1 78 ? 56.237 23.395 14.672 1.00 55.26 74 ASP C N 1
ATOM 4073 C CA . ASP C 1 78 ? 55.017 22.856 15.331 1.00 53.12 74 ASP C CA 1
ATOM 4074 C C . ASP C 1 78 ? 55.234 22.831 16.846 1.00 49.39 74 ASP C C 1
ATOM 4075 O O . ASP C 1 78 ? 56.299 22.365 17.271 1.00 46.97 74 ASP C O 1
ATOM 4080 N N . GLY C 1 79 ? 54.260 23.333 17.622 1.00 44.11 75 GLY C N 1
ATOM 4081 C CA . GLY C 1 79 ? 54.251 23.283 19.098 1.00 42.50 75 GLY C CA 1
ATOM 4082 C C . GLY C 1 79 ? 55.009 24.433 19.759 1.00 41.10 75 GLY C C 1
ATOM 4083 O O . GLY C 1 79 ? 54.810 24.634 20.959 1.00 41.77 75 GLY C O 1
ATOM 4084 N N . ALA C 1 80 ? 55.828 25.180 19.017 1.00 40.09 76 ALA C N 1
ATOM 4085 C CA . ALA C 1 80 ? 56.727 26.241 19.543 1.00 39.90 76 ALA C CA 1
ATOM 4086 C C . ALA C 1 80 ? 55.914 27.486 19.923 1.00 36.55 76 ALA C C 1
ATOM 4087 O O . ALA C 1 80 ? 54.958 27.807 19.203 1.00 36.62 76 ALA C O 1
ATOM 4089 N N . GLU C 1 81 ? 56.338 28.207 20.961 1.00 35.47 77 GLU C N 1
ATOM 4090 C CA . GLU C 1 81 ? 55.697 29.487 21.391 1.00 35.02 77 GLU C CA 1
ATOM 4091 C C . GLU C 1 81 ? 56.739 30.607 21.326 1.00 33.75 77 GLU C C 1
ATOM 4092 O O . GLU C 1 81 ? 57.938 30.348 21.649 1.00 33.24 77 GLU C O 1
ATOM 4098 N N . LEU C 1 82 ? 56.326 31.804 20.915 1.00 31.03 78 LEU C N 1
ATOM 4099 C CA . LEU C 1 82 ? 57.224 32.978 20.916 1.00 30.76 78 LEU C CA 1
ATOM 4100 C C . LEU C 1 82 ? 57.440 33.428 22.359 1.00 30.50 78 LEU C C 1
ATOM 4101 O O . LEU C 1 82 ? 56.575 33.223 23.218 1.00 29.21 78 LEU C O 1
ATOM 4106 N N . PRO C 1 83 ? 58.625 34.003 22.662 1.00 30.47 79 PRO C N 1
ATOM 4107 C CA . PRO C 1 83 ? 58.945 34.526 23.993 1.00 30.24 79 PRO C CA 1
ATOM 4108 C C . PRO C 1 83 ? 57.910 35.478 24.605 1.00 28.39 79 PRO C C 1
ATOM 4109 O O . PRO C 1 83 ? 57.734 35.445 25.787 1.00 28.61 79 PRO C O 1
ATOM 4113 N N . TYR C 1 84 ? 57.226 36.288 23.802 1.00 27.47 80 TYR C N 1
ATOM 4114 C CA . TYR C 1 84 ? 56.169 37.197 24.316 1.00 25.49 80 TYR C CA 1
ATOM 4115 C C . TYR C 1 84 ? 55.084 36.370 24.982 1.00 24.14 80 TYR C C 1
ATOM 4116 O O . TYR C 1 84 ? 54.654 36.713 26.110 1.00 24.73 80 TYR C O 1
ATOM 4125 N N . TRP C 1 85 ? 54.648 35.296 24.319 1.00 24.22 81 TRP C N 1
ATOM 4126 C CA . TRP C 1 85 ? 53.592 34.408 24.863 1.00 23.83 81 TRP C CA 1
ATOM 4127 C C . TRP C 1 85 ? 54.080 33.830 26.199 1.00 24.83 81 TRP C C 1
ATOM 4128 O O . TRP C 1 85 ? 53.339 33.865 27.204 1.00 25.78 81 TRP C O 1
ATOM 4139 N N . THR C 1 86 ? 55.287 33.275 26.209 1.00 26.16 82 THR C N 1
ATOM 4140 C CA . THR C 1 86 ? 55.871 32.628 27.410 1.00 27.88 82 THR C CA 1
ATOM 4141 C C . THR C 1 86 ? 55.927 33.626 28.577 1.00 26.16 82 THR C C 1
ATOM 4142 O O . THR C 1 86 ? 55.549 33.270 29.686 1.00 25.50 82 THR C O 1
ATOM 4146 N N . LEU C 1 87 ? 56.337 34.861 28.326 1.00 25.44 83 LEU C N 1
ATOM 4147 C CA . LEU C 1 87 ? 56.404 35.879 29.403 1.00 25.22 83 LEU C CA 1
ATOM 4148 C C . LEU C 1 87 ? 55.004 36.206 29.933 1.00 24.00 83 LEU C C 1
ATOM 4149 O O . LEU C 1 87 ? 54.836 36.233 31.176 1.00 22.70 83 LEU C O 1
ATOM 4154 N N . LEU C 1 88 ? 54.013 36.459 29.068 1.00 24.76 84 LEU C N 1
ATOM 4155 C CA . LEU C 1 88 ? 52.662 36.814 29.569 1.00 24.96 84 LEU C CA 1
ATOM 4156 C C . LEU C 1 88 ? 52.117 35.628 30.384 1.00 24.12 84 LEU C C 1
ATOM 4157 O O . LEU C 1 88 ? 51.550 35.840 31.463 1.00 23.40 84 LEU C O 1
ATOM 4162 N N . GLU C 1 89 ? 52.294 34.399 29.900 1.00 24.48 85 GLU C N 1
ATOM 4163 C CA . GLU C 1 89 ? 51.794 33.203 30.627 1.00 26.89 85 GLU C CA 1
ATOM 4164 C C . GLU C 1 89 ? 52.471 33.172 32.011 1.00 25.62 85 GLU C C 1
ATOM 4165 O O . GLU C 1 89 ? 51.778 32.986 33.013 1.00 25.44 85 GLU C O 1
ATOM 4171 N N . ARG C 1 90 ? 53.776 33.423 32.092 1.00 25.71 86 ARG C N 1
ATOM 4172 C CA . ARG C 1 90 ? 54.498 33.459 33.396 1.00 25.80 86 ARG C CA 1
ATOM 4173 C C . ARG C 1 90 ? 53.912 34.519 34.328 1.00 23.82 86 ARG C C 1
ATOM 4174 O O . ARG C 1 90 ? 53.823 34.257 35.558 1.00 24.50 86 ARG C O 1
ATOM 4182 N N . LEU C 1 91 ? 53.544 35.704 33.837 1.00 23.07 87 LEU C N 1
ATOM 4183 C CA . LEU C 1 91 ? 52.994 36.748 34.738 1.00 23.72 87 LEU C CA 1
ATOM 4184 C C . LEU C 1 91 ? 51.670 36.260 35.362 1.00 24.04 87 LEU C C 1
ATOM 4185 O O . LEU C 1 91 ? 51.364 36.646 36.537 1.00 24.81 87 LEU C O 1
ATOM 4190 N N . THR C 1 92 ? 50.925 35.397 34.675 1.00 23.50 88 THR C N 1
ATOM 4191 C CA . THR C 1 92 ? 49.641 34.849 35.201 1.00 23.32 88 THR C CA 1
ATOM 4192 C C . THR C 1 92 ? 49.867 33.632 36.099 1.00 25.42 88 THR C C 1
ATOM 4193 O O . THR C 1 92 ? 48.909 33.269 36.826 1.00 26.83 88 THR C O 1
ATOM 4197 N N . ARG C 1 93 ? 51.012 32.969 36.015 1.00 26.10 89 ARG C N 1
ATOM 4198 C CA . ARG C 1 93 ? 51.207 31.672 36.718 1.00 29.17 89 ARG C CA 1
ATOM 4199 C C . ARG C 1 93 ? 52.244 31.815 37.833 1.00 29.27 89 ARG C C 1
ATOM 4200 O O . ARG C 1 93 ? 52.396 30.851 38.631 1.00 30.37 89 ARG C O 1
ATOM 4208 N N . SER C 1 94 ? 52.979 32.933 37.887 1.00 27.14 90 SER C N 1
ATOM 4209 C CA . SER C 1 94 ? 54.034 33.164 38.916 1.00 25.85 90 SER C CA 1
ATOM 4210 C C . SER C 1 94 ? 53.427 33.028 40.307 1.00 26.13 90 SER C C 1
ATOM 4211 O O . SER C 1 94 ? 52.297 33.440 40.559 1.00 26.13 90 SER C O 1
ATOM 4214 N N . PRO C 1 95 ? 54.184 32.518 41.293 1.00 25.31 91 PRO C N 1
ATOM 4215 C CA . PRO C 1 95 ? 53.731 32.538 42.679 1.00 25.48 91 PRO C CA 1
ATOM 4216 C C . PRO C 1 95 ? 53.725 33.949 43.260 1.00 25.50 91 PRO C C 1
ATOM 4217 O O . PRO C 1 95 ? 53.121 34.144 44.291 1.00 26.97 91 PRO C O 1
ATOM 4221 N N . LEU C 1 96 ? 54.421 34.881 42.614 1.00 25.26 92 LEU C N 1
ATOM 4222 C CA . LEU C 1 96 ? 54.420 36.303 43.032 1.00 25.16 92 LEU C CA 1
ATOM 4223 C C . LEU C 1 96 ? 53.132 36.972 42.560 1.00 24.05 92 LEU C C 1
ATOM 4224 O O . LEU C 1 96 ? 52.661 36.688 41.416 1.00 23.66 92 LEU C O 1
ATOM 4229 N N . ALA C 1 97 ? 52.588 37.882 43.371 1.00 23.10 93 ALA C N 1
ATOM 4230 C CA . ALA C 1 97 ? 51.575 38.844 42.890 1.00 22.39 93 ALA C CA 1
ATOM 4231 C C . ALA C 1 97 ? 52.266 39.767 41.876 1.00 22.47 93 ALA C C 1
ATOM 4232 O O . ALA C 1 97 ? 53.311 40.345 42.210 1.00 23.16 93 ALA C O 1
ATOM 4234 N N . THR C 1 98 ? 51.717 39.864 40.670 1.00 21.89 94 THR C N 1
ATOM 4235 C CA . THR C 1 98 ? 52.270 40.685 39.574 1.00 21.88 94 THR C CA 1
ATOM 4236 C C . THR C 1 98 ? 51.422 41.936 39.429 1.00 21.25 94 THR C C 1
ATOM 4237 O O . THR C 1 98 ? 50.195 41.846 39.404 1.00 21.40 94 THR C O 1
ATOM 4241 N N . VAL C 1 99 ? 52.086 43.085 39.464 1.00 22.29 95 VAL C N 1
ATOM 4242 C CA . VAL C 1 99 ? 51.411 44.404 39.499 1.00 21.21 95 VAL C CA 1
ATOM 4243 C C . VAL C 1 99 ? 51.993 45.283 38.403 1.00 22.64 95 VAL C C 1
ATOM 4244 O O . VAL C 1 99 ? 53.193 45.572 38.447 1.00 23.55 95 VAL C O 1
ATOM 4248 N N . ALA C 1 100 ? 51.134 45.762 37.514 1.00 20.68 96 ALA C N 1
ATOM 4249 C CA . ALA C 1 100 ? 51.520 46.717 36.464 1.00 21.28 96 ALA C CA 1
ATOM 4250 C C . ALA C 1 100 ? 51.127 48.121 36.924 1.00 21.07 96 ALA C C 1
ATOM 4251 O O . ALA C 1 100 ? 49.964 48.346 37.282 1.00 21.09 96 ALA C O 1
ATOM 4253 N N . VAL C 1 101 ? 52.075 49.045 36.856 1.00 20.76 97 VAL C N 1
ATOM 4254 C CA . VAL C 1 101 ? 51.862 50.470 37.172 1.00 21.21 97 VAL C CA 1
ATOM 4255 C C . VAL C 1 101 ? 51.918 51.250 35.862 1.00 21.70 97 VAL C C 1
ATOM 4256 O O . VAL C 1 101 ? 53.038 51.437 35.294 1.00 22.41 97 VAL C O 1
ATOM 4260 N N . VAL C 1 102 ? 50.751 51.679 35.388 1.00 21.99 98 VAL C N 1
ATOM 4261 C CA . VAL C 1 102 ? 50.632 52.260 34.030 1.00 21.82 98 VAL C CA 1
ATOM 4262 C C . VAL C 1 102 ? 50.342 53.755 34.165 1.00 21.73 98 VAL C C 1
ATOM 4263 O O . VAL C 1 102 ? 49.233 54.132 34.561 1.00 22.37 98 VAL C O 1
ATOM 4267 N N . ASP C 1 103 ? 51.341 54.583 33.875 1.00 23.50 99 ASP C N 1
ATOM 4268 C CA . ASP C 1 103 ? 51.254 56.059 33.959 1.00 23.85 99 ASP C CA 1
ATOM 4269 C C . ASP C 1 103 ? 51.653 56.637 32.591 1.00 23.56 99 ASP C C 1
ATOM 4270 O O . ASP C 1 103 ? 52.263 57.720 32.528 1.00 25.72 99 ASP C O 1
ATOM 4275 N N . GLY C 1 104 ? 51.352 55.919 31.525 1.00 22.61 100 GLY C N 1
ATOM 4276 C CA . GLY C 1 104 ? 51.644 56.329 30.145 1.00 23.02 100 GLY C CA 1
ATOM 4277 C C . GLY C 1 104 ? 50.911 55.470 29.146 1.00 22.73 100 GLY C C 1
ATOM 4278 O O . GLY C 1 104 ? 50.105 54.631 29.545 1.00 21.43 100 GLY C O 1
ATOM 4279 N N . ARG C 1 105 ? 51.211 55.651 27.871 1.00 23.10 101 ARG C N 1
ATOM 4280 C CA . ARG C 1 105 ? 50.538 54.955 26.755 1.00 24.11 101 ARG C CA 1
ATOM 4281 C C . ARG C 1 105 ? 51.017 53.503 26.680 1.00 23.17 101 ARG C C 1
ATOM 4282 O O . ARG C 1 105 ? 52.222 53.275 26.601 1.00 23.33 101 ARG C O 1
ATOM 4290 N N . ALA C 1 106 ? 50.083 52.555 26.684 1.00 22.43 102 ALA C N 1
ATOM 4291 C CA . ALA C 1 106 ? 50.359 51.145 26.373 1.00 22.46 102 ALA C CA 1
ATOM 4292 C C . ALA C 1 106 ? 49.751 50.912 24.992 1.00 22.96 102 ALA C C 1
ATOM 4293 O O . ALA C 1 106 ? 48.536 51.108 24.816 1.00 23.05 102 ALA C O 1
ATOM 4295 N N . THR C 1 107 ? 50.573 50.540 24.036 1.00 22.93 103 THR C N 1
ATOM 4296 C CA . THR C 1 107 ? 50.150 50.428 22.624 1.00 23.59 103 THR C CA 1
ATOM 4297 C C . THR C 1 107 ? 50.484 49.016 22.145 1.00 23.21 103 THR C C 1
ATOM 4298 O O . THR C 1 107 ? 51.586 48.527 22.457 1.00 22.82 103 THR C O 1
ATOM 4302 N N . ALA C 1 108 ? 49.564 48.383 21.409 1.00 24.72 104 ALA C N 1
ATOM 4303 C CA . ALA C 1 108 ? 49.806 47.079 20.763 1.00 24.82 104 ALA C CA 1
ATOM 4304 C C . ALA C 1 108 ? 50.275 46.080 21.832 1.00 23.94 104 ALA C C 1
ATOM 4305 O O . ALA C 1 108 ? 49.570 45.916 22.842 1.00 23.40 104 ALA C O 1
ATOM 4307 N N . GLY C 1 109 ? 51.442 45.460 21.668 1.00 23.34 105 GLY C N 1
ATOM 4308 C CA . GLY C 1 109 ? 51.892 44.430 22.621 1.00 23.38 105 GLY C CA 1
ATOM 4309 C C . GLY C 1 109 ? 52.082 44.967 24.037 1.00 23.47 105 GLY C C 1
ATOM 4310 O O . GLY C 1 109 ? 52.083 44.154 24.978 1.00 23.08 105 GLY C O 1
ATOM 4311 N N . GLY C 1 110 ? 52.232 46.285 24.207 1.00 22.41 106 GLY C N 1
ATOM 4312 C CA . GLY C 1 110 ? 52.324 46.898 25.542 1.00 22.97 106 GLY C CA 1
ATOM 4313 C C . GLY C 1 110 ? 51.051 46.707 26.342 1.00 22.46 106 GLY C C 1
ATOM 4314 O O . GLY C 1 110 ? 51.116 46.615 27.581 1.00 22.88 106 GLY C O 1
ATOM 4315 N N . VAL C 1 111 ? 49.906 46.620 25.684 1.00 21.87 107 VAL C N 1
ATOM 4316 C CA . VAL C 1 111 ? 48.616 46.326 26.376 1.00 20.49 107 VAL C CA 1
ATOM 4317 C C . VAL C 1 111 ? 48.655 44.928 27.012 1.00 21.22 107 VAL C C 1
ATOM 4318 O O . VAL C 1 111 ? 48.280 44.785 28.183 1.00 21.37 107 VAL C O 1
ATOM 4322 N N . GLY C 1 112 ? 49.045 43.909 26.248 1.00 21.24 108 GLY C N 1
ATOM 4323 C CA . GLY C 1 112 ? 49.084 42.529 26.760 1.00 22.04 108 GLY C CA 1
ATOM 4324 C C . GLY C 1 112 ? 50.032 42.395 27.938 1.00 22.01 108 GLY C C 1
ATOM 4325 O O . GLY C 1 112 ? 49.723 41.649 28.874 1.00 22.02 108 GLY C O 1
ATOM 4326 N N . LEU C 1 113 ? 51.165 43.081 27.906 1.00 23.71 109 LEU C N 1
ATOM 4327 C CA . LEU C 1 113 ? 52.182 43.039 28.976 1.00 24.70 109 LEU C CA 1
ATOM 4328 C C . LEU C 1 113 ? 51.560 43.523 30.299 1.00 23.70 109 LEU C C 1
ATOM 4329 O O . LEU C 1 113 ? 51.673 42.820 31.296 1.00 24.37 109 LEU C O 1
ATOM 4334 N N . ALA C 1 114 ? 50.825 44.633 30.298 1.00 23.29 110 ALA C N 1
ATOM 4335 C CA . ALA C 1 114 ? 50.085 45.079 31.500 1.00 22.42 110 ALA C CA 1
ATOM 4336 C C . ALA C 1 114 ? 48.987 44.075 31.834 1.00 21.71 110 ALA C C 1
ATOM 4337 O O . ALA C 1 114 ? 48.852 43.719 33.015 1.00 21.64 110 ALA C O 1
ATOM 4339 N N . ALA C 1 115 ? 48.160 43.696 30.846 1.00 20.50 111 ALA C N 1
ATOM 4340 C CA . ALA C 1 115 ? 46.947 42.885 31.069 1.00 19.78 111 ALA C CA 1
ATOM 4341 C C . ALA C 1 115 ? 47.271 41.521 31.719 1.00 20.06 111 ALA C C 1
ATOM 4342 O O . ALA C 1 115 ? 46.410 41.008 32.459 1.00 20.69 111 ALA C O 1
ATOM 4344 N N . ALA C 1 116 ? 48.449 40.955 31.443 1.00 20.95 112 ALA C N 1
ATOM 4345 C CA . ALA C 1 116 ? 48.884 39.647 31.984 1.00 20.53 112 ALA C CA 1
ATOM 4346 C C . ALA C 1 116 ? 49.194 39.760 33.484 1.00 21.32 112 ALA C C 1
ATOM 4347 O O . ALA C 1 116 ? 49.286 38.704 34.151 1.00 20.90 112 ALA C O 1
ATOM 4349 N N . CYS C 1 117 ? 49.379 40.963 34.011 1.00 21.12 113 CYS C N 1
ATOM 4350 C CA . CYS C 1 117 ? 49.623 41.142 35.470 1.00 21.15 113 CYS C CA 1
ATOM 4351 C C . CYS C 1 117 ? 48.343 40.863 36.276 1.00 20.20 113 CYS C C 1
ATOM 4352 O O . CYS C 1 117 ? 47.185 40.987 35.760 1.00 20.85 113 CYS C O 1
ATOM 4355 N N . ASP C 1 118 ? 48.507 40.425 37.517 1.00 20.72 114 ASP C N 1
ATOM 4356 C CA . ASP C 1 118 ? 47.360 40.132 38.413 1.00 21.32 114 ASP C CA 1
ATOM 4357 C C . ASP C 1 118 ? 46.567 41.417 38.688 1.00 20.96 114 ASP C C 1
ATOM 4358 O O . ASP C 1 118 ? 45.347 41.341 38.766 1.00 19.76 114 ASP C O 1
ATOM 4363 N N . LEU C 1 119 ? 47.254 42.557 38.884 1.00 19.99 115 LEU C N 1
ATOM 4364 C CA . LEU C 1 119 ? 46.627 43.862 39.208 1.00 20.56 115 LEU C CA 1
ATOM 4365 C C . LEU C 1 119 ? 47.222 44.899 38.267 1.00 19.92 115 LEU C C 1
ATOM 4366 O O . LEU C 1 119 ? 48.460 44.965 38.155 1.00 23.11 115 LEU C O 1
ATOM 4371 N N . VAL C 1 120 ? 46.340 45.658 37.625 1.00 19.08 116 VAL C N 1
ATOM 4372 C CA . VAL C 1 120 ? 46.714 46.797 36.770 1.00 19.18 116 VAL C CA 1
ATOM 4373 C C . VAL C 1 120 ? 46.244 48.063 37.482 1.00 18.86 116 VAL C C 1
ATOM 4374 O O . VAL C 1 120 ? 45.048 48.206 37.757 1.00 18.87 116 VAL C O 1
ATOM 4378 N N . LEU C 1 121 ? 47.216 48.955 37.716 1.00 19.62 117 LEU C N 1
ATOM 4379 C CA . LEU C 1 121 ? 46.960 50.280 38.324 1.00 20.42 117 LEU C CA 1
ATOM 4380 C C . LEU C 1 121 ? 47.149 51.303 37.199 1.00 20.92 117 LEU C C 1
ATOM 4381 O O . LEU C 1 121 ? 48.166 51.223 36.532 1.00 21.40 117 LEU C O 1
ATOM 4386 N N . ALA C 1 122 ? 46.196 52.207 37.017 1.00 20.63 118 ALA C N 1
ATOM 4387 C CA . ALA C 1 122 ? 46.236 53.151 35.877 1.00 22.00 118 ALA C CA 1
ATOM 4388 C C . ALA C 1 122 ? 46.091 54.576 36.409 1.00 22.69 118 ALA C C 1
ATOM 4389 O O . ALA C 1 122 ? 45.143 54.853 37.120 1.00 22.64 118 ALA C O 1
ATOM 4391 N N . GLY C 1 123 ? 46.986 55.461 35.985 1.00 22.98 119 GLY C N 1
ATOM 4392 C CA . GLY C 1 123 ? 46.938 56.897 36.296 1.00 23.84 119 GLY C CA 1
ATOM 4393 C C . GLY C 1 123 ? 46.319 57.720 35.182 1.00 24.47 119 GLY C C 1
ATOM 4394 O O . GLY C 1 123 ? 45.883 57.170 34.147 1.00 23.02 119 GLY C O 1
ATOM 4395 N N . GLU C 1 124 ? 46.307 59.037 35.376 1.00 26.38 120 GLU C N 1
ATOM 4396 C CA . GLU C 1 124 ? 45.664 60.011 34.466 1.00 28.50 120 GLU C CA 1
ATOM 4397 C C . GLU C 1 124 ? 46.242 59.911 33.054 1.00 27.77 120 GLU C C 1
ATOM 4398 O O . GLU C 1 124 ? 45.466 60.072 32.088 1.00 27.99 120 GLU C O 1
ATOM 4404 N N . ARG C 1 125 ? 47.534 59.639 32.919 1.00 26.44 121 ARG C N 1
ATOM 4405 C CA . ARG C 1 125 ? 48.214 59.550 31.600 1.00 26.77 121 ARG C CA 1
ATOM 4406 C C . ARG C 1 125 ? 48.114 58.143 30.984 1.00 25.56 121 ARG C C 1
ATOM 4407 O O . ARG C 1 125 ? 48.566 57.985 29.837 1.00 24.57 121 ARG C O 1
ATOM 4415 N N . ALA C 1 126 ? 47.526 57.165 31.679 1.00 23.15 122 ALA C N 1
ATOM 4416 C CA . ALA C 1 126 ? 47.382 55.803 31.130 1.00 22.59 122 ALA C CA 1
ATOM 4417 C C . ALA C 1 126 ? 46.490 55.852 29.877 1.00 22.59 122 ALA C C 1
ATOM 4418 O O . ALA C 1 126 ? 45.422 56.465 29.889 1.00 21.92 122 ALA C O 1
ATOM 4420 N N . ARG C 1 127 ? 46.897 55.158 28.834 1.00 22.77 123 ARG C N 1
ATOM 4421 C CA . ARG C 1 127 ? 46.041 54.904 27.653 1.00 22.75 123 ARG C CA 1
ATOM 4422 C C . ARG C 1 127 ? 46.342 53.479 27.206 1.00 22.98 123 ARG C C 1
ATOM 4423 O O . ARG C 1 127 ? 47.485 53.042 27.370 1.00 24.29 123 ARG C O 1
ATOM 4431 N N . PHE C 1 128 ? 45.347 52.773 26.721 1.00 21.15 124 PHE C N 1
ATOM 4432 C CA . PHE C 1 128 ? 45.493 51.386 26.231 1.00 20.75 124 PHE C CA 1
ATOM 4433 C C . PHE C 1 128 ? 44.860 51.336 24.842 1.00 20.18 124 PHE C C 1
ATOM 4434 O O . PHE C 1 128 ? 43.716 51.777 24.695 1.00 21.11 124 PHE C O 1
ATOM 4442 N N . ARG C 1 129 ? 45.613 50.870 23.856 1.00 20.28 125 ARG C N 1
ATOM 4443 C CA . ARG C 1 129 ? 45.058 50.724 22.490 1.00 20.81 125 ARG C CA 1
ATOM 4444 C C . ARG C 1 129 ? 45.733 49.556 21.777 1.00 20.88 125 ARG C C 1
ATOM 4445 O O . ARG C 1 129 ? 46.954 49.577 21.626 1.00 21.64 125 ARG C O 1
ATOM 4453 N N . LEU C 1 130 ? 44.940 48.599 21.296 1.00 21.60 126 LEU C N 1
ATOM 4454 C CA . LEU C 1 130 ? 45.436 47.557 20.357 1.00 21.07 126 LEU C CA 1
ATOM 4455 C C . LEU C 1 130 ? 45.333 48.101 18.933 1.00 21.65 126 LEU C C 1
ATOM 4456 O O . LEU C 1 130 ? 44.193 48.258 18.422 1.00 21.88 126 LEU C O 1
ATOM 4461 N N . THR C 1 131 ? 46.466 48.398 18.298 1.00 22.37 127 THR C N 1
ATOM 4462 C CA . THR C 1 131 ? 46.503 49.026 16.951 1.00 23.53 127 THR C CA 1
ATOM 4463 C C . THR C 1 131 ? 46.713 47.967 15.861 1.00 23.22 127 THR C C 1
ATOM 4464 O O . THR C 1 131 ? 46.769 48.356 14.694 1.00 23.14 127 THR C O 1
ATOM 4468 N N . GLU C 1 132 ? 46.833 46.685 16.223 1.00 22.58 128 GLU C N 1
ATOM 4469 C CA . GLU C 1 132 ? 47.269 45.616 15.288 1.00 23.25 128 GLU C CA 1
ATOM 4470 C C . GLU C 1 132 ? 46.412 45.586 14.024 1.00 22.71 128 GLU C C 1
ATOM 4471 O O . GLU C 1 132 ? 47.009 45.377 12.923 1.00 21.95 128 GLU C O 1
ATOM 4477 N N . VAL C 1 133 ? 45.079 45.732 14.106 1.00 21.28 129 VAL C N 1
ATOM 4478 C CA . VAL C 1 133 ? 44.265 45.550 12.853 1.00 21.47 129 VAL C CA 1
ATOM 4479 C C . VAL C 1 133 ? 44.607 46.634 11.832 1.00 21.71 129 VAL C C 1
ATOM 4480 O O . VAL C 1 133 ? 44.388 46.428 10.630 1.00 22.54 129 VAL C O 1
ATOM 4484 N N . LEU C 1 134 ? 45.111 47.782 12.272 1.00 22.16 130 LEU C N 1
ATOM 4485 C CA . LEU C 1 134 ? 45.479 48.895 11.358 1.00 23.29 130 LEU C CA 1
ATOM 4486 C C . LEU C 1 134 ? 46.686 48.493 10.506 1.00 23.95 130 LEU C C 1
ATOM 4487 O O . LEU C 1 134 ? 46.913 49.159 9.482 1.00 24.74 130 LEU C O 1
ATOM 4492 N N . ALA C 1 135 ? 47.464 47.496 10.929 1.00 23.03 131 ALA C N 1
ATOM 4493 C CA . ALA C 1 135 ? 48.622 46.948 10.182 1.00 24.73 131 ALA C CA 1
ATOM 4494 C C . ALA C 1 135 ? 48.289 45.599 9.535 1.00 25.03 131 ALA C C 1
ATOM 4495 O O . ALA C 1 135 ? 49.213 44.942 9.027 1.00 27.06 131 ALA C O 1
ATOM 4497 N N . GLY C 1 136 ? 47.026 45.170 9.576 1.00 24.56 132 GLY C N 1
ATOM 4498 C CA . GLY C 1 136 ? 46.596 43.873 9.031 1.00 24.03 132 GLY C CA 1
ATOM 4499 C C . GLY C 1 136 ? 46.967 42.700 9.918 1.00 23.19 132 GLY C C 1
ATOM 4500 O O . GLY C 1 136 ? 46.961 41.556 9.421 1.00 23.81 132 GLY C O 1
ATOM 4501 N N . LEU C 1 137 ? 47.190 42.941 11.210 1.00 22.51 133 LEU C N 1
ATOM 4502 C CA . LEU C 1 137 ? 47.544 41.883 12.176 1.00 22.73 133 LEU C CA 1
ATOM 4503 C C . LEU C 1 137 ? 46.368 41.571 13.108 1.00 22.43 133 LEU C C 1
ATOM 4504 O O . LEU C 1 137 ? 45.558 42.460 13.418 1.00 21.91 133 LEU C O 1
ATOM 4509 N N . VAL C 1 138 ? 46.347 40.357 13.638 1.00 22.14 134 VAL C N 1
ATOM 4510 C CA . VAL C 1 138 ? 45.477 39.971 14.776 1.00 21.44 134 VAL C CA 1
ATOM 4511 C C . VAL C 1 138 ? 46.391 39.885 15.990 1.00 22.63 134 VAL C C 1
ATOM 4512 O O . VAL C 1 138 ? 47.395 39.165 15.907 1.00 23.61 134 VAL C O 1
ATOM 4516 N N . PRO C 1 139 ? 46.086 40.581 17.104 1.00 22.21 135 PRO C N 1
ATOM 4517 C CA . PRO C 1 139 ? 46.930 40.552 18.300 1.00 21.97 135 PRO C CA 1
ATOM 4518 C C . PRO C 1 139 ? 46.658 39.263 19.087 1.00 21.57 135 PRO C C 1
ATOM 4519 O O . PRO C 1 139 ? 46.156 39.294 20.206 1.00 20.75 135 PRO C O 1
ATOM 4523 N N . ALA C 1 140 ? 47.010 38.135 18.492 1.00 21.88 136 ALA C N 1
ATOM 4524 C CA . ALA C 1 140 ? 46.556 36.813 18.978 1.00 22.60 136 ALA C CA 1
ATOM 4525 C C . ALA C 1 140 ? 47.198 36.461 20.330 1.00 21.44 136 ALA C C 1
ATOM 4526 O O . ALA C 1 140 ? 46.600 35.743 21.128 1.00 21.03 136 ALA C O 1
ATOM 4536 N N . ALA C 1 142 ? 48.278 38.675 22.733 1.00 21.69 138 ALA C N 1
ATOM 4537 C CA . ALA C 1 142 ? 47.775 39.546 23.790 1.00 21.23 138 ALA C CA 1
ATOM 4538 C C . ALA C 1 142 ? 46.303 39.255 24.105 1.00 21.30 138 ALA C C 1
ATOM 4539 O O . ALA C 1 142 ? 45.889 39.420 25.261 1.00 21.10 138 ALA C O 1
ATOM 4541 N N . LEU C 1 143 ? 45.515 38.856 23.114 1.00 21.14 139 LEU C N 1
ATOM 4542 C CA . LEU C 1 143 ? 44.033 38.797 23.265 1.00 20.92 139 LEU C CA 1
ATOM 4543 C C . LEU C 1 143 ? 43.576 37.920 24.426 1.00 20.59 139 LEU C C 1
ATOM 4544 O O . LEU C 1 143 ? 42.670 38.317 25.134 1.00 19.99 139 LEU C O 1
ATOM 4549 N N . PRO C 1 144 ? 44.130 36.715 24.691 1.00 21.46 140 PRO C N 1
ATOM 4550 C CA . PRO C 1 144 ? 43.666 35.921 25.824 1.00 22.11 140 PRO C CA 1
ATOM 4551 C C . PRO C 1 144 ? 43.856 36.643 27.171 1.00 22.11 140 PRO C C 1
ATOM 4552 O O . PRO C 1 144 ? 42.990 36.558 28.057 1.00 23.84 140 PRO C O 1
ATOM 4556 N N . PHE C 1 145 ? 44.924 37.447 27.299 1.00 20.91 141 PHE C N 1
ATOM 4557 C CA . PHE C 1 145 ? 45.215 38.169 28.562 1.00 20.50 141 PHE C CA 1
ATOM 4558 C C . PHE C 1 145 ? 44.322 39.408 28.685 1.00 20.17 141 PHE C C 1
ATOM 4559 O O . PHE C 1 145 ? 44.046 39.784 29.819 1.00 20.84 141 PHE C O 1
ATOM 4567 N N . VAL C 1 146 ? 43.949 40.031 27.569 1.00 20.15 142 VAL C N 1
ATOM 4568 C CA . VAL C 1 146 ? 42.959 41.136 27.574 1.00 19.67 142 VAL C CA 1
ATOM 4569 C C . VAL C 1 146 ? 41.566 40.557 27.841 1.00 19.49 142 VAL C C 1
ATOM 4570 O O . VAL C 1 146 ? 40.854 41.100 28.729 1.00 19.76 142 VAL C O 1
ATOM 4574 N N . ALA C 1 147 ? 41.180 39.492 27.141 1.00 19.54 143 ALA C N 1
ATOM 4575 C CA . ALA C 1 147 ? 39.800 38.963 27.273 1.00 20.18 143 ALA C CA 1
ATOM 4576 C C . ALA C 1 147 ? 39.529 38.388 28.673 1.00 20.00 143 ALA C C 1
ATOM 4577 O O . ALA C 1 147 ? 38.383 38.402 29.097 1.00 19.92 143 ALA C O 1
ATOM 4579 N N . ARG C 1 148 ? 40.560 37.871 29.329 1.00 20.82 144 ARG C N 1
ATOM 4580 C CA . ARG C 1 148 ? 40.386 37.339 30.708 1.00 25.09 144 ARG C CA 1
ATOM 4581 C C . ARG C 1 148 ? 40.035 38.484 31.667 1.00 23.31 144 ARG C C 1
ATOM 4582 O O . ARG C 1 148 ? 39.560 38.201 32.764 1.00 23.28 144 ARG C O 1
ATOM 4590 N N . ARG C 1 149 ? 40.278 39.725 31.257 1.00 20.29 145 ARG C N 1
ATOM 4591 C CA . ARG C 1 149 ? 39.925 40.925 32.056 1.00 20.54 145 ARG C CA 1
ATOM 4592 C C . ARG C 1 149 ? 38.610 41.558 31.566 1.00 21.00 145 ARG C C 1
ATOM 4593 O O . ARG C 1 149 ? 37.772 41.950 32.399 1.00 21.94 145 ARG C O 1
ATOM 4601 N N . THR C 1 150 ? 38.432 41.741 30.250 1.00 19.78 146 THR C N 1
ATOM 4602 C CA . THR C 1 150 ? 37.352 42.599 29.704 1.00 19.52 146 THR C CA 1
ATOM 4603 C C . THR C 1 150 ? 36.155 41.747 29.302 1.00 19.44 146 THR C C 1
ATOM 4604 O O . THR C 1 150 ? 35.102 42.324 29.041 1.00 20.42 146 THR C O 1
ATOM 4608 N N . GLY C 1 151 ? 36.355 40.445 29.181 1.00 19.78 147 GLY C N 1
ATOM 4609 C CA . GLY C 1 151 ? 35.419 39.534 28.517 1.00 19.85 147 GLY C CA 1
ATOM 4610 C C . GLY C 1 151 ? 35.617 39.528 27.021 1.00 19.25 147 GLY C C 1
ATOM 4611 O O . GLY C 1 151 ? 36.272 40.465 26.439 1.00 18.33 147 GLY C O 1
ATOM 4612 N N . GLU C 1 152 ? 35.071 38.493 26.388 1.00 19.96 148 GLU C N 1
ATOM 4613 C CA . GLU C 1 152 ? 35.330 38.257 24.948 1.00 21.53 148 GLU C CA 1
ATOM 4614 C C . GLU C 1 152 ? 34.795 39.412 24.087 1.00 19.72 148 GLU C C 1
ATOM 4615 O O . GLU C 1 152 ? 35.512 39.823 23.144 1.00 19.81 148 GLU C O 1
ATOM 4621 N N . GLN C 1 153 ? 33.572 39.900 24.291 1.00 19.24 149 GLN C N 1
ATOM 4622 C CA . GLN C 1 153 ? 32.992 40.876 23.336 1.00 18.73 149 GLN C CA 1
ATOM 4623 C C . GLN C 1 153 ? 33.841 42.149 23.340 1.00 18.36 149 GLN C C 1
ATOM 4624 O O . GLN C 1 153 ? 34.157 42.673 22.270 1.00 17.45 149 GLN C O 1
ATOM 4630 N N . ARG C 1 154 ? 34.098 42.724 24.512 1.00 19.09 150 ARG C N 1
ATOM 4631 C CA . ARG C 1 154 ? 34.805 44.025 24.530 1.00 19.66 150 ARG C CA 1
ATOM 4632 C C . ARG C 1 154 ? 36.234 43.837 24.010 1.00 19.03 150 ARG C C 1
ATOM 4633 O O . ARG C 1 154 ? 36.718 44.760 23.320 1.00 19.84 150 ARG C O 1
ATOM 4641 N N . ALA C 1 155 ? 36.899 42.719 24.290 1.00 18.95 151 ALA C N 1
ATOM 4642 C CA . ALA C 1 155 ? 38.261 42.485 23.775 1.00 17.95 151 ALA C CA 1
ATOM 4643 C C . ALA C 1 155 ? 38.248 42.506 22.233 1.00 17.96 151 ALA C C 1
ATOM 4644 O O . ALA C 1 155 ? 39.146 43.127 21.638 1.00 19.08 151 ALA C O 1
ATOM 4646 N N . PHE C 1 156 ? 37.338 41.742 21.631 1.00 18.55 152 PHE C N 1
ATOM 4647 C CA . PHE C 1 156 ? 37.315 41.536 20.160 1.00 17.67 152 PHE C CA 1
ATOM 4648 C C . PHE C 1 156 ? 36.824 42.828 19.509 1.00 18.22 152 PHE C C 1
ATOM 4649 O O . PHE C 1 156 ? 37.380 43.227 18.459 1.00 18.26 152 PHE C O 1
ATOM 4657 N N . ALA C 1 157 ? 35.831 43.499 20.090 1.00 18.13 153 ALA C N 1
ATOM 4658 C CA . ALA C 1 157 ? 35.290 44.749 19.505 1.00 19.53 153 ALA C CA 1
ATOM 4659 C C . ALA C 1 157 ? 36.367 45.836 19.618 1.00 20.34 153 ALA C C 1
ATOM 4660 O O . ALA C 1 157 ? 36.564 46.611 18.653 1.00 19.82 153 ALA C O 1
ATOM 4662 N N . ALA C 1 158 ? 37.074 45.900 20.748 1.00 19.19 154 ALA C N 1
ATOM 4663 C CA . ALA C 1 158 ? 38.142 46.909 20.927 1.00 20.11 154 ALA C CA 1
ATOM 4664 C C . ALA C 1 158 ? 39.265 46.663 19.922 1.00 20.11 154 ALA C C 1
ATOM 4665 O O . ALA C 1 158 ? 39.940 47.617 19.487 1.00 20.24 154 ALA C O 1
ATOM 4667 N N . THR C 1 159 ? 39.518 45.407 19.581 1.00 19.69 155 THR C N 1
ATOM 4668 C CA . THR C 1 159 ? 40.561 45.046 18.585 1.00 19.85 155 THR C CA 1
ATOM 4669 C C . THR C 1 159 ? 40.080 45.469 17.193 1.00 20.54 155 THR C C 1
ATOM 4670 O O . THR C 1 159 ? 40.814 46.152 16.460 1.00 20.66 155 THR C O 1
ATOM 4674 N N . LEU C 1 160 ? 38.836 45.143 16.846 1.00 19.88 156 LEU C N 1
ATOM 4675 C CA . LEU C 1 160 ? 38.291 45.456 15.501 1.00 19.97 156 LEU C CA 1
ATOM 4676 C C . LEU C 1 160 ? 38.263 46.979 15.302 1.00 20.61 156 LEU C C 1
ATOM 4677 O O . LEU C 1 160 ? 38.560 47.447 14.188 1.00 21.34 156 LEU C O 1
ATOM 4682 N N . ARG C 1 161 ? 37.983 47.732 16.352 1.00 19.99 157 ARG C N 1
ATOM 4683 C CA . ARG C 1 161 ? 37.820 49.207 16.270 1.00 21.82 157 ARG C CA 1
ATOM 4684 C C . ARG C 1 161 ? 39.111 49.932 16.661 1.00 22.23 157 ARG C C 1
ATOM 4685 O O . ARG C 1 161 ? 39.131 51.185 16.536 1.00 23.12 157 ARG C O 1
ATOM 4693 N N . ALA C 1 162 ? 40.168 49.227 17.051 1.00 21.82 158 ALA C N 1
ATOM 4694 C CA . ALA C 1 162 ? 41.407 49.835 17.597 1.00 21.78 158 ALA C CA 1
ATOM 4695 C C . ALA C 1 162 ? 41.020 50.890 18.645 1.00 21.60 158 ALA C C 1
ATOM 4696 O O . ALA C 1 162 ? 41.498 52.045 18.621 1.00 22.29 158 ALA C O 1
ATOM 4698 N N . GLU C 1 163 ? 40.120 50.503 19.554 1.00 20.82 159 GLU C N 1
ATOM 4699 C CA . GLU C 1 163 ? 39.572 51.408 20.577 1.00 21.37 159 GLU C CA 1
ATOM 4700 C C . GLU C 1 163 ? 40.672 51.854 21.542 1.00 21.75 159 GLU C C 1
ATOM 4701 O O . GLU C 1 163 ? 41.476 51.021 22.008 1.00 20.88 159 GLU C O 1
ATOM 4707 N N . GLU C 1 164 ? 40.686 53.135 21.872 1.00 21.88 160 GLU C N 1
ATOM 4708 C CA . GLU C 1 164 ? 41.616 53.671 22.889 1.00 23.31 160 GLU C CA 1
ATOM 4709 C C . GLU C 1 164 ? 40.852 53.817 24.203 1.00 22.89 160 GLU C C 1
ATOM 4710 O O . GLU C 1 164 ? 39.721 54.375 24.199 1.00 24.53 160 GLU C O 1
ATOM 4716 N N . PHE C 1 165 ? 41.439 53.330 25.282 1.00 21.94 161 PHE C N 1
ATOM 4717 C CA . PHE C 1 165 ? 40.905 53.432 26.659 1.00 21.63 161 PHE C CA 1
ATOM 4718 C C . PHE C 1 165 ? 41.796 54.370 27.465 1.00 23.55 161 PHE C C 1
ATOM 4719 O O . PHE C 1 165 ? 43.001 54.123 27.520 1.00 23.16 161 PHE C O 1
ATOM 4727 N N . ASP C 1 166 ? 41.203 55.364 28.118 1.00 24.18 162 ASP C N 1
ATOM 4728 C CA . ASP C 1 166 ? 41.895 56.116 29.191 1.00 24.52 162 ASP C CA 1
ATOM 4729 C C . ASP C 1 166 ? 41.764 55.346 30.506 1.00 23.33 162 ASP C C 1
ATOM 4730 O O . ASP C 1 166 ? 41.207 54.232 30.494 1.00 22.33 162 ASP C O 1
ATOM 4735 N N . ALA C 1 167 ? 42.253 55.893 31.617 1.00 23.95 163 ALA C N 1
ATOM 4736 C CA . ALA C 1 167 ? 42.265 55.150 32.901 1.00 23.74 163 ALA C CA 1
ATOM 4737 C C . ALA C 1 167 ? 40.837 54.813 33.336 1.00 23.95 163 ALA C C 1
ATOM 4738 O O . ALA C 1 167 ? 40.614 53.681 33.737 1.00 23.65 163 ALA C O 1
ATOM 4740 N N . GLY C 1 168 ? 39.916 55.775 33.274 1.00 24.02 164 GLY C N 1
ATOM 4741 C CA . GLY C 1 168 ? 38.511 55.545 33.671 1.00 24.87 164 GLY C CA 1
ATOM 4742 C C . GLY C 1 168 ? 37.854 54.474 32.815 1.00 23.25 164 GLY C C 1
ATOM 4743 O O . GLY C 1 168 ? 37.188 53.575 33.362 1.00 23.32 164 GLY C O 1
ATOM 4744 N N . ALA C 1 169 ? 37.995 54.551 31.491 1.00 23.63 165 ALA C N 1
ATOM 4745 C CA . ALA C 1 169 ? 37.393 53.558 30.571 1.00 22.13 165 ALA C CA 1
ATOM 4746 C C . ALA C 1 169 ? 38.014 52.175 30.839 1.00 22.16 165 ALA C C 1
ATOM 4747 O O . ALA C 1 169 ? 37.277 51.177 30.901 1.00 22.34 165 ALA C O 1
ATOM 4749 N N . ALA C 1 170 ? 39.329 52.111 31.027 1.00 21.21 166 ALA C N 1
ATOM 4750 C CA . ALA C 1 170 ? 40.028 50.839 31.337 1.00 20.58 166 ALA C CA 1
ATOM 4751 C C . ALA C 1 170 ? 39.492 50.254 32.652 1.00 20.68 166 ALA C C 1
ATOM 4752 O O . ALA C 1 170 ? 39.213 49.058 32.729 1.00 20.30 166 ALA C O 1
ATOM 4754 N N . HIS C 1 171 ? 39.278 51.090 33.659 1.00 21.46 167 HIS C N 1
ATOM 4755 C CA . HIS C 1 171 ? 38.754 50.645 34.971 1.00 23.04 167 HIS C CA 1
ATOM 4756 C C . HIS C 1 171 ? 37.336 50.103 34.779 1.00 23.42 167 HIS C C 1
ATOM 4757 O O . HIS C 1 171 ? 37.012 49.029 35.279 1.00 22.32 167 HIS C O 1
ATOM 4764 N N . ARG C 1 172 ? 36.487 50.809 34.043 1.00 23.08 168 ARG C N 1
ATOM 4765 C CA . ARG C 1 172 ? 35.087 50.378 33.844 1.00 25.75 168 ARG C CA 1
ATOM 4766 C C . ARG C 1 172 ? 35.014 49.026 33.122 1.00 25.69 168 ARG C C 1
ATOM 4767 O O . ARG C 1 172 ? 34.083 48.260 33.428 1.00 26.67 168 ARG C O 1
ATOM 4775 N N . VAL C 1 173 ? 35.910 48.740 32.191 1.00 24.06 169 VAL C N 1
ATOM 4776 C CA . VAL C 1 173 ? 35.834 47.489 31.374 1.00 24.46 169 VAL C CA 1
ATOM 4777 C C . VAL C 1 173 ? 36.646 46.370 32.024 1.00 25.28 169 VAL C C 1
ATOM 4778 O O . VAL C 1 173 ? 36.589 45.236 31.496 1.00 25.58 169 VAL C O 1
ATOM 4782 N N . GLY C 1 174 ? 37.366 46.630 33.118 1.00 23.46 170 GLY C N 1
ATOM 4783 C CA . GLY C 1 174 ? 38.143 45.582 33.798 1.00 23.13 170 GLY C CA 1
ATOM 4784 C C . GLY C 1 174 ? 39.592 45.498 33.379 1.00 23.09 170 GLY C C 1
ATOM 4785 O O . GLY C 1 174 ? 40.327 44.666 33.937 1.00 21.77 170 GLY C O 1
ATOM 4786 N N . LEU C 1 175 ? 40.003 46.252 32.370 1.00 21.76 171 LEU C N 1
ATOM 4787 C CA . LEU C 1 175 ? 41.403 46.242 31.924 1.00 21.34 171 LEU C CA 1
ATOM 4788 C C . LEU C 1 175 ? 42.298 46.781 33.037 1.00 21.78 171 LEU C C 1
ATOM 4789 O O . LEU C 1 175 ? 43.416 46.249 33.217 1.00 21.86 171 LEU C O 1
ATOM 4794 N N . ALA C 1 176 ? 41.806 47.758 33.796 1.00 20.07 172 ALA C N 1
ATOM 4795 C CA . ALA C 1 176 ? 42.527 48.230 35.001 1.00 19.76 172 ALA C CA 1
ATOM 4796 C C . ALA C 1 176 ? 41.724 47.858 36.258 1.00 20.88 172 ALA C C 1
ATOM 4797 O O . ALA C 1 176 ? 40.514 47.999 36.239 1.00 21.73 172 ALA C O 1
ATOM 4799 N N . ASP C 1 177 ? 42.404 47.397 37.302 1.00 19.56 173 ASP C N 1
ATOM 4800 C CA . ASP C 1 177 ? 41.741 47.063 38.586 1.00 20.88 173 ASP C CA 1
ATOM 4801 C C . ASP C 1 177 ? 41.586 48.326 39.432 1.00 21.81 173 ASP C C 1
ATOM 4802 O O . ASP C 1 177 ? 40.601 48.424 40.151 1.00 22.11 173 ASP C O 1
ATOM 4807 N N . LEU C 1 178 ? 42.566 49.222 39.353 1.00 22.27 174 LEU C N 1
ATOM 4808 C CA . LEU C 1 178 ? 42.518 50.487 40.123 1.00 23.48 174 LEU C CA 1
ATOM 4809 C C . LEU C 1 178 ? 42.850 51.665 39.206 1.00 23.21 174 LEU C C 1
ATOM 4810 O O . LEU C 1 178 ? 43.674 51.492 38.320 1.00 21.58 174 LEU C O 1
ATOM 4815 N N . ALA C 1 179 ? 42.208 52.808 39.451 1.00 22.73 175 ALA C N 1
ATOM 4816 C CA . ALA C 1 179 ? 42.520 54.019 38.669 1.00 23.84 175 ALA C CA 1
ATOM 4817 C C . ALA C 1 179 ? 42.593 55.201 39.617 1.00 23.90 175 ALA C C 1
ATOM 4818 O O . ALA C 1 179 ? 41.900 55.219 40.651 1.00 25.58 175 ALA C O 1
ATOM 4820 N N . GLY C 1 180 ? 43.440 56.144 39.276 1.00 23.60 176 GLY C N 1
ATOM 4821 C CA . GLY C 1 180 ? 43.616 57.345 40.100 1.00 25.69 176 GLY C CA 1
ATOM 4822 C C . GLY C 1 180 ? 44.446 58.364 39.361 1.00 25.94 176 GLY C C 1
ATOM 4823 O O . GLY C 1 180 ? 44.848 58.139 38.228 1.00 26.08 176 GLY C O 1
ATOM 4824 N N . PRO C 1 181 ? 44.725 59.525 39.987 1.00 27.42 177 PRO C N 1
ATOM 4825 C CA . PRO C 1 181 ? 45.557 60.526 39.328 1.00 27.59 177 PRO C CA 1
ATOM 4826 C C . PRO C 1 181 ? 46.911 59.963 38.872 1.00 26.72 177 PRO C C 1
ATOM 4827 O O . PRO C 1 181 ? 47.340 60.289 37.783 1.00 26.74 177 PRO C O 1
ATOM 4831 N N . ARG C 1 182 ? 47.537 59.118 39.687 1.00 26.43 178 ARG C N 1
ATOM 4832 C CA . ARG C 1 182 ? 48.873 58.563 39.393 1.00 26.83 178 ARG C CA 1
ATOM 4833 C C . ARG C 1 182 ? 48.938 57.104 39.856 1.00 24.78 178 ARG C C 1
ATOM 4834 O O . ARG C 1 182 ? 48.747 56.811 41.061 1.00 23.42 178 ARG C O 1
ATOM 4842 N N . ALA C 1 183 ? 49.225 56.189 38.930 1.00 23.89 179 ALA C N 1
ATOM 4843 C CA . ALA C 1 183 ? 49.264 54.740 39.239 1.00 23.55 179 ALA C CA 1
ATOM 4844 C C . ALA C 1 183 ? 50.308 54.476 40.333 1.00 24.00 179 ALA C C 1
ATOM 4845 O O . ALA C 1 183 ? 50.080 53.659 41.228 1.00 23.49 179 ALA C O 1
ATOM 4847 N N . GLU C 1 184 ? 51.451 55.158 40.281 1.00 24.37 180 GLU C N 1
ATOM 4848 C CA . GLU C 1 184 ? 52.516 54.927 41.287 1.00 25.84 180 GLU C CA 1
ATOM 4849 C C . GLU C 1 184 ? 52.014 55.271 42.693 1.00 25.71 180 GLU C C 1
ATOM 4850 O O . GLU C 1 184 ? 52.470 54.624 43.638 1.00 27.91 180 GLU C O 1
ATOM 4856 N N . ASP C 1 185 ? 51.082 56.201 42.849 1.00 25.17 181 ASP C N 1
ATOM 4857 C CA . ASP C 1 185 ? 50.559 56.576 44.190 1.00 26.42 181 ASP C CA 1
ATOM 4858 C C . ASP C 1 185 ? 49.498 55.578 44.653 1.00 25.09 181 ASP C C 1
ATOM 4859 O O . ASP C 1 185 ? 49.182 55.556 45.858 1.00 26.60 181 ASP C O 1
ATOM 4864 N N . LEU C 1 186 ? 48.972 54.749 43.759 1.00 24.60 182 LEU C N 1
ATOM 4865 C CA . LEU C 1 186 ? 48.039 53.658 44.149 1.00 24.75 182 LEU C CA 1
ATOM 4866 C C . LEU C 1 186 ? 48.811 52.458 44.697 1.00 24.78 182 LEU C C 1
ATOM 4867 O O . LEU C 1 186 ? 48.162 51.583 45.324 1.00 25.29 182 LEU C O 1
ATOM 4872 N N . LEU C 1 187 ? 50.122 52.378 44.480 1.00 24.53 183 LEU C N 1
ATOM 4873 C CA . LEU C 1 187 ? 50.907 51.165 44.805 1.00 24.42 183 LEU C CA 1
ATOM 4874 C C . LEU C 1 187 ? 51.044 50.980 46.321 1.00 24.22 183 LEU C C 1
ATOM 4875 O O . LEU C 1 187 ? 50.896 49.852 46.771 1.00 24.31 183 LEU C O 1
ATOM 4880 N N . PRO C 1 188 ? 51.370 51.994 47.157 1.00 24.87 184 PRO C N 1
ATOM 4881 C CA . PRO C 1 188 ? 51.620 51.697 48.573 1.00 25.49 184 PRO C CA 1
ATOM 4882 C C . PRO C 1 188 ? 50.459 50.982 49.270 1.00 25.45 184 PRO C C 1
ATOM 4883 O O . PRO C 1 188 ? 50.698 49.987 49.956 1.00 23.84 184 PRO C O 1
ATOM 4887 N N . PRO C 1 189 ? 49.189 51.435 49.136 1.00 25.37 185 PRO C N 1
ATOM 4888 C CA . PRO C 1 189 ? 48.067 50.713 49.746 1.00 25.44 185 PRO C CA 1
ATOM 4889 C C . PRO C 1 189 ? 47.874 49.302 49.186 1.00 24.55 185 PRO C C 1
ATOM 4890 O O . PRO C 1 189 ? 47.529 48.421 49.926 1.00 24.82 185 PRO C O 1
ATOM 4894 N N . VAL C 1 190 ? 48.115 49.095 47.892 1.00 23.03 186 VAL C N 1
ATOM 4895 C CA . VAL C 1 190 ? 48.024 47.729 47.306 1.00 23.82 186 VAL C CA 1
ATOM 4896 C C . VAL C 1 190 ? 49.055 46.822 47.979 1.00 23.27 186 VAL C C 1
ATOM 4897 O O . VAL C 1 190 ? 48.710 45.675 48.317 1.00 24.30 186 VAL C O 1
ATOM 4901 N N . LEU C 1 191 ? 50.285 47.299 48.167 1.00 23.51 187 LEU C N 1
ATOM 4902 C CA . LEU C 1 191 ? 51.356 46.491 48.794 1.00 23.70 187 LEU C CA 1
ATOM 4903 C C . LEU C 1 191 ? 50.996 46.218 50.267 1.00 24.17 187 LEU C C 1
ATOM 4904 O O . LEU C 1 191 ? 51.241 45.108 50.736 1.00 24.24 187 LEU C O 1
ATOM 4909 N N . ALA C 1 192 ? 50.457 47.198 50.983 1.00 24.61 188 ALA C N 1
ATOM 4910 C CA . ALA C 1 192 ? 50.037 47.028 52.397 1.00 26.33 188 ALA C CA 1
ATOM 4911 C C . ALA C 1 192 ? 48.987 45.921 52.451 1.00 25.38 188 ALA C C 1
ATOM 4912 O O . ALA C 1 192 ? 49.042 45.049 53.361 1.00 26.25 188 ALA C O 1
ATOM 4914 N N . GLY C 1 193 ? 48.050 45.924 51.500 1.00 25.24 189 GLY C N 1
ATOM 4915 C CA . GLY C 1 193 ? 47.001 44.887 51.446 1.00 24.36 189 GLY C CA 1
ATOM 4916 C C . GLY C 1 193 ? 47.588 43.518 51.178 1.00 24.78 189 GLY C C 1
ATOM 4917 O O . GLY C 1 193 ? 47.204 42.549 51.844 1.00 24.84 189 GLY C O 1
ATOM 4918 N N . LEU C 1 194 ? 48.475 43.405 50.191 1.00 24.38 190 LEU C N 1
ATOM 4919 C CA . LEU C 1 194 ? 49.145 42.125 49.862 1.00 24.64 190 LEU C CA 1
ATOM 4920 C C . LEU C 1 194 ? 49.942 41.572 51.046 1.00 24.68 190 LEU C C 1
ATOM 4921 O O . LEU C 1 194 ? 50.056 40.341 51.141 1.00 25.17 190 LEU C O 1
ATOM 4926 N N . GLY C 1 195 ? 50.448 42.424 51.949 1.00 24.51 191 GLY C N 1
ATOM 4927 C CA . GLY C 1 195 ? 51.175 42.015 53.164 1.00 25.74 191 GLY C CA 1
ATOM 4928 C C . GLY C 1 195 ? 50.330 41.197 54.130 1.00 25.98 191 GLY C C 1
ATOM 4929 O O . GLY C 1 195 ? 50.908 40.501 54.983 1.00 27.70 191 GLY C O 1
ATOM 4930 N N . ARG C 1 196 ? 49.013 41.245 53.987 1.00 24.62 192 ARG C N 1
ATOM 4931 C CA . ARG C 1 196 ? 48.104 40.501 54.890 1.00 26.01 192 ARG C CA 1
ATOM 4932 C C . ARG C 1 196 ? 47.971 39.041 54.437 1.00 26.85 192 ARG C C 1
ATOM 4933 O O . ARG C 1 196 ? 47.378 38.254 55.172 1.00 25.80 192 ARG C O 1
ATOM 4941 N N . THR C 1 197 ? 48.474 38.725 53.248 1.00 26.45 193 THR C N 1
ATOM 4942 C CA . THR C 1 197 ? 48.455 37.324 52.775 1.00 27.34 193 THR C CA 1
ATOM 4943 C C . THR C 1 197 ? 49.898 36.855 52.613 1.00 28.45 193 THR C C 1
ATOM 4944 O O . THR C 1 197 ? 50.796 37.581 53.035 1.00 30.79 193 THR C O 1
ATOM 4948 N N . ASP C 1 198 ? 50.087 35.674 52.041 1.00 28.36 194 ASP C N 1
ATOM 4949 C CA . ASP C 1 198 ? 51.451 35.143 51.846 1.00 28.07 194 ASP C CA 1
ATOM 4950 C C . ASP C 1 198 ? 51.656 34.589 50.436 1.00 26.74 194 ASP C C 1
ATOM 4951 O O . ASP C 1 198 ? 50.682 34.467 49.707 1.00 25.75 194 ASP C O 1
ATOM 4956 N N . ARG C 1 199 ? 52.899 34.234 50.127 1.00 26.76 195 ARG C N 1
ATOM 4957 C CA . ARG C 1 199 ? 53.245 33.717 48.785 1.00 25.89 195 ARG C CA 1
ATOM 4958 C C . ARG C 1 199 ? 52.570 32.359 48.543 1.00 25.36 195 ARG C C 1
ATOM 4959 O O . ARG C 1 199 ? 52.081 32.111 47.403 1.00 24.39 195 ARG C O 1
ATOM 4967 N N . SER C 1 200 ? 52.517 31.512 49.564 1.00 26.97 196 SER C N 1
ATOM 4968 C CA . SER C 1 200 ? 51.837 30.195 49.492 1.00 27.57 196 SER C CA 1
ATOM 4969 C C . SER C 1 200 ? 50.389 30.383 49.025 1.00 25.94 196 SER C C 1
ATOM 4970 O O . SER C 1 200 ? 49.912 29.664 48.083 1.00 25.44 196 SER C O 1
ATOM 4973 N N . THR C 1 201 ? 49.696 31.343 49.630 1.00 25.31 197 THR C N 1
ATOM 4974 C CA . THR C 1 201 ? 48.265 31.600 49.322 1.00 24.96 197 THR C CA 1
ATOM 4975 C C . THR C 1 201 ? 48.120 32.213 47.932 1.00 24.31 197 THR C C 1
ATOM 4976 O O . THR C 1 201 ? 47.262 31.781 47.183 1.00 23.10 197 THR C O 1
ATOM 4980 N N . THR C 1 202 ? 48.918 33.221 47.607 1.00 24.02 198 THR C N 1
ATOM 4981 C CA . THR C 1 202 ? 48.852 33.866 46.280 1.00 24.34 198 THR C CA 1
ATOM 4982 C C . THR C 1 202 ? 49.116 32.816 45.197 1.00 23.93 198 THR C C 1
ATOM 4983 O O . THR C 1 202 ? 48.406 32.817 44.171 1.00 23.78 198 THR C O 1
ATOM 4987 N N . ALA C 1 203 ? 50.108 31.951 45.376 1.00 23.43 199 ALA C N 1
ATOM 4988 C CA . ALA C 1 203 ? 50.466 30.919 44.378 1.00 23.60 199 ALA C CA 1
ATOM 4989 C C . ALA C 1 203 ? 49.269 29.983 44.183 1.00 23.39 199 ALA C C 1
ATOM 4990 O O . ALA C 1 203 ? 48.917 29.676 43.009 1.00 24.01 199 ALA C O 1
ATOM 4992 N N . ALA C 1 204 ? 48.634 29.583 45.284 1.00 22.52 200 ALA C N 1
ATOM 4993 C CA . ALA C 1 204 ? 47.470 28.667 45.232 1.00 22.72 200 ALA C CA 1
ATOM 4994 C C . ALA C 1 204 ? 46.294 29.353 44.541 1.00 22.63 200 ALA C C 1
ATOM 4995 O O . ALA C 1 204 ? 45.565 28.665 43.795 1.00 22.93 200 ALA C O 1
ATOM 4997 N N . LEU C 1 205 ? 46.105 30.645 44.787 1.00 21.52 201 LEU C N 1
ATOM 4998 C CA . LEU C 1 205 ? 44.979 31.389 44.173 1.00 20.88 201 LEU C CA 1
ATOM 4999 C C . LEU C 1 205 ? 45.194 31.447 42.659 1.00 21.00 201 LEU C C 1
ATOM 5000 O O . LEU C 1 205 ? 44.243 31.205 41.921 1.00 21.17 201 LEU C O 1
ATOM 5005 N N . LYS C 1 206 ? 46.414 31.739 42.220 1.00 21.37 202 LYS C N 1
ATOM 5006 C CA . LYS C 1 206 ? 46.715 31.845 40.770 1.00 21.54 202 LYS C CA 1
ATOM 5007 C C . LYS C 1 206 ? 46.630 30.480 40.091 1.00 23.18 202 LYS C C 1
ATOM 5008 O O . LYS C 1 206 ? 46.185 30.403 38.899 1.00 22.82 202 LYS C O 1
ATOM 5014 N N . GLU C 1 207 ? 47.054 29.433 40.770 1.00 22.78 203 GLU C N 1
ATOM 5015 C CA . GLU C 1 207 ? 46.931 28.059 40.236 1.00 25.01 203 GLU C CA 1
ATOM 5016 C C . GLU C 1 207 ? 45.437 27.716 40.096 1.00 23.84 203 GLU C C 1
ATOM 5017 O O . GLU C 1 207 ? 45.046 27.135 39.104 1.00 23.43 203 GLU C O 1
ATOM 5023 N N . TYR C 1 208 ? 44.618 28.092 41.065 1.00 22.22 204 TYR C N 1
ATOM 5024 C CA . TYR C 1 208 ? 43.157 27.814 40.998 1.00 22.32 204 TYR C CA 1
ATOM 5025 C C . TYR C 1 208 ? 42.524 28.621 39.864 1.00 21.62 204 TYR C C 1
ATOM 5026 O O . TYR C 1 208 ? 41.622 28.106 39.189 1.00 21.46 204 TYR C O 1
ATOM 5035 N N . ARG C 1 209 ? 42.983 29.850 39.618 1.00 20.73 205 ARG C N 1
ATOM 5036 C CA . ARG C 1 209 ? 42.437 30.625 38.483 1.00 21.64 205 ARG C CA 1
ATOM 5037 C C . ARG C 1 209 ? 42.692 29.851 37.187 1.00 21.86 205 ARG C C 1
ATOM 5038 O O . ARG C 1 209 ? 41.786 29.810 36.347 1.00 21.73 205 ARG C O 1
ATOM 5046 N N . ALA C 1 210 ? 43.883 29.274 37.013 1.00 23.73 206 ALA C N 1
ATOM 5047 C CA . ALA C 1 210 ? 44.214 28.444 35.830 1.00 24.56 206 ALA C CA 1
ATOM 5048 C C . ALA C 1 210 ? 43.391 27.144 35.780 1.00 25.33 206 ALA C C 1
ATOM 5049 O O . ALA C 1 210 ? 43.066 26.717 34.673 1.00 28.41 206 ALA C O 1
ATOM 5051 N N . ARG C 1 211 ? 43.019 26.566 36.920 1.00 25.47 207 ARG C N 1
ATOM 5052 C CA . ARG C 1 211 ? 42.146 25.365 37.019 1.00 25.56 207 ARG C CA 1
ATOM 5053 C C . ARG C 1 211 ? 40.728 25.732 36.558 1.00 25.69 207 ARG C C 1
ATOM 5054 O O . ARG C 1 211 ? 40.102 24.923 35.841 1.00 26.21 207 ARG C O 1
ATOM 5062 N N . LEU C 1 212 ? 40.224 26.883 36.990 1.00 23.12 208 LEU C N 1
ATOM 5063 C CA . LEU C 1 212 ? 38.803 27.288 36.762 1.00 23.81 208 LEU C CA 1
ATOM 5064 C C . LEU C 1 212 ? 38.647 27.900 35.367 1.00 23.57 208 LEU C C 1
ATOM 5065 O O . LEU C 1 212 ? 37.559 27.710 34.743 1.00 24.71 208 LEU C O 1
ATOM 5070 N N . PHE C 1 213 ? 39.648 28.642 34.895 1.00 23.62 209 PHE C N 1
ATOM 5071 C CA . PHE C 1 213 ? 39.596 29.407 33.611 1.00 24.09 209 PHE C CA 1
ATOM 5072 C C . PHE C 1 213 ? 40.842 29.096 32.789 1.00 25.63 209 PHE C C 1
ATOM 5073 O O . PHE C 1 213 ? 41.734 29.929 32.647 1.00 25.68 209 PHE C O 1
ATOM 5081 N N . PRO C 1 214 ? 40.950 27.851 32.294 1.00 28.42 210 PRO C N 1
ATOM 5082 C CA . PRO C 1 214 ? 42.175 27.390 31.648 1.00 28.84 210 PRO C CA 1
ATOM 5083 C C . PRO C 1 214 ? 42.349 27.928 30.221 1.00 31.09 210 PRO C C 1
ATOM 5084 O O . PRO C 1 214 ? 41.368 28.356 29.619 1.00 33.56 210 PRO C O 1
ATOM 5088 N N . ARG C 1 215 ? 43.607 27.996 29.778 1.00 31.07 211 ARG C N 1
ATOM 5089 C CA . ARG C 1 215 ? 44.015 28.158 28.353 1.00 30.10 211 ARG C CA 1
ATOM 5090 C C . ARG C 1 215 ? 44.481 26.770 27.885 1.00 31.99 211 ARG C C 1
ATOM 5091 O O . ARG C 1 215 ? 45.307 26.155 28.588 1.00 32.19 211 ARG C O 1
ATOM 5099 N N . ASP C 1 216 ? 43.945 26.265 26.777 1.00 29.35 212 ASP C N 1
ATOM 5100 C CA . ASP C 1 216 ? 44.282 24.901 26.297 1.00 29.89 212 ASP C CA 1
ATOM 5101 C C . ASP C 1 216 ? 45.762 24.858 25.914 1.00 28.65 212 ASP C C 1
ATOM 5102 O O . ASP C 1 216 ? 46.353 25.897 25.695 1.00 27.55 212 ASP C O 1
ATOM 5107 N N . ALA C 1 217 ? 46.339 23.659 25.849 1.00 28.58 213 ALA C N 1
ATOM 5108 C CA . ALA C 1 217 ? 47.802 23.463 25.751 1.00 29.82 213 ALA C CA 1
ATOM 5109 C C . ALA C 1 217 ? 48.328 23.898 24.381 1.00 29.35 213 ALA C C 1
ATOM 5110 O O . ALA C 1 217 ? 49.521 24.221 24.315 1.00 31.33 213 ALA C O 1
ATOM 5112 N N . ARG C 1 218 ? 47.479 23.989 23.348 1.00 27.50 214 ARG C N 1
ATOM 5113 C CA . ARG C 1 218 ? 47.934 24.343 21.988 1.00 28.81 214 ARG C CA 1
ATOM 5114 C C . ARG C 1 218 ? 47.802 25.856 21.755 1.00 27.45 214 ARG C C 1
ATOM 5115 O O . ARG C 1 218 ? 48.292 26.305 20.719 1.00 26.43 214 ARG C O 1
ATOM 5123 N N . LEU C 1 219 ? 47.187 26.615 22.679 1.00 25.69 215 LEU C N 1
ATOM 5124 C CA . LEU C 1 219 ? 46.852 28.024 22.376 1.00 25.16 215 LEU C CA 1
ATOM 5125 C C . LEU C 1 219 ? 48.118 28.868 22.159 1.00 25.27 215 LEU C C 1
ATOM 5126 O O . LEU C 1 219 ? 48.105 29.673 21.235 1.00 25.69 215 LEU C O 1
ATOM 5131 N N . GLY C 1 220 ? 49.176 28.721 22.966 1.00 26.30 216 GLY C N 1
ATOM 5132 C CA . GLY C 1 220 ? 50.392 29.538 22.784 1.00 26.59 216 GLY C CA 1
ATOM 5133 C C . GLY C 1 220 ? 50.986 29.368 21.388 1.00 27.23 216 GLY C C 1
ATOM 5134 O O . GLY C 1 220 ? 51.354 30.373 20.745 1.00 27.16 216 GLY C O 1
ATOM 5135 N N . HIS C 1 221 ? 51.046 28.136 20.908 1.00 27.90 217 HIS C N 1
ATOM 5136 C CA . HIS C 1 221 ? 51.540 27.817 19.547 1.00 28.66 217 HIS C CA 1
ATOM 5137 C C . HIS C 1 221 ? 50.602 28.433 18.504 1.00 27.58 217 HIS C C 1
ATOM 5138 O O . HIS C 1 221 ? 51.080 29.107 17.580 1.00 27.51 217 HIS C O 1
ATOM 5145 N N . ASP C 1 222 ? 49.296 28.214 18.644 1.00 26.67 218 ASP C N 1
ATOM 5146 C CA . ASP C 1 222 ? 48.308 28.704 17.657 1.00 25.91 218 ASP C CA 1
ATOM 5147 C C . ASP C 1 222 ? 48.362 30.239 17.593 1.00 25.61 218 ASP C C 1
ATOM 5148 O O . ASP C 1 222 ? 48.282 30.796 16.472 1.00 26.41 218 ASP C O 1
ATOM 5153 N N . ALA C 1 223 ? 48.462 30.906 18.734 1.00 24.79 219 ALA C N 1
ATOM 5154 C CA . ALA C 1 223 ? 48.475 32.383 18.793 1.00 24.37 219 ALA C CA 1
ATOM 5155 C C . ALA C 1 223 ? 49.792 32.886 18.190 1.00 24.88 219 ALA C C 1
ATOM 5156 O O . ALA C 1 223 ? 49.766 33.839 17.416 1.00 24.41 219 ALA C O 1
ATOM 5158 N N . SER C 1 224 ? 50.921 32.250 18.526 1.00 24.23 220 SER C N 1
ATOM 5159 C CA . SER C 1 224 ? 52.266 32.615 18.021 1.00 25.65 220 SER C CA 1
ATOM 5160 C C . SER C 1 224 ? 52.257 32.504 16.488 1.00 27.04 220 SER C C 1
ATOM 5161 O O . SER C 1 224 ? 52.695 33.452 15.806 1.00 27.40 220 SER C O 1
ATOM 5164 N N . ARG C 1 225 ? 51.718 31.402 15.965 1.00 27.69 221 ARG C N 1
ATOM 5165 C CA . ARG C 1 225 ? 51.635 31.127 14.512 1.00 29.63 221 ARG C CA 1
ATOM 5166 C C . ARG C 1 225 ? 50.820 32.214 13.815 1.00 28.34 221 ARG C C 1
ATOM 5167 O O . ARG C 1 225 ? 51.198 32.661 12.698 1.00 27.98 221 ARG C O 1
ATOM 5175 N N . LEU C 1 226 ? 49.688 32.589 14.401 1.00 26.93 222 LEU C N 1
ATOM 5176 C CA . LEU C 1 226 ? 48.797 33.577 13.752 1.00 27.32 222 LEU C CA 1
ATOM 5177 C C . LEU C 1 226 ? 49.512 34.931 13.646 1.00 28.09 222 LEU C C 1
ATOM 5178 O O . LEU C 1 226 ? 49.350 35.604 12.625 1.00 26.75 222 LEU C O 1
ATOM 5183 N N . LEU C 1 227 ? 50.300 35.336 14.635 1.00 29.66 223 LEU C N 1
ATOM 5184 C CA . LEU C 1 227 ? 51.055 36.602 14.491 1.00 33.28 223 LEU C CA 1
ATOM 5185 C C . LEU C 1 227 ? 52.106 36.437 13.376 1.00 33.31 223 LEU C C 1
ATOM 5186 O O . LEU C 1 227 ? 52.145 37.271 12.457 1.00 34.42 223 LEU C O 1
ATOM 5191 N N . ILE C 1 228 ? 52.920 35.377 13.398 1.00 35.70 224 ILE C N 1
ATOM 5192 C CA . ILE C 1 228 ? 53.964 35.148 12.350 1.00 37.15 224 ILE C CA 1
ATOM 5193 C C . ILE C 1 228 ? 53.342 35.078 10.954 1.00 38.00 224 ILE C C 1
ATOM 5194 O O . ILE C 1 228 ? 53.892 35.709 10.013 1.00 38.53 224 ILE C O 1
ATOM 5199 N N . GLU C 1 229 ? 52.258 34.329 10.772 1.00 36.32 225 GLU C N 1
ATOM 5200 C CA . GLU C 1 229 ? 51.661 34.159 9.429 1.00 36.72 225 GLU C CA 1
ATOM 5201 C C . GLU C 1 229 ? 51.099 35.488 8.924 1.00 36.73 225 GLU C C 1
ATOM 5202 O O . GLU C 1 229 ? 51.054 35.645 7.701 1.00 38.49 225 GLU C O 1
ATOM 5208 N N . ARG C 1 230 ? 50.689 36.424 9.778 1.00 33.06 226 ARG C N 1
ATOM 5209 C CA . ARG C 1 230 ? 50.138 37.688 9.224 1.00 33.07 226 ARG C CA 1
ATOM 5210 C C . ARG C 1 230 ? 51.222 38.736 8.984 1.00 35.37 226 ARG C C 1
ATOM 5211 O O . ARG C 1 230 ? 50.976 39.605 8.126 1.00 40.62 226 ARG C O 1
ATOM 5219 N N . PHE C 1 231 ? 52.393 38.646 9.590 0.70 36.71 227 PHE C N 1
ATOM 5220 C CA . PHE C 1 231 ? 53.531 39.456 9.082 0.70 41.58 227 PHE C CA 1
ATOM 5221 C C . PHE C 1 231 ? 53.723 39.171 7.591 0.70 41.61 227 PHE C C 1
ATOM 5222 O O . PHE C 1 231 ? 53.949 40.123 6.864 0.70 42.69 227 PHE C O 1
ATOM 5230 N N . ALA C 1 232 ? 53.539 37.917 7.174 0.70 43.08 228 ALA C N 1
ATOM 5231 C CA . ALA C 1 232 ? 53.790 37.403 5.807 0.70 44.49 228 ALA C CA 1
ATOM 5232 C C . ALA C 1 232 ? 52.673 37.774 4.814 0.70 45.84 228 ALA C C 1
ATOM 5233 O O . ALA C 1 232 ? 52.947 37.714 3.595 0.70 47.60 228 ALA C O 1
ATOM 5235 N N . ALA C 1 233 ? 51.464 38.117 5.274 0.70 46.22 229 ALA C N 1
ATOM 5236 C CA . ALA C 1 233 ? 50.288 38.410 4.407 0.70 47.87 229 ALA C CA 1
ATOM 5237 C C . ALA C 1 233 ? 50.609 39.595 3.488 0.70 49.74 229 ALA C C 1
ATOM 5238 O O . ALA C 1 233 ? 51.209 40.568 3.938 0.70 50.54 229 ALA C O 1
ATOM 5240 N N . PRO C 1 234 ? 50.273 39.548 2.171 0.70 51.59 230 PRO C N 1
ATOM 5241 C CA . PRO C 1 234 ? 50.608 40.635 1.242 0.70 52.32 230 PRO C CA 1
ATOM 5242 C C . PRO C 1 234 ? 50.036 42.007 1.634 0.70 53.13 230 PRO C C 1
ATOM 5243 O O . PRO C 1 234 ? 50.749 42.990 1.505 0.70 54.68 230 PRO C O 1
ATOM 5247 N N . GLY C 1 235 ? 48.786 42.037 2.115 0.70 52.94 231 GLY C N 1
ATOM 5248 C CA . GLY C 1 235 ? 48.075 43.259 2.549 0.70 52.87 231 GLY C CA 1
ATOM 5249 C C . GLY C 1 235 ? 48.758 43.967 3.711 0.70 54.53 231 GLY C C 1
ATOM 5250 O O . GLY C 1 235 ? 48.468 45.163 3.907 0.70 52.93 231 GLY C O 1
ATOM 5251 N N . THR C 1 236 ? 49.630 43.269 4.455 0.70 55.42 232 THR C N 1
ATOM 5252 C CA . THR C 1 236 ? 50.228 43.730 5.740 0.70 55.75 232 THR C CA 1
ATOM 5253 C C . THR C 1 236 ? 51.275 44.815 5.461 0.70 56.39 232 THR C C 1
ATOM 5254 O O . THR C 1 236 ? 51.284 45.815 6.207 0.70 56.86 232 THR C O 1
ATOM 5258 N N . GLY C 1 237 ? 52.109 44.620 4.432 0.70 57.60 233 GLY C N 1
ATOM 5259 C CA . GLY C 1 237 ? 53.113 45.597 3.965 0.70 57.47 233 GLY C CA 1
ATOM 5260 C C . GLY C 1 237 ? 52.595 46.395 2.782 0.70 58.35 233 GLY C C 1
ATOM 5261 O O . GLY C 1 237 ? 51.777 47.303 2.943 0.70 55.76 233 GLY C O 1
#

Sequence (681 aa):
GPGSVRRVVRGRGLLRAVLDRPERRNPIDAGLLLTSSLARRALDQAESSDQDCRVFVLSSTGEDFCAGTTDLPDGAELPYWTTLLERLTRSPLATVAVVDGRATAGGVGLLAAACDLVLAGERARFRLTEVLAGLVPAALPFVARRTGEQRRAFAATLRAEEFDAGAAHRVGLADLAGPRAEDLLPPVLAGLGRTDRSSTTAALKEYRARLLFPRDARLGHDASRLLIERFAAPGTGQLLARLGPGSVRVVRGRGLLRAVVLLDRPERRNPIDAGLLLTTSLARRALDQAESDQDCRVFVLSSTGEDFCAGTDLSPLPDGAELPYWTTLLERLTRSSPLATVAVVDGRATAGGVGLAAACDLVLAGERARFRLTEVLLAGLVPAALPFVARRTGEQRAFAATLRAEEEFDAGAAHRRVGLADLAGPRRAEDLLPPVLAGLGRRTDRSTTAALKEYRARLFPRDARLGHDASRLLIERGPGSVRVVRGRGLLRAVLDRPERRNPIDAGLLTSLARALDQAESDQDCRRVFVLSSTGEDFCAGTDLLPDGAELPYWTLLERLTRSPLATVAVVDGRATAGGVGLAAACDLVLAGERARFRLTEVLAGLVPAALPFVARRTGEQRAFAATLRAEEFDAGAAHRVGLADLAGPRAEDLLPPVLAGLGRTDRSTTAALKEYRARLFPRDARLGHDASRLLIERFAAPGTG

Organism: Streptomyces virginiae (NCBI:txid1961)

Foldseek 3Di:
DDQQWDWDDDQQEIETEREDVVVLSEDDPRNLVVLVVSLVVQLVPQRHAAYEYAYDHAHRYAYHCPPALDFDSLLVSLVCQLQRLHQYEYFFQHEQEASSLLNQLSGNAYEAAQSYKYWRCQVLLQFDSLSQVSQCVFQNNPCSVVRNVVRPIDGQVRCCVRRSHVYYYNGSVVVVVVVVVVSVVDGSVVSNVVSVVCCVVPNDDSRSRVVSRVRRVVRCVPPCNVVSVVVD/DDQQWDWDDDQLEIETERECVVLLSEDDPRNLVVLVVSLVVQLVPQSHAAYEYAYDHAHRYAYHDPVDDDQLDFDSLLVSLVCQLQRLHQYEYFFEHEQEASSLLVQLSGNAYQAAQHYKYWRCQVVVVADSLSQVSQCVFQNNPVSVVRNVVRPMDGQVRCCVRRSHVHYYNGSVVVVVVVVVVSVVDGSVVSNVVSVVCCVVPNDDSCSSVVSRVRRVVD/DVQQWDWDDDQLEIETERECQVVLSEDDPRNLVVLVVSLVVQLVPQSRAAYEYAYDHQHRYAYHDQDDALDFDSLLVSLVCQLQRLHQYEYWFEHEQEASSLLNQLSGNAYEAAQHYKYWRCQVVLVADSLSLVSQCVFQNDPCSVVRNVVRPMDHQVRCCVRRSHVHYYNGRVVVPPVVVVVSVVDGSVVSNVVSVVCCVVPNDDSRSSVVSRVRRVVRSVPPSSD

Radius of gyration: 25.65 Å; Cα contacts (8 Å, |Δi|>4): 1552; chains: 3; bounding box: 74×50×75 Å

CATH classification: 3.90.226.10

Solvent-accessible surface area: 26862 Å² total

Nearest PDB structures (foldseek):
  8ahz-assembly1_A  TM=1.004E+00  e=2.176E-49  Streptomyces virginiae
  4nnq-assembly1_C  TM=9.315E-01  e=1.327E-23  Streptomyces atroolivaceus
  3p5m-assembly1_D  TM=9.079E-01  e=8.501E-17  Mycobacterium avium 104
  3fdu-assembly1_C  TM=8.933E-01  e=5.529E-17  Acinetobacter baumannii ATCC 17978
  6sla-assembly2_EEE  TM=7.925E-01  e=3.397E-15  Thermus thermophilus JL-18

InterPro domains:
  IPR001753 Enoyl-CoA hydratase/isomerase-like domain [PF00378] (9-182)
  IPR029045 ClpP/crotonase-like domain superfamily [SSF52096] (6-203)
  IPR051683 Enoyl-CoA Hydratase/Isomerase Domain-Containing Protein [PTHR42964] (7-208)

Secondary structure (DSSP, 8-state):
---SEEEEEETTEEEEEE--GGGT-EE-HHHHHHHHHHHHHHHHSTT--EEEEE--SSEEE-EE---TT---HHHHHHHHHHH-SSEEEEEE-SEEETHHHHHHHTSSEEEE-TT-EEE--GGGGT-----HHHHHHHH-HHHHHHHHHHTPEEEHHHHHHHTS-SEE-S-HHHHHHHHHHHHTTS-HHHHHHHHHHHHHHSPPPTTHHHHHHHHHHHHHTSHHHHHHHHH-/---SEEEEEETTEEEEEE--GGGTSEE-HHHHHHHHHHHHHHHHSTT--EEEEE-BTTEEE-EE------TT---HHHHHHHHHHH-SSEEEEEE-SEEETHHHHHHHTSSEEEE-TT-EEE--GGGGT-----HHHHHHHH-HHHHHHHHHHTPEEEHHHHHHHTS-SEE-S-HHHHHHHHHHHHTTS-HHHHHHHHHHHHHHS---TTHHHHHHHHHHH-/---SEEEEE-SSEEEEEE--GGGT-B--HHHHHHHHHHHHHHHHSTT--EEEEE--SSEEE-B-----TT---HHHHHHHHHHH-SSEEEEEE-SEEETHHHHHHHTSSEEEE-TT-EEE--GGGGT-----HHHHHHHH-HHHHHHHHHHT-EEEHHHHHHHTS-SEE-S-HHHHHHHHHHHHTTS-HHHHHHHHHHHHHHSPPPTTHHHHHHHHHHHHHTSGGG-

B-factor: mean 29.32, std 9.91, range [17.09, 80.26]